Protein AF-0000000069715027 (afdb_homodimer)

InterPro domains:
  IPR011664 Abortive infection system protein AbiD/AbiF-like [PF07751] (33-213)
  IPR017034 Abortive infection system protein AbiD/AbiF [PIRSF034934] (1-291)

Nearest PDB structures (foldseek):
  4ad7-assembly3_C  TM=1.659E-01  e=5.996E+00  Homo sapiens

Organism: Streptococcus mutans serotype c (strain ATCC 700610 / UA159) (NCBI:txid210007)

Secondary structure (DSSP, 8-state):
-PPPPP--HHHHHHHHHHHT----S-HHHHHHHHHHHTHHHHHHTTGGGB-TTT--B-TTT--HHHHHHHHHHHHHHHHHHHHHHHHHHHHHHHHHHHHHHHHH-TTGGG-GGGS-TT--HHHHHHHHHHHHHHTTTSHHHHHHHHHHTT---HHHHGGG--HHHHHHHHHHS-HHHHHHHHHHHTS-HHHHHHHHHHHHHHHHHHHTT---TTPPPS---S---HHHHT-HHHHTSHHHHHHHHHHH---HHHIIIIIHHHHHHHHHHTTTT--GGGGT--SSHHHHHH--/-PPPPP--HHHHHHHHHHHT----S-HHHHHHHHHHH-HHHHHHTTGGGB-TTT--B-TTT--HHHHHHHHHHHHHHHHHHHHHHHHHHHHHHHHHHHHHHHHH-TTGGG-GGGS-TT--HHHHHHHHHHHHHHTTTSHHHHHHHHHHTT---HHHHGGG--HHHHHHHHHHS-HHHHHHHHHHHTS-HHHHHHHHHHHHHHHHHHHTT---TTPPPS---S---HHHHT-HHHHTSHHHHHHHHHHH---HHHIIIIIHHHHHHHHHHTTTT--GGGGT--SSHHHHHH--

Radius of gyration: 24.59 Å; Cα contacts (8 Å, |Δi|>4): 743; chains: 2; bounding box: 64×69×57 Å

Structure (mmCIF, N/CA/C/O backbone):
data_AF-0000000069715027-model_v1
#
loop_
_entity.id
_entity.type
_entity.pdbx_description
1 polymer 'Abortive infection bacteriophage resistance protein'
#
loop_
_atom_site.group_PDB
_atom_site.id
_atom_site.type_symbol
_atom_site.label_atom_id
_atom_site.label_alt_id
_atom_site.label_comp_id
_atom_site.label_asym_id
_atom_site.label_entity_id
_atom_site.label_seq_id
_atom_site.pdbx_PDB_ins_code
_atom_site.Cartn_x
_atom_site.Cartn_y
_atom_site.Cartn_z
_atom_site.occupancy
_atom_site.B_iso_or_equiv
_atom_site.auth_seq_id
_atom_site.auth_comp_id
_atom_site.auth_asym_id
_atom_site.auth_atom_id
_atom_site.pdbx_PDB_model_num
ATOM 1 N N . MET A 1 1 ? -9.203 -34.781 2.834 1 65.25 1 MET A N 1
ATOM 2 C CA . MET A 1 1 ? -8.57 -34.781 1.518 1 65.25 1 MET A CA 1
ATOM 3 C C . MET A 1 1 ? -7.059 -34.656 1.638 1 65.25 1 MET A C 1
ATOM 5 O O . MET A 1 1 ? -6.555 -34.031 2.568 1 65.25 1 MET A O 1
ATOM 9 N N . GLU A 1 2 ? -6.395 -35.375 0.819 1 78.38 2 GLU A N 1
ATOM 10 C CA . GLU A 1 2 ? -4.934 -35.375 0.822 1 78.38 2 GLU A CA 1
ATOM 11 C C . GLU A 1 2 ? -4.383 -34.062 0.29 1 78.38 2 GLU A C 1
ATOM 13 O O . GLU A 1 2 ? -4.977 -33.438 -0.597 1 78.38 2 GLU A O 1
ATOM 18 N N . ILE A 1 3 ? -3.32 -33.531 0.863 1 80.75 3 ILE A N 1
ATOM 19 C CA . ILE A 1 3 ? -2.682 -32.281 0.456 1 80.75 3 ILE A CA 1
ATOM 20 C C . ILE A 1 3 ? -2.105 -32.438 -0.951 1 80.75 3 ILE A C 1
ATOM 22 O O . ILE A 1 3 ? -1.554 -33.469 -1.293 1 80.75 3 ILE A O 1
ATOM 26 N N . LYS A 1 4 ? -2.35 -31.453 -1.709 1 85.62 4 LYS A N 1
ATOM 27 C CA . LYS A 1 4 ? -1.894 -31.484 -3.096 1 85.62 4 LYS A CA 1
ATOM 28 C C . LYS A 1 4 ? -0.373 -31.594 -3.172 1 85.62 4 LYS A C 1
ATOM 30 O O . LYS A 1 4 ? 0.334 -31.062 -2.312 1 85.62 4 LYS A O 1
ATOM 35 N N . GLU A 1 5 ? 0.051 -32.25 -4.176 1 92 5 GLU A N 1
ATOM 36 C CA . GLU A 1 5 ? 1.482 -32.438 -4.398 1 92 5 GLU A CA 1
ATOM 37 C C . GLU A 1 5 ? 2.059 -31.312 -5.254 1 92 5 GLU A C 1
ATOM 39 O O . GLU A 1 5 ? 1.325 -30.656 -5.992 1 92 5 GLU A O 1
ATOM 44 N N . PHE A 1 6 ? 3.342 -31.172 -5.125 1 96.38 6 PHE A N 1
ATOM 45 C CA . PHE A 1 6 ? 4.07 -30.188 -5.91 1 96.38 6 PHE A CA 1
ATOM 46 C C . PHE A 1 6 ? 3.916 -30.453 -7.402 1 96.38 6 PHE A C 1
ATOM 48 O O . PHE A 1 6 ? 3.9 -31.609 -7.828 1 96.38 6 PHE A O 1
ATOM 55 N N . LYS A 1 7 ? 3.775 -29.422 -8.164 1 97.69 7 LYS A N 1
ATOM 56 C CA . LYS A 1 7 ? 3.742 -29.484 -9.625 1 97.69 7 LYS A CA 1
ATOM 57 C C . LYS A 1 7 ? 4.707 -28.469 -10.234 1 97.69 7 LYS A C 1
ATOM 59 O O . LYS A 1 7 ? 4.777 -27.328 -9.781 1 97.69 7 LYS A O 1
ATOM 64 N N . THR A 1 8 ? 5.438 -28.906 -11.219 1 98.06 8 THR A N 1
ATOM 65 C CA . THR A 1 8 ? 6.301 -27.984 -11.961 1 98.06 8 THR A CA 1
ATOM 66 C C . THR A 1 8 ? 5.473 -26.969 -12.742 1 98.06 8 THR A C 1
ATOM 68 O O . THR A 1 8 ? 4.258 -27.125 -12.875 1 98.06 8 THR A O 1
ATOM 71 N N . PHE A 1 9 ? 6.137 -25.984 -13.242 1 98.12 9 PHE A N 1
ATOM 72 C CA . PHE A 1 9 ? 5.422 -24.984 -14.031 1 98.12 9 PHE A CA 1
ATOM 73 C C . PHE A 1 9 ? 4.773 -25.625 -15.25 1 98.12 9 PHE A C 1
ATOM 75 O O . PHE A 1 9 ? 3.66 -25.25 -15.633 1 98.12 9 PHE A O 1
ATOM 82 N N . GLU A 1 10 ? 5.457 -26.609 -15.844 1 97.88 10 GLU A N 1
ATOM 83 C CA . GLU A 1 10 ? 4.895 -27.328 -16.969 1 97.88 10 GLU A CA 1
ATOM 84 C C . GLU A 1 10 ? 3.648 -28.109 -16.562 1 97.88 10 GLU A C 1
ATOM 86 O O . GLU A 1 10 ? 2.643 -28.109 -17.281 1 97.88 10 GLU A O 1
ATOM 91 N N . GLU A 1 11 ? 3.783 -28.703 -15.453 1 98.19 11 GLU A N 1
ATOM 92 C CA . GLU A 1 11 ? 2.648 -29.469 -14.945 1 98.19 11 GLU A CA 1
ATOM 93 C C . GLU A 1 11 ? 1.495 -28.547 -14.555 1 98.19 11 GLU A C 1
ATOM 95 O O . GLU A 1 11 ? 0.327 -28.922 -14.672 1 98.19 11 GLU A O 1
ATOM 100 N N . GLN A 1 12 ? 1.779 -27.375 -14.062 1 98.12 12 GLN A N 1
ATOM 101 C CA . GLN A 1 12 ? 0.754 -26.391 -13.734 1 98.12 12 GLN A CA 1
ATOM 102 C C . GLN A 1 12 ? 0.003 -25.938 -14.992 1 98.12 12 GLN A C 1
ATOM 104 O O . GLN A 1 12 ? -1.218 -25.766 -14.961 1 98.12 12 GLN A O 1
ATOM 109 N N . VAL A 1 13 ? 0.749 -25.766 -16.062 1 98 13 VAL A N 1
ATOM 110 C CA . VAL A 1 13 ? 0.111 -25.422 -17.328 1 98 13 VAL A CA 1
ATOM 111 C C . VAL A 1 13 ? -0.826 -26.547 -17.766 1 98 13 VAL A C 1
ATOM 113 O O . VAL A 1 13 ? -1.957 -26.297 -18.188 1 98 13 VAL A O 1
ATOM 116 N N . ALA A 1 14 ? -0.354 -27.797 -17.656 1 97.56 14 ALA A N 1
ATOM 117 C CA . ALA A 1 14 ? -1.18 -28.938 -18 1 97.56 14 ALA A CA 1
ATOM 118 C C . ALA A 1 14 ? -2.439 -29 -17.141 1 97.56 14 ALA A C 1
ATOM 120 O O . ALA A 1 14 ? -3.518 -29.344 -17.641 1 97.56 14 ALA A O 1
ATOM 121 N N . LYS A 1 15 ? -2.291 -28.594 -15.914 1 96.81 15 LYS A N 1
ATOM 122 C CA . LYS A 1 15 ? -3.426 -28.578 -15 1 96.81 15 LYS A CA 1
ATOM 123 C C . LYS A 1 15 ? -4.445 -27.516 -15.406 1 96.81 15 LYS A C 1
ATOM 125 O O . LYS A 1 15 ? -5.652 -27.734 -15.32 1 96.81 15 LYS A O 1
ATOM 130 N N . LEU A 1 16 ? -3.969 -26.359 -15.805 1 97 16 LEU A N 1
ATOM 131 C CA . LEU A 1 16 ? -4.859 -25.312 -16.297 1 97 16 LEU A CA 1
ATOM 132 C C . LEU A 1 16 ? -5.695 -25.812 -17.469 1 97 16 LEU A C 1
ATOM 134 O O . LEU A 1 16 ? -6.906 -25.594 -17.516 1 97 16 LEU A O 1
ATOM 138 N N . ILE A 1 17 ? -5.031 -26.516 -18.312 1 97 17 ILE A N 1
ATOM 139 C CA . ILE A 1 17 ? -5.695 -27.047 -19.5 1 97 17 ILE A CA 1
ATOM 140 C C . ILE A 1 17 ? -6.723 -28.109 -19.078 1 97 17 ILE A C 1
ATOM 142 O O . ILE A 1 17 ? -7.863 -28.078 -19.547 1 97 17 ILE A O 1
ATOM 146 N N . GLU A 1 18 ? -6.316 -28.922 -18.172 1 96.06 18 GLU A N 1
ATOM 147 C CA . GLU A 1 18 ? -7.199 -29.969 -17.672 1 96.06 18 GLU A CA 1
ATOM 148 C C . GLU A 1 18 ? -8.445 -29.375 -17.016 1 96.06 18 GLU A C 1
ATOM 150 O O . GLU A 1 18 ? -9.531 -29.953 -17.109 1 96.06 18 GLU A O 1
ATOM 155 N N . HIS A 1 19 ? -8.305 -28.234 -16.453 1 96.38 19 HIS A N 1
ATOM 156 C CA . HIS A 1 19 ? -9.414 -27.609 -15.734 1 96.38 19 HIS A CA 1
ATOM 157 C C . HIS A 1 19 ? -10.289 -26.781 -16.672 1 96.38 19 HIS A C 1
ATOM 159 O O . HIS A 1 19 ? -11.352 -26.312 -16.281 1 96.38 19 HIS A O 1
ATOM 165 N N . GLY A 1 20 ? -9.742 -26.562 -17.922 1 96.38 20 GLY A N 1
ATOM 166 C CA . GLY A 1 20 ? -10.656 -25.969 -18.875 1 96.38 20 GLY A CA 1
ATOM 167 C C . GLY A 1 20 ? -10.086 -24.75 -19.578 1 96.38 20 GLY A C 1
ATOM 168 O O . GLY A 1 20 ? -10.742 -24.141 -20.422 1 96.38 20 GLY A O 1
ATOM 169 N N . CYS A 1 21 ? -8.898 -24.359 -19.172 1 97 21 CYS A N 1
ATOM 170 C CA . CYS A 1 21 ? -8.25 -23.281 -19.891 1 97 21 CYS A CA 1
ATOM 171 C C . CYS A 1 21 ? -7.465 -23.812 -21.078 1 97 21 CYS A C 1
ATOM 173 O O . CYS A 1 21 ? -6.23 -23.844 -21.062 1 97 21 CYS A O 1
ATOM 175 N N . GLU A 1 22 ? -8.141 -24.047 -22.062 1 95.44 22 GLU A N 1
ATOM 176 C CA . GLU A 1 22 ? -7.559 -24.703 -23.219 1 95.44 22 GLU A CA 1
ATOM 177 C C . GLU A 1 22 ? -6.914 -23.703 -24.172 1 95.44 22 GLU A C 1
ATOM 179 O O . GLU A 1 22 ? -5.977 -24.031 -24.891 1 95.44 22 GLU A O 1
ATOM 184 N N . ASP A 1 23 ? -7.457 -22.562 -24.188 1 95.94 23 ASP A N 1
ATOM 185 C CA . ASP A 1 23 ? -6.941 -21.531 -25.078 1 95.94 23 ASP A CA 1
ATOM 186 C C . ASP A 1 23 ? -5.703 -20.859 -24.484 1 95.94 23 ASP A C 1
ATOM 188 O O . ASP A 1 23 ? -5.805 -19.812 -23.844 1 95.94 23 ASP A O 1
ATOM 192 N N . ILE A 1 24 ? -4.547 -21.469 -24.719 1 95.81 24 ILE A N 1
ATOM 193 C CA . ILE A 1 24 ? -3.225 -21 -24.328 1 95.81 24 ILE A CA 1
ATOM 194 C C . ILE A 1 24 ? -2.342 -20.812 -25.547 1 95.81 24 ILE A C 1
ATOM 196 O O . ILE A 1 24 ? -1.965 -21.797 -26.203 1 95.81 24 ILE A O 1
ATOM 200 N N . THR A 1 25 ? -2.08 -19.578 -25.875 1 90.75 25 THR A N 1
ATOM 201 C CA . THR A 1 25 ? -1.388 -19.25 -27.109 1 90.75 25 THR A CA 1
ATOM 202 C C . THR A 1 25 ? 0.015 -19.844 -27.125 1 90.75 25 THR A C 1
ATOM 204 O O . THR A 1 25 ? 0.475 -20.344 -28.156 1 90.75 25 THR A O 1
ATOM 207 N N . SER A 1 26 ? 0.708 -19.75 -25.969 1 93.44 26 SER A N 1
ATOM 208 C CA . SER A 1 26 ? 2.08 -20.234 -25.844 1 93.44 26 SER A CA 1
ATOM 209 C C . SER A 1 26 ? 2.336 -20.812 -24.453 1 93.44 26 SER A C 1
ATOM 211 O O . SER A 1 26 ? 2.096 -20.141 -23.438 1 93.44 26 SER A O 1
ATOM 213 N N . LYS A 1 27 ? 2.848 -22.062 -24.516 1 94.75 27 LYS A N 1
ATOM 214 C CA . LYS A 1 27 ? 3.221 -22.688 -23.234 1 94.75 27 LYS A CA 1
ATOM 215 C C . LYS A 1 27 ? 4.277 -21.844 -22.516 1 94.75 27 LYS A C 1
ATOM 217 O O . LYS A 1 27 ? 4.238 -21.719 -21.297 1 94.75 27 LYS A O 1
ATOM 222 N N . GLU A 1 28 ? 5.145 -21.328 -23.281 1 95.56 28 GLU A N 1
ATOM 223 C CA . GLU A 1 28 ? 6.207 -20.5 -22.719 1 95.56 28 GLU A CA 1
ATOM 224 C C . GLU A 1 28 ? 5.633 -19.25 -22.047 1 95.56 28 GLU A C 1
ATOM 226 O O . GLU A 1 28 ? 6.094 -18.844 -20.984 1 95.56 28 GLU A O 1
ATOM 231 N N . TYR A 1 29 ? 4.703 -18.734 -22.719 1 95.38 29 TYR A N 1
ATOM 232 C CA . TYR A 1 29 ? 4.055 -17.547 -22.172 1 95.38 29 TYR A CA 1
ATOM 233 C C . TYR A 1 29 ? 3.324 -17.891 -20.875 1 95.38 29 TYR A C 1
ATOM 235 O O . TYR A 1 29 ? 3.4 -17.125 -19.906 1 95.38 29 TYR A O 1
ATOM 243 N N . ALA A 1 30 ? 2.654 -18.984 -20.875 1 97.44 30 ALA A N 1
ATOM 244 C CA . ALA A 1 30 ? 1.946 -19.422 -19.672 1 97.44 30 ALA A CA 1
ATOM 245 C C . ALA A 1 30 ? 2.91 -19.625 -18.5 1 97.44 30 ALA A C 1
ATOM 247 O O . ALA A 1 30 ? 2.631 -19.203 -17.391 1 97.44 30 ALA A O 1
ATOM 248 N N . ILE A 1 31 ? 4.047 -20.234 -18.812 1 97.88 31 ILE A N 1
ATOM 249 C CA . ILE A 1 31 ? 5.047 -20.5 -17.781 1 97.88 31 ILE A CA 1
ATOM 250 C C . ILE A 1 31 ? 5.594 -19.188 -17.234 1 97.88 31 ILE A C 1
ATOM 252 O O . ILE A 1 31 ? 5.785 -19.031 -16.031 1 97.88 31 ILE A O 1
ATOM 256 N N . THR A 1 32 ? 5.766 -18.219 -18.125 1 95.81 32 THR A N 1
ATOM 257 C CA . THR A 1 32 ? 6.25 -16.906 -17.719 1 95.81 32 THR A CA 1
ATOM 258 C C . THR A 1 32 ? 5.273 -16.25 -16.75 1 95.81 32 THR A C 1
ATOM 260 O O . THR A 1 32 ? 5.688 -15.672 -15.734 1 95.81 32 THR A O 1
ATOM 263 N N . ILE A 1 33 ? 4.02 -16.375 -17.016 1 96.75 33 ILE A N 1
ATOM 264 C CA . ILE A 1 33 ? 2.986 -15.805 -16.156 1 96.75 33 ILE A CA 1
ATOM 265 C C . ILE A 1 33 ? 2.994 -16.531 -14.812 1 96.75 33 ILE A C 1
ATOM 267 O O . ILE A 1 33 ? 2.98 -15.883 -13.758 1 96.75 33 ILE A O 1
ATOM 271 N N . LEU A 1 34 ? 3.113 -17.844 -14.859 1 98 34 LEU A N 1
ATOM 272 C CA . LEU A 1 34 ? 3.043 -18.656 -13.648 1 98 34 LEU A CA 1
ATOM 273 C C . LEU A 1 34 ? 4.266 -18.422 -12.773 1 98 34 LEU A C 1
ATOM 275 O O . LEU A 1 34 ? 4.172 -18.484 -11.539 1 98 34 LEU A O 1
ATOM 279 N N . LYS A 1 35 ? 5.402 -18.094 -13.344 1 97 35 LYS A N 1
ATOM 280 C CA . LYS A 1 35 ? 6.625 -17.812 -12.602 1 97 35 LYS A CA 1
ATOM 281 C C . LYS A 1 35 ? 6.5 -16.5 -11.82 1 97 35 LYS A C 1
ATOM 283 O O . LYS A 1 35 ? 7.168 -16.312 -10.805 1 97 35 LYS A O 1
ATOM 288 N N . ARG A 1 36 ? 5.555 -15.672 -12.273 1 95.06 36 ARG A N 1
ATOM 289 C CA . ARG A 1 36 ? 5.43 -14.344 -11.68 1 95.06 36 ARG A CA 1
ATOM 290 C C . ARG A 1 36 ? 4.25 -14.281 -10.719 1 95.06 36 ARG A C 1
ATOM 292 O O . ARG A 1 36 ? 4.344 -13.672 -9.648 1 95.06 36 ARG A O 1
ATOM 299 N N . ILE A 1 37 ? 3.023 -14.867 -11.008 1 93.56 37 ILE A N 1
ATOM 300 C CA . ILE A 1 37 ? 1.76 -14.617 -10.328 1 93.56 37 ILE A CA 1
ATOM 301 C C . ILE A 1 37 ? 1.316 -15.883 -9.594 1 93.56 37 ILE A C 1
ATOM 303 O O . ILE A 1 37 ? 0.193 -15.953 -9.086 1 93.56 37 ILE A O 1
ATOM 307 N N . ASN A 1 38 ? 2.18 -16.844 -9.5 1 95.12 38 ASN A N 1
ATOM 308 C CA . ASN A 1 38 ? 1.872 -18.062 -8.766 1 95.12 38 ASN A CA 1
ATOM 309 C C . ASN A 1 38 ? 0.582 -18.703 -9.266 1 95.12 38 ASN A C 1
ATOM 311 O O . ASN A 1 38 ? -0.412 -18.016 -9.492 1 95.12 38 ASN A O 1
ATOM 315 N N . TYR A 1 39 ? 0.492 -19.969 -9.422 1 97.31 39 TYR A N 1
ATOM 316 C CA . TYR A 1 39 ? -0.639 -20.734 -9.945 1 97.31 39 TYR A CA 1
ATOM 317 C C . TYR A 1 39 ? -1.891 -20.484 -9.109 1 97.31 39 TYR A C 1
ATOM 319 O O . TYR A 1 39 ? -2.953 -20.172 -9.648 1 97.31 39 TYR A O 1
ATOM 327 N N . TYR A 1 40 ? -1.74 -20.625 -7.836 1 95.56 40 TYR A N 1
ATOM 328 C CA . TYR A 1 40 ? -2.887 -20.5 -6.941 1 95.56 40 TYR A CA 1
ATOM 329 C C . TYR A 1 40 ? -3.531 -19.125 -7.07 1 95.56 40 TYR A C 1
ATOM 331 O O . TYR A 1 40 ? -4.758 -19.016 -7.156 1 95.56 40 TYR A O 1
ATOM 339 N N . ARG A 1 41 ? -2.766 -18.094 -7.07 1 96 41 ARG A N 1
ATOM 340 C CA . ARG A 1 41 ? -3.27 -16.734 -7.215 1 96 41 ARG A CA 1
ATOM 341 C C . ARG A 1 41 ? -3.967 -16.547 -8.555 1 96 41 ARG A C 1
ATOM 343 O O . ARG A 1 41 ? -5.051 -15.969 -8.617 1 96 41 ARG A O 1
ATOM 350 N N . LEU A 1 42 ? -3.332 -17.031 -9.578 1 97.19 42 LEU A N 1
ATOM 351 C CA . LEU A 1 42 ? -3.893 -16.891 -10.922 1 97.19 42 LEU A CA 1
ATOM 352 C C . LEU A 1 42 ? -5.262 -17.547 -11.008 1 97.19 42 LEU A C 1
ATOM 354 O O . LEU A 1 42 ? -6.176 -17.016 -11.633 1 97.19 42 LEU A O 1
ATOM 358 N N . THR A 1 43 ? -5.414 -18.688 -10.398 1 95.06 43 THR A N 1
ATOM 359 C CA . THR A 1 43 ? -6.645 -19.453 -10.531 1 95.06 43 THR A CA 1
ATOM 360 C C . THR A 1 43 ? -7.809 -18.734 -9.852 1 95.06 43 THR A C 1
ATOM 362 O O . THR A 1 43 ? -8.969 -18.969 -10.195 1 95.06 43 THR A O 1
ATOM 365 N N . ALA A 1 44 ? -7.488 -17.859 -8.891 1 95.06 44 ALA A N 1
ATOM 366 C CA . ALA A 1 44 ? -8.547 -17.078 -8.266 1 95.06 44 ALA A CA 1
ATOM 367 C C . ALA A 1 44 ? -9.273 -16.203 -9.289 1 95.06 44 ALA A C 1
ATOM 369 O O . ALA A 1 44 ? -10.469 -15.93 -9.141 1 95.06 44 ALA A O 1
ATOM 370 N N . TYR A 1 45 ? -8.641 -15.859 -10.367 1 97.19 45 TYR A N 1
ATOM 371 C CA . TYR A 1 45 ? -9.234 -15.008 -11.391 1 97.19 45 TYR A CA 1
ATOM 372 C C . TYR A 1 45 ? -10.078 -15.828 -12.359 1 97.19 45 TYR A C 1
ATOM 374 O O . TYR A 1 45 ? -10.766 -15.273 -13.211 1 97.19 45 TYR A O 1
ATOM 382 N N . PHE A 1 46 ? -10.07 -17.172 -12.203 1 96.75 46 PHE A N 1
ATOM 383 C CA . PHE A 1 46 ? -10.914 -18.062 -12.984 1 96.75 46 PHE A CA 1
ATOM 384 C C . PHE A 1 46 ? -12.266 -18.25 -12.312 1 96.75 46 PHE A C 1
ATOM 386 O O . PHE A 1 46 ? -13.203 -18.781 -12.914 1 96.75 46 PHE A O 1
ATOM 393 N N . LEU A 1 47 ? -12.445 -17.766 -11.156 1 94.56 47 LEU A N 1
ATOM 394 C CA . LEU A 1 47 ? -13.586 -18.078 -10.305 1 94.56 47 LEU A CA 1
ATOM 395 C C . LEU A 1 47 ? -14.898 -17.734 -11 1 94.56 47 LEU A C 1
ATOM 397 O O . LEU A 1 47 ? -15.844 -18.531 -10.984 1 94.56 47 LEU A O 1
ATOM 401 N N . PRO A 1 48 ? -14.953 -16.594 -11.656 1 94.88 48 PRO A N 1
ATOM 402 C CA . PRO A 1 48 ? -16.219 -16.266 -12.312 1 94.88 48 PRO A CA 1
ATOM 403 C C . PRO A 1 48 ? -16.594 -17.266 -13.414 1 94.88 48 PRO A C 1
ATOM 405 O O . PRO A 1 48 ? -17.75 -17.297 -13.852 1 94.88 48 PRO A O 1
ATOM 408 N N . PHE A 1 49 ? -15.688 -18.047 -13.82 1 96.88 49 PHE A N 1
ATOM 409 C CA . PHE A 1 49 ? -15.898 -18.922 -14.969 1 96.88 49 PHE A CA 1
ATOM 410 C C . PHE A 1 49 ? -15.938 -20.391 -14.531 1 96.88 49 PHE A C 1
ATOM 412 O O . PHE A 1 49 ? -16 -21.297 -15.375 1 96.88 49 PHE A O 1
ATOM 419 N N . ARG A 1 50 ? -15.797 -20.578 -13.281 1 95.31 50 ARG A N 1
ATOM 420 C CA . ARG A 1 50 ? -15.703 -21.938 -12.742 1 95.31 50 ARG A CA 1
ATOM 421 C C . ARG A 1 50 ? -17.078 -22.484 -12.391 1 95.31 50 ARG A C 1
ATOM 423 O O . ARG A 1 50 ? -17.891 -21.797 -11.758 1 95.31 50 ARG A O 1
ATOM 430 N N . ASP A 1 51 ? -17.281 -23.672 -12.797 1 93.5 51 ASP A N 1
ATOM 431 C CA . ASP A 1 51 ? -18.5 -24.359 -12.406 1 93.5 51 ASP A CA 1
ATOM 432 C C . ASP A 1 51 ? -18.391 -24.875 -10.969 1 93.5 51 ASP A C 1
ATOM 434 O O . ASP A 1 51 ? -17.406 -25.516 -10.602 1 93.5 51 ASP A O 1
ATOM 438 N N . GLU A 1 52 ? -19.359 -24.703 -10.172 1 86.56 52 GLU A N 1
ATOM 439 C CA . GLU A 1 52 ? -19.312 -25.047 -8.758 1 86.56 52 GLU A CA 1
ATOM 440 C C . GLU A 1 52 ? -19.281 -26.547 -8.555 1 86.56 52 GLU A C 1
ATOM 442 O O . GLU A 1 52 ? -18.641 -27.047 -7.613 1 86.56 52 GLU A O 1
ATOM 447 N N . GLU A 1 53 ? -19.875 -27.281 -9.367 1 89.19 53 GLU A N 1
ATOM 448 C CA . GLU A 1 53 ? -19.984 -28.719 -9.211 1 89.19 53 GLU A CA 1
ATOM 449 C C . GLU A 1 53 ? -18.75 -29.422 -9.781 1 89.19 53 GLU A C 1
ATOM 451 O O . GLU A 1 53 ? -18.062 -30.156 -9.07 1 89.19 53 GLU A O 1
ATOM 456 N N . SER A 1 54 ? -18.406 -29.094 -10.992 1 92 54 SER A N 1
ATOM 457 C CA . SER A 1 54 ? -17.328 -29.797 -11.672 1 92 54 SER A CA 1
ATOM 458 C C . SER A 1 54 ? -15.977 -29.172 -11.352 1 92 54 SER A C 1
ATOM 460 O O . SER A 1 54 ? -14.938 -29.781 -11.586 1 92 54 SER A O 1
ATOM 462 N N . GLN A 1 55 ? -16.031 -27.906 -10.867 1 89.94 55 GLN A N 1
ATOM 463 C CA . GLN A 1 55 ? -14.828 -27.125 -10.57 1 89.94 55 GLN A CA 1
ATOM 464 C C . GLN A 1 55 ? -14.023 -26.844 -11.836 1 89.94 55 GLN A C 1
ATOM 466 O O . GLN A 1 55 ? -12.891 -26.375 -11.766 1 89.94 55 GLN A O 1
ATOM 471 N N . LYS A 1 56 ? -14.633 -27.062 -12.984 1 94.88 56 LYS A N 1
ATOM 472 C CA . LYS A 1 56 ? -13.992 -26.797 -14.266 1 94.88 56 LYS A CA 1
ATOM 473 C C . LYS A 1 56 ? -14.391 -25.438 -14.805 1 94.88 56 LYS A C 1
ATOM 475 O O . LYS A 1 56 ? -15.453 -24.906 -14.469 1 94.88 56 LYS A O 1
ATOM 480 N N . TYR A 1 57 ? -13.477 -24.938 -15.625 1 95.94 57 TYR A N 1
ATOM 481 C CA . TYR A 1 57 ? -13.75 -23.656 -16.266 1 95.94 57 TYR A CA 1
ATOM 482 C C . TYR A 1 57 ? -14.57 -23.844 -17.531 1 95.94 57 TYR A C 1
ATOM 484 O O . TYR A 1 57 ? -14.453 -24.859 -18.203 1 95.94 57 TYR A O 1
ATOM 492 N N . ASP A 1 58 ? -15.383 -22.906 -17.844 1 95.38 58 ASP A N 1
ATOM 493 C CA . ASP A 1 58 ? -16.062 -22.875 -19.141 1 95.38 58 ASP A CA 1
ATOM 494 C C . ASP A 1 58 ? -15.078 -22.531 -20.25 1 95.38 58 ASP A C 1
ATOM 496 O O . ASP A 1 58 ? -14.789 -21.359 -20.5 1 95.38 58 ASP A O 1
ATOM 500 N N . SER A 1 59 ? -14.68 -23.469 -20.906 1 93.75 59 SER A N 1
ATOM 501 C CA . SER A 1 59 ? -13.609 -23.328 -21.891 1 93.75 59 SER A CA 1
ATOM 502 C C . SER A 1 59 ? -13.984 -22.328 -22.984 1 93.75 59 SER A C 1
ATOM 504 O O . SER A 1 59 ? -13.109 -21.766 -23.625 1 93.75 59 SER A O 1
ATOM 506 N N . ASN A 1 60 ? -15.273 -22.078 -23.141 1 93.94 60 ASN A N 1
ATOM 507 C CA . ASN A 1 60 ? -15.734 -21.141 -24.156 1 93.94 60 ASN A CA 1
ATOM 508 C C . ASN A 1 60 ? -15.625 -19.688 -23.688 1 93.94 60 ASN A C 1
ATOM 510 O O . ASN A 1 60 ? -15.719 -18.766 -24.484 1 93.94 60 ASN A O 1
ATOM 514 N N . LYS A 1 61 ? -15.281 -19.625 -22.422 1 95.25 61 LYS A N 1
ATOM 515 C CA . LYS A 1 61 ? -15.328 -18.266 -21.859 1 95.25 61 LYS A CA 1
ATOM 516 C C . LYS A 1 61 ? -13.969 -17.859 -21.312 1 95.25 61 LYS A C 1
ATOM 518 O O . LYS A 1 61 ? -13.797 -16.734 -20.828 1 95.25 61 LYS A O 1
ATOM 523 N N . VAL A 1 62 ? -13.039 -18.75 -21.453 1 96.19 62 VAL A N 1
ATOM 524 C CA . VAL A 1 62 ? -11.781 -18.406 -20.812 1 96.19 62 VAL A CA 1
ATOM 525 C C . VAL A 1 62 ? -10.625 -18.641 -21.781 1 96.19 62 VAL A C 1
ATOM 527 O O . VAL A 1 62 ? -10.656 -19.578 -22.578 1 96.19 62 VAL A O 1
ATOM 530 N N . SER A 1 63 ? -9.695 -17.828 -21.844 1 97.31 63 SER A N 1
ATOM 531 C CA . SER A 1 63 ? -8.336 -17.969 -22.344 1 97.31 63 SER A CA 1
ATOM 532 C C . SER A 1 63 ? -7.312 -17.453 -21.328 1 97.31 63 SER A C 1
ATOM 534 O O . SER A 1 63 ? -7.656 -16.688 -20.438 1 97.31 63 SER A O 1
ATOM 536 N N . LEU A 1 64 ? -6.117 -18 -21.406 1 97.44 64 LEU A N 1
ATOM 537 C CA . LEU A 1 64 ? -5.094 -17.531 -20.484 1 97.44 64 LEU A CA 1
ATOM 538 C C . LEU A 1 64 ? -4.898 -16.031 -20.609 1 97.44 64 LEU A C 1
ATOM 540 O O . LEU A 1 64 ? -4.73 -15.32 -19.609 1 97.44 64 LEU A O 1
ATOM 544 N N . GLU A 1 65 ? -4.992 -15.555 -21.828 1 96.88 65 GLU A N 1
ATOM 545 C CA . GLU A 1 65 ? -4.828 -14.125 -22.094 1 96.88 65 GLU A CA 1
ATOM 546 C C . GLU A 1 65 ? -5.922 -13.312 -21.422 1 96.88 65 GLU A C 1
ATOM 548 O O . GLU A 1 65 ? -5.656 -12.25 -20.844 1 96.88 65 GLU A O 1
ATOM 553 N N . LYS A 1 66 ? -7.098 -13.781 -21.516 1 97.75 66 LYS A N 1
ATOM 554 C CA . LYS A 1 66 ? -8.211 -13.086 -20.875 1 97.75 66 LYS A CA 1
ATOM 555 C C . LYS A 1 66 ? -8.031 -13.031 -19.359 1 97.75 66 LYS A C 1
ATOM 557 O O . LYS A 1 66 ? -8.211 -11.977 -18.734 1 97.75 66 LYS A O 1
ATOM 562 N N . ILE A 1 67 ? -7.645 -14.148 -18.781 1 98.12 67 ILE A N 1
ATOM 563 C CA . ILE A 1 67 ? -7.48 -14.242 -17.344 1 98.12 67 ILE A CA 1
ATOM 564 C C . ILE A 1 67 ? -6.344 -13.32 -16.891 1 98.12 67 ILE A C 1
ATOM 566 O O . ILE A 1 67 ? -6.473 -12.602 -15.891 1 98.12 67 ILE A O 1
ATOM 570 N N . TYR A 1 68 ? -5.289 -13.359 -17.625 1 97.62 68 TYR A N 1
ATOM 571 C CA . TYR A 1 68 ? -4.164 -12.492 -17.297 1 97.62 68 TYR A CA 1
ATOM 572 C C . TYR A 1 68 ? -4.551 -11.023 -17.438 1 97.62 68 TYR A C 1
ATOM 574 O O . TYR A 1 68 ? -4.105 -10.18 -16.656 1 97.62 68 TYR A O 1
ATOM 582 N N . SER A 1 69 ? -5.379 -10.734 -18.422 1 98.25 69 SER A N 1
ATOM 583 C CA . SER A 1 69 ? -5.895 -9.383 -18.594 1 98.25 69 SER A CA 1
ATOM 584 C C . SER A 1 69 ? -6.719 -8.938 -17.391 1 98.25 69 SER A C 1
ATOM 586 O O . SER A 1 69 ? -6.621 -7.793 -16.953 1 98.25 69 SER A O 1
ATOM 588 N N . ILE A 1 70 ? -7.516 -9.812 -16.875 1 98.69 70 ILE A N 1
ATOM 589 C CA . ILE A 1 70 ? -8.297 -9.516 -15.68 1 98.69 70 ILE A CA 1
ATOM 590 C C . ILE A 1 70 ? -7.363 -9.227 -14.508 1 98.69 70 ILE A C 1
ATOM 592 O O . ILE A 1 70 ? -7.59 -8.289 -13.734 1 98.69 70 ILE A O 1
ATOM 596 N N . TYR A 1 71 ? -6.336 -10.016 -14.422 1 98.25 71 TYR A N 1
ATOM 597 C CA . TYR A 1 71 ? -5.328 -9.789 -13.391 1 98.25 71 TYR A CA 1
ATOM 598 C C . TYR A 1 71 ? -4.707 -8.398 -13.531 1 98.25 71 TYR A C 1
ATOM 600 O O . TYR A 1 71 ? -4.551 -7.68 -12.547 1 98.25 71 TYR A O 1
ATOM 608 N N . GLN A 1 72 ? -4.324 -8.023 -14.711 1 98.19 72 GLN A N 1
ATOM 609 C CA . GLN A 1 72 ? -3.727 -6.715 -14.969 1 98.19 72 GLN A CA 1
ATOM 610 C C . GLN A 1 72 ? -4.699 -5.586 -14.625 1 98.19 72 GLN A C 1
ATOM 612 O O . GLN A 1 72 ? -4.305 -4.578 -14.039 1 98.19 72 GLN A O 1
ATOM 617 N N . PHE A 1 73 ? -5.98 -5.809 -15.031 1 98.75 73 PHE A N 1
ATOM 618 C CA . PHE A 1 73 ? -7.027 -4.863 -14.664 1 98.75 73 PHE A CA 1
ATOM 619 C C . PHE A 1 73 ? -7.055 -4.645 -13.156 1 98.75 73 PHE A C 1
ATOM 621 O O . PHE A 1 73 ? -7.066 -3.502 -12.688 1 98.75 73 PHE A O 1
ATOM 628 N N . ASP A 1 74 ? -7.039 -5.738 -12.492 1 98.62 74 ASP A N 1
ATOM 629 C CA . ASP A 1 74 ? -7.125 -5.711 -11.031 1 98.62 74 ASP A CA 1
ATOM 630 C C . ASP A 1 74 ? -5.93 -4.973 -10.43 1 98.62 74 ASP A C 1
ATOM 632 O O . ASP A 1 74 ? -6.082 -4.23 -9.46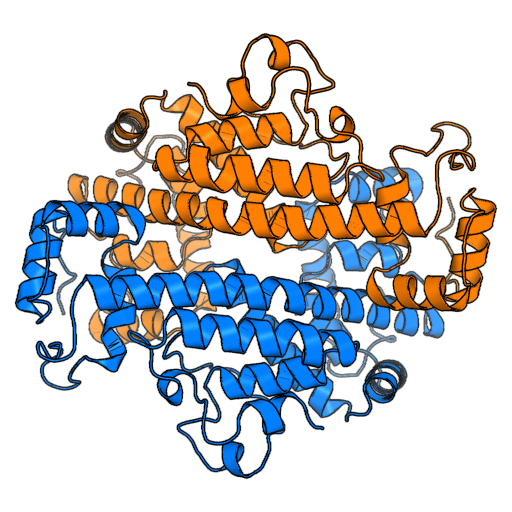1 1 98.62 74 ASP A O 1
ATOM 636 N N . SER A 1 75 ? -4.77 -5.188 -10.945 1 98.31 75 SER A N 1
ATOM 637 C CA . SER A 1 75 ? -3.557 -4.516 -10.492 1 98.31 75 SER A CA 1
ATOM 638 C C . SER A 1 75 ? -3.658 -3.006 -10.68 1 98.31 75 SER A C 1
ATOM 640 O O . SER A 1 75 ? -3.367 -2.24 -9.758 1 98.31 75 SER A O 1
ATOM 642 N N . GLU A 1 76 ? -4.094 -2.588 -11.836 1 98.62 76 GLU A N 1
ATOM 643 C CA . GLU A 1 76 ? -4.23 -1.162 -12.117 1 98.62 76 GLU A CA 1
ATOM 644 C C . GLU A 1 76 ? -5.328 -0.537 -11.266 1 98.62 76 GLU A C 1
ATOM 646 O O . GLU A 1 76 ? -5.219 0.616 -10.844 1 98.62 76 GLU A O 1
ATOM 651 N N . LEU A 1 77 ? -6.367 -1.31 -11.055 1 98.88 77 LEU A N 1
ATOM 652 C CA . LEU A 1 77 ? -7.465 -0.836 -10.211 1 98.88 77 LEU A CA 1
ATOM 653 C C . LEU A 1 77 ? -6.984 -0.568 -8.789 1 98.88 77 LEU A C 1
ATOM 655 O O . LEU A 1 77 ? -7.32 0.462 -8.203 1 98.88 77 LEU A O 1
ATOM 659 N N . ARG A 1 78 ? -6.188 -1.473 -8.227 1 98.75 78 ARG A N 1
ATOM 660 C CA . ARG A 1 78 ? -5.664 -1.289 -6.879 1 98.75 78 ARG A CA 1
ATOM 661 C C . ARG A 1 78 ? -4.828 -0.018 -6.785 1 98.75 78 ARG A C 1
ATOM 663 O O . ARG A 1 78 ? -4.91 0.712 -5.797 1 98.75 78 ARG A O 1
ATOM 670 N N . LEU A 1 79 ? -4.062 0.257 -7.82 1 98.5 79 LEU A N 1
ATOM 671 C CA . LEU A 1 79 ? -3.223 1.45 -7.824 1 98.5 79 LEU A CA 1
ATOM 672 C C . LEU A 1 79 ? -4.078 2.715 -7.844 1 98.5 79 LEU A C 1
ATOM 674 O O . LEU A 1 79 ? -3.795 3.67 -7.117 1 98.5 79 LEU A O 1
ATOM 678 N N . LEU A 1 80 ? -5.086 2.66 -8.664 1 98.75 80 LEU A N 1
ATOM 679 C CA . LEU A 1 80 ? -6 3.795 -8.727 1 98.75 80 LEU A CA 1
ATOM 680 C C . LEU A 1 80 ? -6.645 4.055 -7.367 1 98.75 80 LEU A C 1
ATOM 682 O O . LEU A 1 80 ? -6.695 5.195 -6.91 1 98.75 80 LEU A O 1
ATOM 686 N N . LEU A 1 81 ? -7.086 3.025 -6.746 1 98.81 81 LEU A N 1
ATOM 687 C CA . LEU A 1 81 ? -7.762 3.145 -5.461 1 98.81 81 LEU A CA 1
ATOM 688 C C . LEU A 1 81 ? -6.797 3.627 -4.383 1 98.81 81 LEU A C 1
ATOM 690 O O . LEU A 1 81 ? -7.164 4.438 -3.529 1 98.81 81 LEU A O 1
ATOM 694 N N . MET A 1 82 ? -5.559 3.158 -4.422 1 98.44 82 MET A N 1
ATOM 695 C CA . MET A 1 82 ? -4.555 3.539 -3.434 1 98.44 82 MET A CA 1
ATOM 696 C C . MET A 1 82 ? -4.359 5.051 -3.412 1 98.44 82 MET A C 1
ATOM 698 O O . MET A 1 82 ? -4.184 5.641 -2.344 1 98.44 82 MET A O 1
ATOM 702 N N . GLU A 1 83 ? -4.383 5.613 -4.562 1 98.25 83 GLU A N 1
ATOM 703 C CA . GLU A 1 83 ? -4.195 7.055 -4.684 1 98.25 83 GLU A CA 1
ATOM 704 C C . GLU A 1 83 ? -5.262 7.812 -3.895 1 98.25 83 GLU A C 1
ATOM 706 O O . GLU A 1 83 ? -4.949 8.773 -3.188 1 98.25 83 GLU A O 1
ATOM 711 N N . TYR A 1 84 ? -6.449 7.395 -3.947 1 98.31 84 TYR A N 1
ATOM 712 C CA . TYR A 1 84 ? -7.543 8.133 -3.33 1 98.31 84 TYR A CA 1
ATOM 713 C C . TYR A 1 84 ? -7.723 7.727 -1.871 1 98.31 84 TYR A C 1
ATOM 715 O O . TYR A 1 84 ? -8.141 8.539 -1.042 1 98.31 84 TYR A O 1
ATOM 723 N N . LEU A 1 85 ? -7.371 6.5 -1.569 1 98.62 85 LEU A N 1
ATOM 724 C CA . LEU A 1 85 ? -7.406 6.059 -0.18 1 98.62 85 LEU A CA 1
ATOM 725 C C . LEU A 1 85 ? -6.359 6.789 0.652 1 98.62 85 LEU A C 1
ATOM 727 O O . LEU A 1 85 ? -6.566 7.027 1.845 1 98.62 85 LEU A O 1
ATOM 731 N N . GLU A 1 86 ? -5.262 7.207 0.019 1 98.12 86 GLU A N 1
ATOM 732 C CA . GLU A 1 86 ? -4.27 8.047 0.688 1 98.12 86 GLU A CA 1
ATOM 733 C C . GLU A 1 86 ? -4.895 9.336 1.201 1 98.12 86 GLU A C 1
ATOM 735 O O . GLU A 1 86 ? -4.699 9.711 2.359 1 98.12 86 GLU A O 1
ATOM 740 N N . ASP A 1 87 ? -5.684 9.977 0.321 1 98 87 ASP A N 1
ATOM 741 C CA . ASP A 1 87 ? -6.32 11.234 0.687 1 98 87 ASP A CA 1
ATOM 742 C C . ASP A 1 87 ? -7.246 11.055 1.888 1 98 87 ASP A C 1
ATOM 744 O O . ASP A 1 87 ? -7.262 11.891 2.795 1 98 87 ASP A O 1
ATOM 748 N N . ILE A 1 88 ? -7.957 9.969 1.86 1 98.5 88 ILE A N 1
ATOM 749 C CA . ILE A 1 88 ? -8.914 9.711 2.928 1 98.5 88 ILE A CA 1
ATOM 750 C C . ILE A 1 88 ? -8.172 9.453 4.238 1 98.5 88 ILE A C 1
ATOM 752 O O . ILE A 1 88 ? -8.508 10.039 5.27 1 98.5 88 ILE A O 1
ATOM 756 N N . GLU A 1 89 ? -7.199 8.602 4.176 1 98.38 89 GLU A N 1
ATOM 757 C CA . GLU A 1 89 ? -6.453 8.25 5.379 1 98.38 89 GLU A CA 1
ATOM 758 C C . GLU A 1 89 ? -5.793 9.484 5.992 1 98.38 89 GLU A C 1
ATOM 760 O O . GLU A 1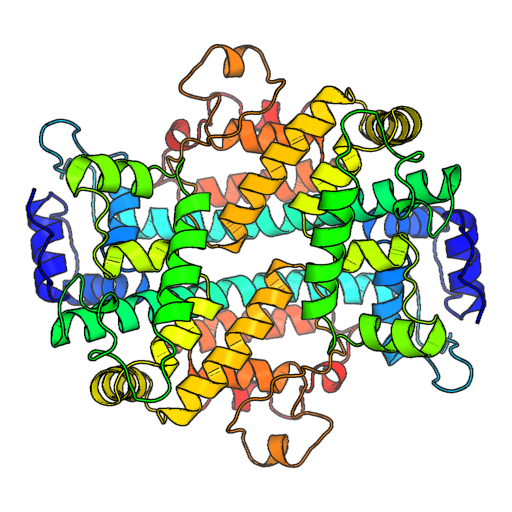 89 ? -5.91 9.727 7.195 1 98.38 89 GLU A O 1
ATOM 765 N N . LEU A 1 90 ? -5.145 10.273 5.168 1 98 90 LEU A N 1
ATOM 766 C CA . LEU A 1 90 ? -4.43 11.445 5.656 1 98 90 LEU A CA 1
ATOM 767 C C . LEU A 1 90 ? -5.402 12.492 6.191 1 98 90 LEU A C 1
ATOM 769 O O . LEU A 1 90 ? -5.137 13.133 7.207 1 98 90 LEU A O 1
ATOM 773 N N . TYR A 1 91 ? -6.512 12.664 5.52 1 98.31 91 TYR A N 1
ATOM 774 C CA . TYR A 1 91 ? -7.543 13.578 5.992 1 98.31 91 TYR A CA 1
ATOM 775 C C . TYR A 1 91 ? -8.016 13.195 7.391 1 98.31 91 TYR A C 1
ATOM 777 O O . TYR A 1 91 ? -8.07 14.047 8.289 1 98.31 91 TYR A O 1
ATOM 785 N N . PHE A 1 92 ? -8.25 11.938 7.598 1 98.69 92 PHE A N 1
ATOM 786 C CA . PHE A 1 92 ? -8.82 11.523 8.875 1 98.69 92 PHE A CA 1
ATOM 787 C C . PHE A 1 92 ? -7.758 11.539 9.969 1 98.69 92 PHE A C 1
ATOM 789 O O . PHE A 1 92 ? -8.055 11.836 11.133 1 98.69 92 PHE A O 1
ATOM 796 N N . LYS A 1 93 ? -6.508 11.18 9.617 1 98.38 93 LYS A N 1
ATOM 797 C CA . LYS A 1 93 ? -5.426 11.367 10.578 1 98.38 93 LYS A CA 1
ATOM 798 C C . LYS A 1 93 ? -5.375 12.812 11.078 1 98.38 93 LYS A C 1
ATOM 800 O O . LYS A 1 93 ? -5.289 13.055 12.281 1 98.38 93 LYS A O 1
ATOM 805 N N . THR A 1 94 ? -5.473 13.688 10.156 1 98.56 94 THR A N 1
ATOM 806 C CA . THR A 1 94 ? -5.391 15.109 10.469 1 98.56 94 THR A CA 1
ATOM 807 C C . THR A 1 94 ? -6.586 15.555 11.312 1 98.56 94 THR A C 1
ATOM 809 O O . THR A 1 94 ? -6.418 16.219 12.336 1 98.56 94 THR A O 1
ATOM 812 N N . GLN A 1 95 ? -7.777 15.141 10.906 1 98.56 95 GLN A N 1
ATOM 813 C CA . GLN A 1 95 ? -9 15.617 11.539 1 98.56 95 GLN A CA 1
ATOM 814 C C . GLN A 1 95 ? -9.117 15.094 12.969 1 98.56 95 GLN A C 1
ATOM 816 O O . GLN A 1 95 ? -9.445 15.844 13.891 1 98.56 95 GLN A O 1
ATOM 821 N N . VAL A 1 96 ? -8.82 13.82 13.18 1 98.44 96 VAL A N 1
ATOM 822 C CA . VAL A 1 96 ? -8.938 13.273 14.531 1 98.44 96 VAL A CA 1
ATOM 823 C C . VAL A 1 96 ? -7.891 13.914 15.438 1 98.44 96 VAL A C 1
ATOM 825 O O . VAL A 1 96 ? -8.164 14.227 16.594 1 98.44 96 VAL A O 1
ATOM 828 N N . ALA A 1 97 ? -6.672 14.086 14.914 1 98.38 97 ALA A N 1
ATOM 829 C CA . ALA A 1 97 ? -5.617 14.719 15.703 1 98.38 97 ALA A CA 1
ATOM 830 C C . ALA A 1 97 ? -5.98 16.172 16.031 1 98.38 97 ALA A C 1
ATOM 832 O O . ALA A 1 97 ? -5.824 16.594 17.188 1 98.38 97 ALA A O 1
ATOM 833 N N . TYR A 1 98 ? -6.484 16.891 15.07 1 98.44 98 TYR A N 1
ATOM 834 C CA . TYR A 1 98 ? -6.797 18.297 15.219 1 98.44 98 TYR A CA 1
ATOM 835 C C . TYR A 1 98 ? -7.922 18.516 16.219 1 98.44 98 TYR A C 1
ATOM 837 O O . TYR A 1 98 ? -7.742 19.188 17.234 1 98.44 98 TYR A O 1
ATOM 845 N N . HIS A 1 99 ? -9.016 17.859 16.031 1 98.62 99 HIS A N 1
ATOM 846 C CA . HIS A 1 99 ? -10.203 18.141 16.844 1 98.62 99 HIS A CA 1
ATOM 847 C C . HIS A 1 99 ? -10.062 17.562 18.25 1 98.62 99 HIS A C 1
ATOM 849 O O . HIS A 1 99 ? -10.523 18.172 19.219 1 98.62 99 HIS A O 1
ATOM 855 N N . HIS A 1 100 ? -9.453 16.375 18.359 1 98.62 100 HIS A N 1
ATOM 856 C CA . HIS A 1 100 ? -9.219 15.82 19.688 1 98.62 100 HIS A CA 1
ATOM 857 C C . HIS A 1 100 ? -8.266 16.688 20.484 1 98.62 100 HIS A C 1
ATOM 859 O O . HIS A 1 100 ? -8.531 17 21.656 1 98.62 100 HIS A O 1
ATOM 865 N N . SER A 1 101 ? -7.188 17.141 19.859 1 98.25 101 SER A N 1
ATOM 866 C CA . SER A 1 101 ? -6.215 17.984 20.547 1 98.25 101 SER A CA 1
ATOM 867 C C . SER A 1 101 ? -6.805 19.344 20.891 1 98.25 101 SER A C 1
ATOM 869 O O . SER A 1 101 ? -6.465 19.938 21.906 1 98.25 101 SER A O 1
ATOM 871 N N . GLU A 1 102 ? -7.574 19.844 20 1 98.19 102 GLU A N 1
ATOM 872 C CA . GLU A 1 102 ? -8.227 21.125 20.25 1 98.19 102 GLU A CA 1
ATOM 873 C C . GLU A 1 102 ? -9.07 21.078 21.516 1 98.19 102 GLU A C 1
ATOM 875 O O . GLU A 1 102 ? -9.023 22 22.344 1 98.19 102 GLU A O 1
ATOM 880 N N . GLN A 1 103 ? -9.727 20 21.719 1 97.69 103 GLN A N 1
ATOM 881 C CA . GLN A 1 103 ? -10.672 19.891 22.828 1 97.69 103 GLN A CA 1
ATOM 882 C C . GLN A 1 103 ? -9.977 19.453 24.109 1 97.69 103 GLN A C 1
ATOM 884 O O . GLN A 1 103 ? -10.344 19.875 25.203 1 97.69 103 GLN A O 1
ATOM 889 N N . TYR A 1 104 ? -8.914 18.578 23.969 1 97.38 104 TYR A N 1
ATOM 890 C CA . TYR A 1 104 ? -8.453 17.891 25.172 1 97.38 104 TYR A CA 1
ATOM 891 C C . TYR A 1 104 ? -6.961 18.125 25.391 1 97.38 104 TYR A C 1
ATOM 893 O O . TYR A 1 104 ? -6.453 17.922 26.5 1 97.38 104 TYR A O 1
ATOM 901 N N . GLY A 1 105 ? -6.246 18.484 24.328 1 96.81 105 GLY A N 1
ATOM 902 C CA . GLY A 1 105 ? -4.832 18.781 24.484 1 96.81 105 GLY A CA 1
ATOM 903 C C . GLY A 1 105 ? -3.932 17.828 23.734 1 96.81 105 GLY A C 1
ATOM 904 O O . GLY A 1 105 ? -4.387 16.797 23.234 1 96.81 105 GLY A O 1
ATOM 905 N N . ALA A 1 106 ? -2.689 18.125 23.734 1 96.56 106 ALA A N 1
ATOM 906 C CA . ALA A 1 106 ? -1.684 17.484 22.891 1 96.56 106 ALA A CA 1
ATOM 907 C C . ALA A 1 106 ? -1.459 16.031 23.312 1 96.56 106 ALA A C 1
ATOM 909 O O . ALA A 1 106 ? -1.184 15.172 22.469 1 96.56 106 ALA A O 1
ATOM 910 N N . LEU A 1 107 ? -1.592 15.727 24.625 1 96.56 107 LEU A N 1
ATOM 911 C CA . LEU A 1 107 ? -1.263 14.406 25.156 1 96.56 107 LEU A CA 1
ATOM 912 C C . LEU A 1 107 ? -2.502 13.727 25.719 1 96.56 107 LEU A C 1
ATOM 914 O O . LEU A 1 107 ? -2.391 12.758 26.484 1 96.56 107 LEU A O 1
ATOM 918 N N . ALA A 1 108 ? -3.615 14.219 25.297 1 96.12 108 ALA A N 1
ATOM 919 C CA . ALA A 1 108 ? -4.867 13.789 25.906 1 96.12 108 ALA A CA 1
ATOM 920 C C . ALA A 1 108 ? -5.145 12.32 25.609 1 96.12 108 ALA A C 1
ATOM 922 O O . ALA A 1 108 ? -5.906 11.664 26.328 1 96.12 108 ALA A O 1
ATOM 923 N N . TYR A 1 109 ? -4.527 11.789 24.547 1 97.12 109 TYR A N 1
ATOM 924 C CA . TYR A 1 109 ? -4.734 10.398 24.172 1 97.12 109 TYR A CA 1
ATOM 925 C C . TYR A 1 109 ? -4.234 9.461 25.266 1 97.12 109 TYR A C 1
ATOM 927 O O . TYR A 1 109 ? -4.566 8.273 25.266 1 97.12 109 TYR A O 1
ATOM 935 N N . LYS A 1 110 ? -3.504 9.938 26.203 1 96.75 110 LYS A N 1
ATOM 936 C CA . LYS A 1 110 ? -2.928 9.117 27.266 1 96.75 110 LYS A CA 1
ATOM 937 C C . LYS A 1 110 ? -3.951 8.852 28.359 1 96.75 110 LYS A C 1
ATOM 939 O O . LYS A 1 110 ? -3.725 8.016 29.234 1 96.75 110 LYS A O 1
ATOM 944 N N . TYR A 1 111 ? -5.066 9.531 28.297 1 97.44 111 TYR A N 1
ATOM 945 C CA . TYR A 1 111 ? -6.055 9.422 29.359 1 97.44 111 TYR A CA 1
ATOM 946 C C . TYR A 1 111 ? -7.371 8.875 28.828 1 97.44 111 TYR A C 1
ATOM 948 O O . TYR A 1 111 ? -7.988 9.461 27.938 1 97.44 111 TYR A O 1
ATOM 956 N N . SER A 1 112 ? -7.848 7.852 29.453 1 97.5 112 SER A N 1
ATOM 957 C CA . SER A 1 112 ? -9.039 7.137 29 1 97.5 112 SER A CA 1
ATOM 958 C C . SER A 1 112 ? -10.273 8.039 29.031 1 97.5 112 SER A C 1
ATOM 960 O O . SER A 1 112 ? -11.195 7.863 28.234 1 97.5 112 SER A O 1
ATOM 962 N N . LYS A 1 113 ? -10.266 9.008 29.906 1 97.44 113 LYS A N 1
ATOM 963 C CA . LYS A 1 113 ? -11.422 9.875 30.109 1 97.44 113 LYS A CA 1
ATOM 964 C C . LYS A 1 113 ? -11.703 10.719 28.859 1 97.44 113 LYS A C 1
ATOM 966 O O . LYS A 1 113 ? -12.789 11.289 28.719 1 97.44 113 LYS A O 1
ATOM 971 N N . ASN A 1 114 ? -10.742 10.859 27.969 1 98.06 114 ASN A N 1
ATOM 972 C CA . ASN A 1 114 ? -10.875 11.688 26.781 1 98.06 114 ASN A CA 1
ATOM 973 C C . ASN A 1 114 ? -11.391 10.883 25.594 1 98.06 114 ASN A C 1
ATOM 975 O O . ASN A 1 114 ? -11.273 11.312 24.453 1 98.06 114 ASN A O 1
ATOM 979 N N . PHE A 1 115 ? -11.977 9.695 25.875 1 98.56 115 PHE A N 1
ATOM 980 C CA . PHE A 1 115 ? -12.578 8.82 24.875 1 98.56 115 PHE A CA 1
ATOM 981 C C . PHE A 1 115 ? -13.984 8.414 25.297 1 98.56 115 PHE A C 1
ATOM 983 O O . PHE A 1 115 ? -14.445 8.758 26.391 1 98.56 115 PHE A O 1
ATOM 990 N N . ASN A 1 116 ? -14.68 7.836 24.359 1 97.56 116 ASN A N 1
ATOM 991 C CA . ASN A 1 116 ? -16.031 7.391 24.719 1 97.56 116 ASN A CA 1
ATOM 992 C C . ASN A 1 116 ? -15.992 6.102 25.531 1 97.56 116 ASN A C 1
ATOM 994 O O . ASN A 1 116 ? -14.922 5.551 25.781 1 97.56 116 ASN A O 1
ATOM 998 N N . LYS A 1 117 ? -17.109 5.551 25.906 1 96.19 117 LYS A N 1
ATOM 999 C CA . LYS A 1 117 ? -17.234 4.461 26.875 1 96.19 117 LYS A CA 1
ATOM 1000 C C . LYS A 1 117 ? -16.797 3.133 26.25 1 96.19 117 LYS A C 1
ATOM 1002 O O . LYS A 1 117 ? -16.547 2.164 26.984 1 96.19 117 LYS A O 1
ATOM 1007 N N . TYR A 1 118 ? -16.672 3.061 24.969 1 95.38 118 TYR A N 1
ATOM 1008 C CA . TYR A 1 118 ? -16.344 1.806 24.297 1 95.38 118 TYR A CA 1
ATOM 1009 C C . TYR A 1 118 ? -14.844 1.667 24.109 1 95.38 118 TYR A C 1
ATOM 1011 O O . TYR A 1 118 ? -14.352 0.592 23.75 1 95.38 118 TYR A O 1
ATOM 1019 N N . HIS A 1 119 ? -14.094 2.764 24.344 1 97.5 119 HIS A N 1
ATOM 1020 C CA . HIS A 1 119 ? -12.656 2.787 24.125 1 97.5 119 HIS A CA 1
ATOM 1021 C C . HIS A 1 119 ? -11.93 1.848 25.078 1 97.5 119 HIS A C 1
ATOM 1023 O O . HIS A 1 119 ? -12.094 1.953 26.297 1 97.5 119 HIS A O 1
ATOM 1029 N N . LYS A 1 120 ? -11.188 0.976 24.547 1 97.19 120 LYS A N 1
ATOM 1030 C CA . LYS A 1 120 ? -10.297 0.126 25.344 1 97.19 120 LYS A CA 1
ATOM 1031 C C . LYS A 1 120 ? -8.906 0.743 25.453 1 97.19 120 LYS A C 1
ATOM 1033 O O . LYS A 1 120 ? -7.98 0.344 24.734 1 97.19 120 LYS A O 1
ATOM 1038 N N . HIS A 1 121 ? -8.758 1.512 26.422 1 97.38 121 HIS A N 1
ATOM 1039 C CA . HIS A 1 121 ? -7.602 2.395 26.531 1 97.38 121 HIS A CA 1
ATOM 1040 C C . HIS A 1 121 ? -6.32 1.6 26.75 1 97.38 121 HIS A C 1
ATOM 1042 O O . HIS A 1 121 ? -5.277 1.914 26.172 1 97.38 121 HIS A O 1
ATOM 1048 N N . ASP A 1 122 ? -6.355 0.579 27.578 1 97 122 ASP A N 1
ATOM 1049 C CA . ASP A 1 122 ? -5.164 -0.223 27.844 1 97 122 ASP A CA 1
ATOM 1050 C C . ASP A 1 122 ? -4.664 -0.903 26.562 1 97 122 ASP A C 1
ATOM 1052 O O . ASP A 1 122 ? -3.461 -0.934 26.312 1 97 122 ASP A O 1
ATOM 1056 N N . GLU A 1 123 ? -5.625 -1.381 25.859 1 96.38 123 GLU A N 1
ATOM 1057 C CA . GLU A 1 123 ? -5.277 -2.016 24.594 1 96.38 123 GLU A CA 1
ATOM 1058 C C . GLU A 1 123 ? -4.695 -1.004 23.609 1 96.38 123 GLU A C 1
ATOM 1060 O O . GLU A 1 123 ? -3.717 -1.294 22.906 1 96.38 123 GLU A O 1
ATOM 1065 N N . PHE A 1 124 ? -5.316 0.133 23.594 1 96.38 124 PHE A N 1
ATOM 1066 C CA . PHE A 1 124 ? -4.848 1.203 22.719 1 96.38 124 PHE A CA 1
ATOM 1067 C C . PHE A 1 124 ? -3.412 1.588 23.047 1 96.38 124 PHE A C 1
ATOM 1069 O O . PHE A 1 124 ? -2.557 1.651 22.172 1 96.38 124 PHE A O 1
ATOM 1076 N N . MET A 1 125 ? -3.152 1.791 24.328 1 96.38 125 MET A N 1
ATOM 1077 C CA . MET A 1 125 ? -1.826 2.209 24.766 1 96.38 125 MET A CA 1
ATOM 1078 C C . MET A 1 125 ? -0.796 1.114 24.5 1 96.38 125 MET A C 1
ATOM 1080 O O . MET A 1 125 ? 0.343 1.403 24.141 1 96.38 125 MET A O 1
ATOM 1084 N N . LYS A 1 126 ? -1.207 -0.083 24.688 1 95.25 126 LYS A N 1
ATOM 1085 C CA . LYS A 1 126 ? -0.314 -1.207 24.422 1 95.25 126 LYS A CA 1
ATOM 1086 C C . LYS A 1 126 ? 0.049 -1.282 22.953 1 95.25 126 LYS A C 1
ATOM 1088 O O . LYS A 1 126 ? 1.216 -1.475 22.594 1 95.25 126 LYS A O 1
ATOM 1093 N N . ASN A 1 127 ? -0.963 -1.138 22.125 1 92.88 127 ASN A N 1
ATOM 1094 C CA . ASN A 1 127 ? -0.737 -1.156 20.688 1 92.88 127 ASN A CA 1
ATOM 1095 C C . ASN A 1 127 ? 0.148 0.005 20.234 1 92.88 127 ASN A C 1
ATOM 1097 O O . ASN A 1 127 ? 0.996 -0.156 19.359 1 92.88 127 ASN A O 1
ATOM 1101 N N . LEU A 1 128 ? -0.094 1.112 20.828 1 93.19 128 LEU A N 1
ATOM 1102 C CA . LEU A 1 128 ? 0.71 2.291 20.516 1 93.19 128 LEU A CA 1
ATOM 1103 C C . LEU A 1 128 ? 2.17 2.064 20.891 1 93.19 128 LEU A C 1
ATOM 1105 O O . LEU A 1 128 ? 3.072 2.373 20.109 1 93.19 128 LEU A O 1
ATOM 1109 N N . GLU A 1 129 ? 2.381 1.536 22.016 1 91.81 129 GLU A N 1
ATOM 1110 C CA . GLU A 1 129 ? 3.74 1.258 22.484 1 91.81 129 GLU A CA 1
ATOM 1111 C C . GLU A 1 129 ? 4.434 0.248 21.562 1 91.81 129 GLU A C 1
ATOM 1113 O O . GLU A 1 129 ? 5.625 0.376 21.281 1 91.81 129 GLU A O 1
ATOM 1118 N N . LYS A 1 130 ? 3.691 -0.694 21.219 1 90.75 130 LYS A N 1
ATOM 1119 C CA . LYS A 1 130 ? 4.219 -1.691 20.281 1 90.75 130 LYS A CA 1
ATOM 1120 C C . LYS A 1 130 ? 4.633 -1.051 18.969 1 90.75 130 LYS A C 1
ATOM 1122 O O . LYS A 1 130 ? 5.73 -1.298 18.469 1 90.75 130 LYS A O 1
ATOM 1127 N N . GLU A 1 131 ? 3.771 -0.22 18.406 1 89.38 131 GLU A N 1
ATOM 1128 C CA . GLU A 1 131 ? 4.059 0.467 17.156 1 89.38 131 GLU A CA 1
ATOM 1129 C C . GLU A 1 131 ? 5.289 1.362 17.281 1 89.38 131 GLU A C 1
ATOM 1131 O O . GLU A 1 131 ? 6.141 1.388 16.391 1 89.38 131 GLU A O 1
ATOM 1136 N N . LEU A 1 132 ? 5.387 2.072 18.406 1 89.19 132 LEU A N 1
ATOM 1137 C CA . LEU A 1 132 ? 6.492 2.994 18.625 1 89.19 132 LEU A CA 1
ATOM 1138 C C . LEU A 1 132 ? 7.805 2.236 18.797 1 89.19 132 LEU A C 1
ATOM 1140 O O . LEU A 1 132 ? 8.867 2.711 18.391 1 89.19 132 LEU A O 1
ATOM 1144 N N . SER A 1 133 ? 7.688 1.069 19.359 1 87.94 133 SER A N 1
ATOM 1145 C CA . SER A 1 133 ? 8.891 0.267 19.562 1 87.94 133 SER A CA 1
ATOM 1146 C C . SER A 1 133 ? 9.477 -0.188 18.234 1 87.94 133 SER A C 1
ATOM 1148 O O . SER A 1 133 ? 10.695 -0.345 18.109 1 87.94 133 SER A O 1
ATOM 1150 N N . TYR A 1 134 ? 8.625 -0.33 17.25 1 83.69 134 TYR A N 1
ATOM 1151 C CA . TYR A 1 134 ? 9.07 -0.75 15.93 1 83.69 134 TYR A CA 1
ATOM 1152 C C . TYR A 1 134 ? 9.664 0.422 15.156 1 83.69 134 TYR A C 1
ATOM 1154 O O . TYR A 1 134 ? 10.328 0.229 14.133 1 83.69 134 TYR A O 1
ATOM 1162 N N . ARG A 1 135 ? 9.445 1.622 15.656 1 84.94 135 ARG A N 1
ATOM 1163 C CA . ARG A 1 135 ? 9.82 2.816 14.906 1 84.94 135 ARG A CA 1
ATOM 1164 C C . ARG A 1 135 ? 10.984 3.537 15.578 1 84.94 135 ARG A C 1
ATOM 1166 O O . ARG A 1 135 ? 11.18 4.738 15.383 1 84.94 135 ARG A O 1
ATOM 1173 N N . ARG A 1 136 ? 11.758 2.854 16.344 1 83.81 136 ARG A N 1
ATOM 1174 C CA . ARG A 1 136 ? 12.82 3.469 17.125 1 83.81 136 ARG A CA 1
ATOM 1175 C C . ARG A 1 136 ? 13.883 4.078 16.234 1 83.81 136 ARG A C 1
ATOM 1177 O O . ARG A 1 136 ? 14.57 5.023 16.625 1 83.81 136 ARG A O 1
ATOM 1184 N N . LYS A 1 137 ? 14.039 3.598 15.062 1 80 137 LYS A N 1
ATOM 1185 C CA . LYS A 1 137 ? 15.062 4.105 14.156 1 80 137 LYS A CA 1
ATOM 1186 C C . LYS A 1 137 ? 14.523 5.25 13.305 1 80 137 LYS A C 1
ATOM 1188 O O . LYS A 1 137 ? 15.281 5.91 12.594 1 80 137 LYS A O 1
ATOM 1193 N N . ASP A 1 138 ? 13.234 5.469 13.453 1 84.56 138 ASP A N 1
ATOM 1194 C CA . ASP A 1 138 ? 12.602 6.555 12.703 1 84.56 138 ASP A CA 1
ATOM 1195 C C . ASP A 1 138 ? 13.07 7.914 13.211 1 84.56 138 ASP A C 1
ATOM 1197 O O . ASP A 1 138 ? 13.156 8.133 14.422 1 84.56 138 ASP A O 1
ATOM 1201 N N . PRO A 1 139 ? 13.43 8.758 12.312 1 80.88 139 PRO A N 1
ATOM 1202 C CA . PRO A 1 139 ? 13.906 10.086 12.711 1 80.88 139 PRO A CA 1
ATOM 1203 C C . PRO A 1 139 ? 12.906 10.82 13.602 1 80.88 139 PRO A C 1
ATOM 1205 O O . PRO A 1 139 ? 13.305 11.562 14.508 1 80.88 139 PRO A O 1
ATOM 1208 N N . ILE A 1 140 ? 11.641 10.656 13.328 1 84.12 140 ILE A N 1
ATOM 1209 C CA . ILE A 1 140 ? 10.617 11.312 14.133 1 84.12 140 ILE A CA 1
ATOM 1210 C C . ILE A 1 140 ? 10.672 10.797 15.562 1 84.12 140 ILE A C 1
ATOM 1212 O O . ILE A 1 140 ? 10.609 11.578 16.516 1 84.12 140 ILE A O 1
ATOM 1216 N N . TYR A 1 141 ? 10.766 9.516 15.664 1 87 141 TYR A N 1
ATOM 1217 C CA . TYR A 1 141 ? 10.844 8.898 16.984 1 87 141 TYR A CA 1
ATOM 1218 C C . TYR A 1 141 ? 12.078 9.391 17.734 1 87 141 TYR A C 1
ATOM 1220 O O . TYR A 1 141 ? 11.977 9.844 18.875 1 87 141 TYR A O 1
ATOM 1228 N N . LYS A 1 142 ? 13.211 9.391 17.078 1 86.31 142 LYS A N 1
ATOM 1229 C CA . LYS A 1 142 ? 14.469 9.805 17.703 1 86.31 142 LYS A CA 1
ATOM 1230 C C . LYS A 1 142 ? 14.406 11.258 18.141 1 86.31 142 LYS A C 1
ATOM 1232 O O . LYS A 1 142 ? 14.852 11.602 19.234 1 86.31 142 LYS A O 1
ATOM 1237 N N . HIS A 1 143 ? 13.852 12.047 17.297 1 85.25 143 HIS A N 1
ATOM 1238 C CA . HIS A 1 143 ? 13.734 13.469 17.578 1 85.25 143 HIS A CA 1
ATOM 1239 C C . HIS A 1 143 ? 12.914 13.703 18.844 1 85.25 143 HIS A C 1
ATOM 1241 O O . HIS A 1 143 ? 13.312 14.477 19.719 1 85.25 143 HIS A O 1
ATOM 1247 N N . HIS A 1 144 ? 11.836 13.016 18.953 1 87.75 144 HIS A N 1
ATOM 1248 C CA . HIS A 1 144 ? 10.938 13.266 20.078 1 87.75 144 HIS A CA 1
ATOM 1249 C C . HIS A 1 144 ? 11.445 12.602 21.344 1 87.75 144 HIS A C 1
ATOM 1251 O O . HIS A 1 144 ? 11.18 13.078 22.453 1 87.75 144 HIS A O 1
ATOM 1257 N N . GLN A 1 145 ? 12.172 11.531 21.188 1 85.62 145 GLN A N 1
ATOM 1258 C CA . GLN A 1 145 ? 12.844 10.938 22.344 1 85.62 145 GLN A CA 1
ATOM 1259 C C . GLN A 1 145 ? 13.883 11.891 22.922 1 85.62 145 GLN A C 1
ATOM 1261 O O . GLN A 1 145 ? 13.953 12.062 24.141 1 85.62 145 GLN A O 1
ATOM 1266 N N . PHE A 1 146 ? 14.539 12.5 22.078 1 85.19 146 PHE A N 1
ATOM 1267 C CA . PHE A 1 146 ? 15.641 13.367 22.484 1 85.19 146 PHE A CA 1
ATOM 1268 C C . PHE A 1 146 ? 15.117 14.711 22.984 1 85.19 146 PHE A C 1
ATOM 1270 O O . PHE A 1 146 ? 15.516 15.188 24.047 1 85.19 146 PHE A O 1
ATOM 1277 N N . LYS A 1 147 ? 14.172 15.289 22.281 1 85.06 147 LYS A N 1
ATOM 1278 C CA . LYS A 1 147 ? 13.773 16.672 22.531 1 85.06 147 LYS A CA 1
ATOM 1279 C C . LYS A 1 147 ? 12.594 16.734 23.5 1 85.06 147 LYS A C 1
ATOM 1281 O O . LYS A 1 147 ? 12.445 17.719 24.234 1 85.06 147 LYS A O 1
ATOM 1286 N N . TYR A 1 148 ? 11.766 15.664 23.547 1 88.88 148 TYR A N 1
ATOM 1287 C CA . TYR A 1 148 ? 10.523 15.781 24.297 1 88.88 148 TYR A CA 1
ATOM 1288 C C . TYR A 1 148 ? 10.336 14.602 25.234 1 88.88 148 TYR A C 1
ATOM 1290 O O . TYR A 1 148 ? 9.203 14.203 25.531 1 88.88 148 TYR A O 1
ATOM 1298 N N . ASP A 1 149 ? 11.391 13.938 25.562 1 87.44 149 ASP A N 1
ATOM 1299 C CA . ASP A 1 149 ? 11.391 12.852 26.531 1 87.44 149 ASP A CA 1
ATOM 1300 C C . ASP A 1 149 ? 10.43 11.742 26.125 1 87.44 149 ASP A C 1
ATOM 1302 O O . ASP A 1 149 ? 9.672 11.227 26.953 1 87.44 149 ASP A O 1
ATOM 1306 N N . GLY A 1 150 ? 10.281 11.625 24.875 1 87.5 150 GLY A N 1
ATOM 1307 C CA . GLY A 1 150 ? 9.508 10.508 24.359 1 87.5 150 GLY A CA 1
ATOM 1308 C C . GLY A 1 150 ? 8.023 10.812 24.266 1 87.5 150 GLY A C 1
ATOM 1309 O O . GLY A 1 150 ? 7.215 9.906 24.031 1 87.5 150 GLY A O 1
ATOM 1310 N N . GLU A 1 151 ? 7.672 12.023 24.547 1 91.12 151 GLU A N 1
ATOM 1311 C CA . GLU A 1 151 ? 6.277 12.43 24.406 1 91.12 151 GLU A CA 1
ATOM 1312 C C . GLU A 1 151 ? 5.965 12.867 22.984 1 91.12 151 GLU A C 1
ATOM 1314 O O . GLU A 1 151 ? 6.738 13.609 22.375 1 91.12 151 GLU A O 1
ATOM 1319 N N . PHE A 1 152 ? 4.844 12.375 22.469 1 94.19 152 PHE A N 1
ATOM 1320 C CA . PHE A 1 152 ? 4.41 12.719 21.125 1 94.19 152 PHE A CA 1
ATOM 1321 C C . PHE A 1 152 ? 3.064 13.438 21.156 1 94.19 152 PHE A C 1
ATOM 1323 O O . PHE A 1 152 ? 2.045 12.836 21.516 1 94.19 152 PHE A O 1
ATOM 1330 N N . PRO A 1 153 ? 3.082 14.734 20.781 1 96.38 153 PRO A N 1
ATOM 1331 C CA . PRO A 1 153 ? 1.749 15.297 20.562 1 96.38 153 PRO A CA 1
ATOM 1332 C C . PRO A 1 153 ? 0.936 14.5 19.547 1 96.38 153 PRO A C 1
ATOM 1334 O O . PRO A 1 153 ? 1.507 13.875 18.641 1 96.38 153 PRO A O 1
ATOM 1337 N N . LEU A 1 154 ? -0.373 14.547 19.688 1 97.25 154 LEU A N 1
ATOM 1338 C CA . LEU A 1 154 ? -1.232 13.672 18.906 1 97.25 154 LEU A CA 1
ATOM 1339 C C . LEU A 1 154 ? -1.028 13.914 17.406 1 97.25 154 LEU A C 1
ATOM 1341 O O . LEU A 1 154 ? -1.081 12.977 16.609 1 97.25 154 LEU A O 1
ATOM 1345 N N . TRP A 1 155 ? -0.746 15.188 17 1 97.31 155 TRP A N 1
ATOM 1346 C CA . TRP A 1 155 ? -0.579 15.5 15.586 1 97.31 155 TRP A CA 1
ATOM 1347 C C . TRP A 1 155 ? 0.738 14.945 15.055 1 97.31 155 TRP A C 1
ATOM 1349 O O . TRP A 1 155 ? 0.936 14.852 13.844 1 97.31 155 TRP A O 1
ATOM 1359 N N . VAL A 1 156 ? 1.657 14.562 15.93 1 95.94 156 VAL A N 1
ATOM 1360 C CA . VAL A 1 156 ? 2.871 13.844 15.562 1 95.94 156 VAL A CA 1
ATOM 1361 C C . VAL A 1 156 ? 2.625 12.336 15.648 1 95.94 156 VAL A C 1
ATOM 1363 O O . VAL A 1 156 ? 3.025 11.586 14.75 1 95.94 156 VAL A O 1
ATOM 1366 N N . LEU A 1 157 ? 1.912 11.938 16.656 1 95.75 157 LEU A N 1
ATOM 1367 C CA . LEU A 1 157 ? 1.661 10.531 16.953 1 95.75 157 LEU A CA 1
ATOM 1368 C C . LEU A 1 157 ? 0.91 9.867 15.805 1 95.75 157 LEU A C 1
ATOM 1370 O O . LEU A 1 157 ? 1.146 8.695 15.5 1 95.75 157 LEU A O 1
ATOM 1374 N N . VAL A 1 158 ? -0.006 10.57 15.133 1 96.31 158 VAL A N 1
ATOM 1375 C CA . VAL A 1 158 ? -0.869 9.992 14.109 1 96.31 158 VAL A CA 1
ATOM 1376 C C . VAL A 1 158 ? -0.033 9.602 12.891 1 96.31 158 VAL A C 1
ATOM 1378 O O . VAL A 1 158 ? -0.484 8.828 12.047 1 96.31 158 VAL A O 1
ATOM 1381 N N . GLU A 1 159 ? 1.17 10.133 12.766 1 93.12 159 GLU A N 1
ATOM 1382 C CA . GLU A 1 159 ? 2.062 9.727 11.68 1 93.12 159 GLU A CA 1
ATOM 1383 C C . GLU A 1 159 ? 2.467 8.258 11.828 1 93.12 159 GLU A C 1
ATOM 1385 O O . GLU A 1 159 ? 2.859 7.621 10.844 1 93.12 159 GLU A O 1
ATOM 1390 N N . PHE A 1 160 ? 2.285 7.781 13.031 1 92.44 160 PHE A N 1
ATOM 1391 C CA . PHE A 1 160 ? 2.629 6.387 13.289 1 92.44 160 PHE A CA 1
ATOM 1392 C C . PHE A 1 160 ? 1.383 5.508 13.25 1 92.44 160 PHE A C 1
ATOM 1394 O O . PHE A 1 160 ? 1.478 4.285 13.359 1 92.44 160 PHE A O 1
ATOM 1401 N N . PHE A 1 161 ? 0.206 6.129 13.078 1 95.25 161 PHE A N 1
ATOM 1402 C CA . PHE A 1 161 ? -1.03 5.359 13.039 1 95.25 161 PHE A CA 1
ATOM 1403 C C . PHE A 1 161 ? -1.156 4.617 11.711 1 95.25 161 PHE A C 1
ATOM 1405 O O . PHE A 1 161 ? -0.829 5.16 10.656 1 95.25 161 PHE A O 1
ATOM 1412 N N . SER A 1 162 ? -1.565 3.348 11.75 1 93.38 162 SER A N 1
ATOM 1413 C CA . SER A 1 162 ? -2.127 2.713 10.562 1 93.38 162 SER A CA 1
ATOM 1414 C C . SER A 1 162 ? -3.508 3.271 10.234 1 93.38 162 SER A C 1
ATOM 1416 O O . SER A 1 162 ? -4.086 4.016 11.031 1 93.38 162 SER A O 1
ATOM 1418 N N . PHE A 1 163 ? -4 2.957 9.141 1 97.19 163 PHE A N 1
ATOM 1419 C CA . PHE A 1 163 ? -5.352 3.375 8.789 1 97.19 163 PHE A CA 1
ATOM 1420 C C . PHE A 1 163 ? -6.367 2.777 9.75 1 97.19 163 PHE A C 1
ATOM 1422 O O . PHE A 1 163 ? -7.344 3.436 10.117 1 97.19 163 PHE A O 1
ATOM 1429 N N . GLY A 1 164 ? -6.137 1.498 10.164 1 96.44 164 GLY A N 1
ATOM 1430 C CA . GLY A 1 164 ? -6.996 0.853 11.141 1 96.44 164 GLY A CA 1
ATOM 1431 C C . GLY A 1 164 ? -7.008 1.559 12.484 1 96.44 164 GLY A C 1
ATOM 1432 O O . GLY A 1 164 ? -8.07 1.754 13.078 1 96.44 164 GLY A O 1
ATOM 1433 N N . MET A 1 165 ? -5.859 1.951 12.945 1 96 165 MET A N 1
ATOM 1434 C CA . MET A 1 165 ? -5.762 2.695 14.195 1 96 165 MET A CA 1
ATOM 1435 C C . MET A 1 165 ? -6.488 4.031 14.094 1 96 165 MET A C 1
ATOM 1437 O O . MET A 1 165 ? -7.156 4.453 15.039 1 96 165 MET A O 1
ATOM 1441 N N . THR A 1 166 ? -6.367 4.664 12.914 1 97.94 166 THR A N 1
ATOM 1442 C CA . THR A 1 166 ? -7.047 5.93 12.68 1 97.94 166 THR A CA 1
ATOM 1443 C C . THR A 1 166 ? -8.562 5.742 12.719 1 97.94 166 THR A C 1
ATOM 1445 O O . THR A 1 166 ? -9.273 6.523 13.359 1 97.94 166 THR A O 1
ATOM 1448 N N . SER A 1 167 ? -9 4.723 12.023 1 98.25 167 SER A N 1
ATOM 1449 C CA . SER A 1 167 ? -10.422 4.402 12 1 98.25 167 SER A CA 1
ATOM 1450 C C . SER A 1 167 ? -10.953 4.148 13.414 1 98.25 167 SER A C 1
ATOM 1452 O O . SER A 1 167 ? -11.992 4.688 13.797 1 98.25 167 SER A O 1
ATOM 1454 N N . LYS A 1 168 ? -10.234 3.395 14.211 1 97.62 168 LYS A N 1
ATOM 1455 C CA . LYS A 1 168 ? -10.641 3.084 15.578 1 97.62 168 LYS A CA 1
ATOM 1456 C C . LYS A 1 168 ? -10.594 4.328 16.453 1 97.62 168 LYS A C 1
ATOM 1458 O O . LYS A 1 168 ? -11.453 4.516 17.328 1 97.62 168 LYS A O 1
ATOM 1463 N N . PHE A 1 169 ? -9.539 5.129 16.266 1 98.44 169 PHE A N 1
ATOM 1464 C CA . PHE A 1 169 ? -9.438 6.363 17.031 1 98.44 169 PHE A CA 1
ATOM 1465 C C . PHE A 1 169 ? -10.656 7.242 16.812 1 98.44 169 PHE A C 1
ATOM 1467 O O . PHE A 1 169 ? -11.211 7.793 17.766 1 98.44 169 PHE A O 1
ATOM 1474 N N . TYR A 1 170 ? -11.086 7.391 15.586 1 98.69 170 TYR A N 1
ATOM 1475 C CA . TYR A 1 170 ? -12.312 8.125 15.305 1 98.69 170 TYR A CA 1
ATOM 1476 C C . TYR A 1 170 ? -13.5 7.504 16.031 1 98.69 170 TYR A C 1
ATOM 1478 O O . TYR A 1 170 ? -14.25 8.203 16.703 1 98.69 170 TYR A O 1
ATOM 1486 N N . ALA A 1 171 ? -13.625 6.18 15.844 1 98.44 171 ALA A N 1
ATOM 1487 C CA . ALA A 1 171 ? -14.766 5.469 16.406 1 98.44 171 ALA A CA 1
ATOM 1488 C C . ALA A 1 171 ? -14.82 5.613 17.922 1 98.44 171 ALA A C 1
ATOM 1490 O O . ALA A 1 171 ? -15.898 5.648 18.516 1 98.44 171 ALA A O 1
ATOM 1491 N N . ASP A 1 172 ? -13.656 5.711 18.516 1 98.12 172 ASP A N 1
ATOM 1492 C CA . ASP A 1 172 ? -13.562 5.719 19.969 1 98.12 172 ASP A CA 1
ATOM 1493 C C . ASP A 1 172 ? -13.531 7.145 20.516 1 98.12 172 ASP A C 1
ATOM 1495 O O . ASP A 1 172 ? -13.57 7.355 21.734 1 98.12 172 ASP A O 1
ATOM 1499 N N . SER A 1 173 ? -13.406 8.125 19.656 1 98.44 173 SER A N 1
ATOM 1500 C CA . SER A 1 173 ? -13.422 9.523 20.078 1 98.44 173 SER A CA 1
ATOM 1501 C C . SER A 1 173 ? -14.781 9.914 20.656 1 98.44 173 SER A C 1
ATOM 1503 O O . SER A 1 173 ? -15.789 9.266 20.359 1 98.44 173 SER A O 1
ATOM 1505 N N . PRO A 1 174 ? -14.773 10.906 21.547 1 97.81 174 PRO A N 1
ATOM 1506 C CA . PRO A 1 174 ? -16.062 11.391 22.047 1 97.81 174 PRO A CA 1
ATOM 1507 C C . PRO A 1 174 ? -16.953 11.93 20.922 1 97.81 174 PRO A C 1
ATOM 1509 O O . PRO A 1 174 ? -16.453 12.375 19.891 1 97.81 174 PRO A O 1
ATOM 1512 N N . ASN A 1 175 ? -18.219 11.953 21.188 1 97.5 175 ASN A N 1
ATOM 1513 C CA . ASN A 1 175 ? -19.203 12.414 20.219 1 97.5 175 ASN A CA 1
ATOM 1514 C C . ASN A 1 175 ? -18.891 13.828 19.734 1 97.5 175 ASN A C 1
ATOM 1516 O O . ASN A 1 175 ? -19.156 14.164 18.578 1 97.5 175 ASN A O 1
ATOM 1520 N N . SER A 1 176 ? -18.406 14.633 20.594 1 97.5 176 SER A N 1
ATOM 1521 C CA . SER A 1 176 ? -18.094 16.016 20.234 1 97.5 176 SER A CA 1
ATOM 1522 C C . SER A 1 176 ? -17.062 16.094 19.125 1 97.5 176 SER A C 1
ATOM 1524 O O . SER A 1 176 ? -17.172 16.922 18.234 1 97.5 176 SER A O 1
ATOM 1526 N N . VAL A 1 177 ? -16.109 15.18 19.156 1 98.31 177 VAL A N 1
ATOM 1527 C CA . VAL A 1 177 ? -15.078 15.125 18.125 1 98.31 177 VAL A CA 1
ATOM 1528 C C . VAL A 1 177 ? -15.641 14.492 16.859 1 98.31 177 VAL A C 1
ATOM 1530 O O . VAL A 1 177 ? -15.477 15.023 15.758 1 98.31 177 VAL A O 1
ATOM 1533 N N . GLN A 1 178 ? -16.359 13.367 17.016 1 98.62 178 GLN A N 1
ATOM 1534 C CA . GLN A 1 178 ? -16.938 12.656 15.867 1 98.62 178 GLN A CA 1
ATOM 1535 C C . GLN A 1 178 ? -17.891 13.547 15.086 1 98.62 178 GLN A C 1
ATOM 1537 O O . GLN A 1 178 ? -17.875 13.539 13.852 1 98.62 178 GLN A O 1
ATOM 1542 N N . SER A 1 179 ? -18.672 14.297 15.805 1 98.44 179 SER A N 1
ATOM 1543 C CA . SER A 1 179 ? -19.688 15.125 15.18 1 98.44 179 SER A CA 1
ATOM 1544 C C . SER A 1 179 ? -19.078 16.234 14.344 1 98.44 179 SER A C 1
ATOM 1546 O O . SER A 1 179 ? -19.625 16.609 13.305 1 98.44 179 SER A O 1
ATOM 1548 N N . LEU A 1 180 ? -18 16.797 14.805 1 98.12 180 LEU A N 1
ATOM 1549 C CA . LEU A 1 180 ? -17.328 17.844 14.055 1 98.12 180 LEU A CA 1
ATOM 1550 C C . LEU A 1 180 ? -16.812 17.328 12.711 1 98.12 180 LEU A C 1
ATOM 1552 O O . LEU A 1 180 ? -16.984 17.984 11.688 1 98.12 180 LEU A O 1
ATOM 1556 N N . ILE A 1 181 ? -16.281 16.156 12.695 1 98.12 181 ILE A N 1
ATOM 1557 C CA . ILE A 1 181 ? -15.742 15.562 11.477 1 98.12 181 ILE A CA 1
ATOM 1558 C C . ILE A 1 181 ? -16.891 15.148 10.555 1 98.12 181 ILE A C 1
ATOM 1560 O O . ILE A 1 181 ? -16.844 15.414 9.352 1 98.12 181 ILE A O 1
ATOM 1564 N N . ALA A 1 182 ? -17.891 14.547 11.164 1 98.38 182 ALA A N 1
ATOM 1565 C CA . ALA A 1 182 ? -19.047 14.102 10.383 1 98.38 182 ALA A CA 1
ATOM 1566 C C . ALA A 1 182 ? -19.75 15.289 9.727 1 98.38 182 ALA A C 1
ATOM 1568 O O . ALA A 1 182 ? -20.219 15.195 8.586 1 98.38 182 ALA A O 1
ATOM 1569 N N . LYS A 1 183 ? -19.812 16.391 10.414 1 97.5 183 LYS A N 1
ATOM 1570 C CA . LYS A 1 183 ? -20.453 17.594 9.906 1 97.5 183 LYS A CA 1
ATOM 1571 C C . LYS A 1 183 ? -19.734 18.125 8.664 1 97.5 183 LYS A C 1
ATOM 1573 O O . LYS A 1 183 ? -20.375 18.531 7.695 1 97.5 183 LYS A O 1
ATOM 1578 N N . ASP A 1 184 ? -18.438 18.062 8.727 1 94.31 184 ASP A N 1
ATOM 1579 C CA . ASP A 1 184 ? -17.641 18.531 7.59 1 94.31 184 ASP A CA 1
ATOM 1580 C C . ASP A 1 184 ? -17.891 17.656 6.355 1 94.31 184 ASP A C 1
ATOM 1582 O O . ASP A 1 184 ? -17.812 18.141 5.227 1 94.31 184 ASP A O 1
ATOM 1586 N N . LEU A 1 185 ? -18.25 16.422 6.531 1 96.12 185 LEU A N 1
ATOM 1587 C CA . LEU A 1 185 ? -18.484 15.484 5.449 1 96.12 185 LEU A CA 1
ATOM 1588 C C . LEU A 1 185 ? -19.969 15.453 5.074 1 96.12 185 LEU A C 1
ATOM 1590 O O . LEU A 1 185 ? -20.344 14.867 4.059 1 96.12 185 LEU A O 1
ATOM 1594 N N . ASN A 1 186 ? -20.812 16.031 5.922 1 96.19 186 ASN A N 1
ATOM 1595 C CA . ASN A 1 186 ? -22.266 16.094 5.734 1 96.19 186 ASN A CA 1
ATOM 1596 C C . ASN A 1 186 ? -22.875 14.695 5.723 1 96.19 186 ASN A C 1
ATOM 1598 O O . ASN A 1 186 ? -23.703 14.383 4.855 1 96.19 186 ASN A O 1
ATOM 1602 N N . ILE A 1 187 ? -22.391 13.805 6.539 1 96.56 187 ILE A N 1
ATOM 1603 C CA . ILE A 1 187 ? -22.984 12.484 6.766 1 96.56 187 ILE A CA 1
ATOM 1604 C C . ILE A 1 187 ? -23.031 12.195 8.266 1 96.56 187 ILE A C 1
ATOM 1606 O O . ILE A 1 187 ? -22.484 12.961 9.07 1 96.56 187 ILE A O 1
ATOM 1610 N N . LYS A 1 188 ? -23.703 11.156 8.68 1 97.19 188 LYS A N 1
ATOM 1611 C CA . LYS A 1 188 ? -23.891 10.828 10.094 1 97.19 188 LYS A CA 1
ATOM 1612 C C . LYS A 1 188 ? -22.641 10.203 10.688 1 97.19 188 LYS A C 1
ATOM 1614 O O . LYS A 1 188 ? -21.844 9.594 9.961 1 97.19 188 LYS A O 1
ATOM 1619 N N . ILE A 1 189 ? -22.484 10.336 11.969 1 97.56 189 ILE A N 1
ATOM 1620 C CA . ILE A 1 189 ? -21.375 9.781 12.719 1 97.56 189 ILE A CA 1
ATOM 1621 C C . ILE A 1 189 ? -21.266 8.281 12.453 1 97.56 189 ILE A C 1
ATOM 1623 O O . ILE A 1 189 ? -20.172 7.766 12.203 1 97.56 189 ILE A O 1
ATOM 1627 N N . THR A 1 190 ? -22.391 7.617 12.445 1 96.44 190 THR A N 1
ATOM 1628 C CA . THR A 1 190 ? -22.422 6.168 12.273 1 96.44 190 THR A CA 1
ATOM 1629 C C . THR A 1 190 ? -21.984 5.781 10.867 1 96.44 190 THR A C 1
ATOM 1631 O O . THR A 1 190 ? -21.312 4.758 10.672 1 96.44 190 THR A O 1
ATOM 1634 N N . GLN A 1 191 ? -22.312 6.594 9.891 1 97.5 191 GLN A N 1
ATOM 1635 C CA . GLN A 1 191 ? -21.891 6.355 8.516 1 97.5 191 GLN A CA 1
ATOM 1636 C C . GLN A 1 191 ? -20.375 6.492 8.383 1 97.5 191 GLN A C 1
ATOM 1638 O O . GLN A 1 191 ? -19.719 5.656 7.754 1 97.5 191 GLN A O 1
ATOM 1643 N N . VAL A 1 192 ? -19.828 7.547 9.016 1 98.56 192 VAL A N 1
ATOM 1644 C CA . VAL A 1 192 ? -18.391 7.742 8.961 1 98.56 192 VAL A CA 1
ATOM 1645 C C . VAL A 1 192 ? -17.688 6.508 9.516 1 98.56 192 VAL A C 1
ATOM 1647 O O . VAL A 1 192 ? -16.734 6.004 8.914 1 98.56 192 VAL A O 1
ATOM 1650 N N . ARG A 1 193 ? -18.219 6.062 10.633 1 97.88 193 ARG A N 1
ATOM 1651 C CA . ARG A 1 193 ? -17.609 4.922 11.305 1 97.88 193 ARG A CA 1
ATOM 1652 C C . ARG A 1 193 ? -17.562 3.703 10.391 1 97.88 193 ARG A C 1
ATOM 1654 O O . ARG A 1 193 ? -16.5 3.119 10.164 1 97.88 193 ARG A O 1
ATOM 1661 N N . THR A 1 194 ? -18.672 3.373 9.812 1 97.62 194 THR A N 1
ATOM 1662 C CA . THR A 1 194 ? -18.781 2.172 8.992 1 97.62 194 THR A CA 1
ATOM 1663 C C . THR A 1 194 ? -18.016 2.352 7.68 1 97.62 194 THR A C 1
ATOM 1665 O O . THR A 1 194 ? -17.391 1.411 7.18 1 97.62 194 THR A O 1
ATOM 1668 N N . TYR A 1 195 ? -18.094 3.549 7.07 1 98.5 195 TYR A N 1
ATOM 1669 C CA . TYR A 1 195 ? -17.375 3.811 5.816 1 98.5 195 TYR A CA 1
ATOM 1670 C C . TYR A 1 195 ? -15.875 3.756 6.02 1 98.5 195 TYR A C 1
ATOM 1672 O O . TYR A 1 195 ? -15.141 3.311 5.137 1 98.5 195 TYR A O 1
ATOM 1680 N N . LEU A 1 196 ? -15.398 4.176 7.211 1 98.69 196 LEU A N 1
ATOM 1681 C CA . LEU A 1 196 ? -13.977 4.078 7.508 1 98.69 196 LEU A CA 1
ATOM 1682 C C . LEU A 1 196 ? -13.539 2.623 7.625 1 98.69 196 LEU A C 1
ATOM 1684 O O . LEU A 1 196 ? -12.461 2.252 7.16 1 98.69 196 LEU A O 1
ATOM 1688 N N . GLU A 1 197 ? -14.398 1.837 8.25 1 98 197 GLU A N 1
ATOM 1689 C CA . GLU A 1 197 ? -14.086 0.414 8.344 1 98 197 GLU A CA 1
ATOM 1690 C C . GLU A 1 197 ? -13.938 -0.211 6.957 1 98 197 GLU A C 1
ATOM 1692 O O . GLU A 1 197 ? -13.031 -1.007 6.719 1 98 197 GLU A O 1
ATOM 1697 N N . VAL A 1 198 ? -14.828 0.159 6.078 1 97.88 198 VAL A N 1
ATOM 1698 C CA . VAL A 1 198 ? -14.805 -0.308 4.699 1 97.88 198 VAL A CA 1
ATOM 1699 C C . VAL A 1 198 ? -13.531 0.176 4.012 1 97.88 198 VAL A C 1
ATOM 1701 O O . VAL A 1 198 ? -12.852 -0.596 3.326 1 97.88 198 VAL A O 1
ATOM 1704 N N . ALA A 1 199 ? -13.18 1.397 4.223 1 98.56 199 ALA A N 1
ATOM 1705 C CA . ALA A 1 199 ? -11.992 1.99 3.605 1 98.56 199 ALA A CA 1
ATOM 1706 C C . ALA A 1 199 ? -10.719 1.299 4.09 1 98.56 199 ALA A C 1
ATOM 1708 O O . ALA A 1 199 ? -9.797 1.068 3.305 1 98.56 199 ALA A O 1
ATOM 1709 N N . VAL A 1 200 ? -10.688 0.978 5.383 1 98 200 VAL A N 1
ATOM 1710 C CA . VAL A 1 200 ? -9.531 0.295 5.965 1 98 200 VAL A CA 1
ATOM 1711 C C . VAL A 1 200 ? -9.336 -1.057 5.281 1 98 200 VAL A C 1
ATOM 1713 O O . VAL A 1 200 ? -8.227 -1.386 4.852 1 98 200 VAL A O 1
ATOM 1716 N N . VAL A 1 201 ? -10.398 -1.791 5.137 1 96.81 201 VAL A N 1
ATOM 1717 C CA . VAL A 1 201 ? -10.336 -3.123 4.547 1 96.81 201 VAL A CA 1
ATOM 1718 C C . VAL A 1 201 ? -9.906 -3.021 3.084 1 96.81 201 VAL A C 1
ATOM 1720 O O . VAL A 1 201 ? -9.016 -3.74 2.641 1 96.81 201 VAL A O 1
ATOM 1723 N N . LEU A 1 202 ? -10.508 -2.111 2.381 1 98.06 202 LEU A N 1
ATOM 1724 C CA . LEU A 1 202 ? -10.188 -1.931 0.969 1 98.06 202 LEU A CA 1
ATOM 1725 C C . LEU A 1 202 ? -8.734 -1.504 0.791 1 98.06 202 LEU A C 1
ATOM 1727 O O . LEU A 1 202 ? -8.031 -2.021 -0.08 1 98.06 202 LEU A O 1
ATOM 1731 N N . ARG A 1 203 ? -8.312 -0.571 1.613 1 98.06 203 ARG A N 1
ATOM 1732 C CA . ARG A 1 203 ? -6.93 -0.113 1.554 1 98.06 203 ARG A CA 1
ATOM 1733 C C . ARG A 1 203 ? -5.961 -1.267 1.789 1 98.06 203 ARG A C 1
ATOM 1735 O O . ARG A 1 203 ? -4.93 -1.364 1.122 1 98.06 203 ARG A O 1
ATOM 1742 N N . ASN A 1 204 ? -6.246 -2.086 2.729 1 95.06 204 ASN A N 1
ATOM 1743 C CA . ASN A 1 204 ? -5.391 -3.229 3.027 1 95.06 204 ASN A CA 1
ATOM 1744 C C . ASN A 1 204 ? -5.328 -4.207 1.857 1 95.06 204 ASN A C 1
ATOM 1746 O O . ASN A 1 204 ? -4.262 -4.727 1.532 1 95.06 204 ASN A O 1
ATOM 1750 N N . TYR A 1 205 ? -6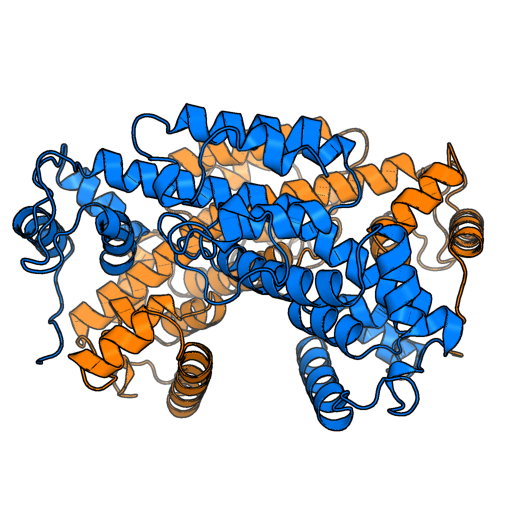.488 -4.43 1.262 1 96.19 205 TYR A N 1
ATOM 1751 C CA . TYR A 1 205 ? -6.504 -5.285 0.081 1 96.19 205 TYR A CA 1
ATOM 1752 C C . TYR A 1 205 ? -5.609 -4.719 -1.016 1 96.19 205 TYR A C 1
ATOM 1754 O O . TYR A 1 205 ? -4.855 -5.453 -1.654 1 96.19 205 TYR A O 1
ATOM 1762 N N . CYS A 1 206 ? -5.664 -3.438 -1.19 1 98.06 206 CYS A N 1
ATOM 1763 C CA . CYS A 1 206 ? -4.871 -2.795 -2.23 1 98.06 206 CYS A CA 1
ATOM 1764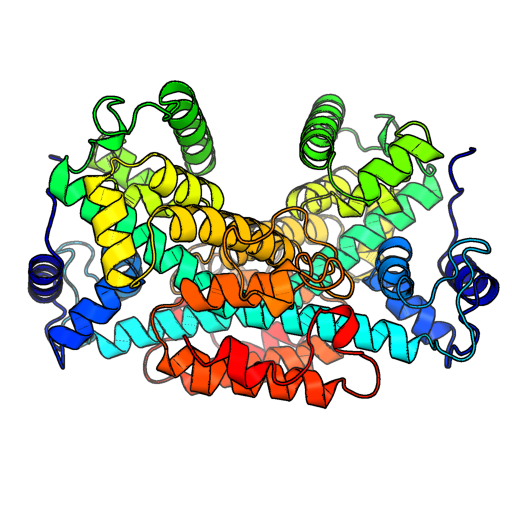 C C . CYS A 1 206 ? -3.385 -2.844 -1.89 1 98.06 206 CYS A C 1
ATOM 1766 O O . CYS A 1 206 ? -2.561 -3.201 -2.734 1 98.06 206 CYS A O 1
ATOM 1768 N N . ALA A 1 207 ? -3.043 -2.574 -0.663 1 97.19 207 ALA A N 1
ATOM 1769 C CA . ALA A 1 207 ? -1.649 -2.484 -0.236 1 97.19 207 ALA A CA 1
ATOM 1770 C C . ALA A 1 207 ? -0.979 -3.855 -0.253 1 97.19 207 ALA A C 1
ATOM 1772 O O . ALA A 1 207 ? 0.235 -3.957 -0.439 1 97.19 207 ALA A O 1
ATOM 1773 N N . HIS A 1 208 ? -1.739 -4.855 -0.123 1 95.06 208 HIS A N 1
ATOM 1774 C CA . HIS A 1 208 ? -1.188 -6.207 -0.088 1 95.06 208 HIS A CA 1
ATOM 1775 C C . HIS A 1 208 ? -1.422 -6.93 -1.409 1 95.06 208 HIS A C 1
ATOM 1777 O O . HIS A 1 208 ? -1.226 -8.141 -1.499 1 95.06 208 HIS A O 1
ATOM 1783 N N . TYR A 1 209 ? -1.922 -6.242 -2.324 1 96.94 209 TYR A N 1
ATOM 1784 C CA . TYR A 1 209 ? -2.062 -6.695 -3.703 1 96.94 209 TYR A CA 1
ATOM 1785 C C . TYR A 1 209 ? -3.078 -7.828 -3.805 1 96.94 209 TYR A C 1
ATOM 1787 O O . TYR A 1 209 ? -2.906 -8.75 -4.602 1 96.94 209 TYR A O 1
ATOM 1795 N N . SER A 1 210 ? -4.105 -7.801 -3.021 1 95.5 210 SER A N 1
ATOM 1796 C CA . SER A 1 210 ? -5.148 -8.82 -3.023 1 95.5 210 SER A CA 1
ATOM 1797 C C . SER A 1 210 ? -6.09 -8.648 -4.211 1 95.5 210 SER A C 1
ATOM 1799 O O . SER A 1 210 ? -6.227 -7.543 -4.746 1 95.5 210 SER A O 1
ATOM 1801 N N . ARG A 1 211 ? -6.691 -9.711 -4.625 1 96.62 211 ARG A N 1
ATOM 1802 C CA . ARG A 1 211 ? -7.684 -9.688 -5.699 1 96.62 211 ARG A CA 1
ATOM 1803 C C . ARG A 1 211 ? -8.93 -8.914 -5.277 1 96.62 211 ARG A C 1
ATOM 1805 O O . ARG A 1 211 ? -9.508 -9.18 -4.223 1 96.62 211 ARG A O 1
ATOM 1812 N N . LEU A 1 212 ? -9.305 -7.973 -6.133 1 97.94 212 LEU A N 1
ATOM 1813 C CA . LEU A 1 212 ? -10.547 -7.23 -5.93 1 97.94 212 LEU A CA 1
ATOM 1814 C C . LEU A 1 212 ? -11.641 -7.73 -6.863 1 97.94 212 LEU A C 1
ATOM 1816 O O . LEU A 1 212 ? -12.82 -7.73 -6.504 1 97.94 212 LEU A O 1
ATOM 1820 N N . TYR A 1 213 ? -11.258 -8.109 -8.055 1 98.12 213 TYR A N 1
ATOM 1821 C CA . TYR A 1 213 ? -12.211 -8.562 -9.055 1 98.12 213 TYR A CA 1
ATOM 1822 C C . TYR A 1 213 ? -12.969 -9.797 -8.57 1 98.12 213 TYR A C 1
ATOM 1824 O O . TYR A 1 213 ? -12.359 -10.789 -8.164 1 98.12 213 TYR A O 1
ATOM 1832 N N . TYR A 1 214 ? -14.258 -9.766 -8.562 1 96.31 214 TYR A N 1
ATOM 1833 C CA . TYR A 1 214 ? -15.148 -10.867 -8.219 1 96.31 214 TYR A CA 1
ATOM 1834 C C . TYR A 1 214 ? -15.047 -11.203 -6.734 1 96.31 214 TYR A C 1
ATOM 1836 O O . TYR A 1 214 ? -15.383 -12.312 -6.316 1 96.31 214 TYR A O 1
ATOM 1844 N N . ARG A 1 215 ? -14.609 -10.25 -5.934 1 95.25 215 ARG A N 1
ATOM 1845 C CA . ARG A 1 215 ? -14.492 -10.453 -4.492 1 95.25 215 ARG A CA 1
ATOM 1846 C C . ARG A 1 215 ? -15.797 -10.109 -3.781 1 95.25 215 ARG A C 1
ATOM 1848 O O . ARG A 1 215 ? -16.469 -9.148 -4.148 1 95.25 215 ARG A O 1
ATOM 1855 N N . SER A 1 216 ? -16.062 -10.875 -2.795 1 93 216 SER A N 1
ATOM 1856 C CA . SER A 1 216 ? -17.078 -10.523 -1.798 1 93 216 SER A CA 1
ATOM 1857 C C . SER A 1 216 ? -16.422 -9.961 -0.538 1 93 216 SER A C 1
ATOM 1859 O O . SER A 1 216 ? -15.703 -10.672 0.168 1 93 216 SER A O 1
ATOM 1861 N N . PHE A 1 217 ? -16.734 -8.773 -0.269 1 93.06 217 PHE A N 1
ATOM 1862 C CA . PHE A 1 217 ? -16.109 -8.117 0.879 1 93.06 217 PHE A CA 1
ATOM 1863 C C . PHE A 1 217 ? -16.844 -8.477 2.166 1 93.06 217 PHE A C 1
ATOM 1865 O O . PHE A 1 217 ? -18.078 -8.547 2.18 1 93.06 217 PHE A O 1
ATOM 1872 N N . THR A 1 218 ? -16.125 -8.734 3.16 1 85.44 218 THR A N 1
ATOM 1873 C CA . THR A 1 218 ? -16.703 -9.117 4.445 1 85.44 218 THR A CA 1
ATOM 1874 C C . THR A 1 218 ? -17.328 -7.914 5.133 1 85.44 218 THR A C 1
ATOM 1876 O O . THR A 1 218 ? -18.312 -8.062 5.875 1 85.44 218 THR A O 1
ATOM 1879 N N . LYS A 1 219 ? -16.703 -6.75 4.938 1 91.25 219 LYS A N 1
ATOM 1880 C CA . LYS A 1 219 ? -17.266 -5.52 5.488 1 91.25 219 LYS A CA 1
ATOM 1881 C C . LYS A 1 219 ? -18.109 -4.789 4.453 1 91.25 219 LYS A C 1
ATOM 1883 O O . LYS A 1 219 ? -17.672 -4.574 3.322 1 91.25 219 LYS A O 1
ATOM 1888 N N . VAL A 1 220 ? -19.312 -4.492 4.836 1 92.94 220 VAL A N 1
ATOM 1889 C CA . VAL A 1 220 ? -20.234 -3.771 3.963 1 92.94 220 VAL A CA 1
ATOM 1890 C C . VAL A 1 220 ? -20.578 -2.42 4.582 1 92.94 220 VAL A C 1
ATOM 1892 O O . VAL A 1 220 ? -20.656 -2.289 5.809 1 92.94 220 VAL A O 1
ATOM 1895 N N . PRO A 1 221 ? -20.734 -1.381 3.717 1 94.62 221 PRO A N 1
ATOM 1896 C CA . PRO A 1 221 ? -21.125 -0.074 4.25 1 94.62 221 PRO A CA 1
ATOM 1897 C C . PRO A 1 221 ? -22.438 -0.127 5.035 1 94.62 221 PRO A C 1
ATOM 1899 O O . PRO A 1 221 ? -23.375 -0.832 4.641 1 94.62 221 PRO A O 1
ATOM 1902 N N . GLY A 1 222 ? -22.469 0.581 6.141 1 91.38 222 GLY A N 1
ATOM 1903 C CA . GLY A 1 222 ? -23.656 0.595 6.98 1 91.38 222 GLY A CA 1
ATOM 1904 C C . GLY A 1 222 ? -24.875 1.191 6.293 1 91.38 222 GLY A C 1
ATOM 1905 O O . GLY A 1 222 ? -26.016 0.868 6.637 1 91.38 222 GLY A O 1
ATOM 1906 N N . GLN A 1 223 ? -24.656 2.078 5.398 1 93.19 223 GLN A N 1
ATOM 1907 C CA . GLN A 1 223 ? -25.734 2.701 4.633 1 93.19 223 GLN A CA 1
ATOM 1908 C C . GLN A 1 223 ? -25.391 2.734 3.143 1 93.19 223 GLN A C 1
ATOM 1910 O O . GLN A 1 223 ? -24.344 3.232 2.75 1 93.19 223 GLN A O 1
ATOM 1915 N N . LEU A 1 224 ? -26.297 2.158 2.387 1 93.44 224 LEU A N 1
ATOM 1916 C CA . LEU A 1 224 ? -26.219 2.143 0.929 1 93.44 224 LEU A CA 1
ATOM 1917 C C . LEU A 1 224 ? -27.547 2.566 0.311 1 93.44 224 LEU A C 1
ATOM 1919 O O . LEU A 1 224 ? -28.594 2.521 0.973 1 93.44 224 LEU A O 1
ATOM 1923 N N . PRO A 1 225 ? -27.469 3.057 -0.927 1 90.75 225 PRO A N 1
ATOM 1924 C CA . PRO A 1 225 ? -28.75 3.266 -1.612 1 90.75 225 PRO A CA 1
ATOM 1925 C C . PRO A 1 225 ? -29.625 2.014 -1.623 1 90.75 225 PRO A C 1
ATOM 1927 O O . PRO A 1 225 ? -29.109 0.895 -1.68 1 90.75 225 PRO A O 1
ATOM 1930 N N . PRO A 1 226 ? -30.844 2.15 -1.63 1 89.56 226 PRO A N 1
ATOM 1931 C CA . PRO A 1 226 ? -31.766 1.021 -1.523 1 89.56 226 PRO A CA 1
ATOM 1932 C C . PRO A 1 226 ? -31.547 -0.036 -2.6 1 89.56 226 PRO A C 1
ATOM 1934 O O . PRO A 1 226 ? -31.578 -1.234 -2.312 1 89.56 226 PRO A O 1
ATOM 1937 N N . PHE A 1 227 ? -31.297 0.344 -3.779 1 86 227 PHE A N 1
ATOM 1938 C CA . PHE A 1 227 ? -31.141 -0.619 -4.863 1 86 227 PHE A CA 1
ATOM 1939 C C . PHE A 1 227 ? -29.922 -1.497 -4.645 1 86 227 PHE A C 1
ATOM 1941 O O . PHE A 1 227 ? -29.844 -2.619 -5.148 1 86 227 PHE A O 1
ATOM 1948 N N . MET A 1 228 ? -28.984 -1.047 -3.832 1 86.75 228 MET A N 1
ATOM 1949 C CA . MET A 1 228 ? -27.797 -1.836 -3.529 1 86.75 228 MET A CA 1
ATOM 1950 C C . MET A 1 228 ? -28.016 -2.719 -2.307 1 86.75 228 MET A C 1
ATOM 1952 O O . MET A 1 228 ? -27.562 -3.865 -2.27 1 86.75 228 MET A O 1
ATOM 1956 N N . THR A 1 229 ? -28.734 -2.111 -1.344 1 85.19 229 THR A N 1
ATOM 1957 C CA . THR A 1 229 ? -28.969 -2.832 -0.098 1 85.19 229 THR A CA 1
ATOM 1958 C C . THR A 1 229 ? -29.844 -4.055 -0.338 1 85.19 229 THR A C 1
ATOM 1960 O O . THR A 1 229 ? -29.672 -5.09 0.308 1 85.19 229 THR A O 1
ATOM 1963 N N . GLU A 1 230 ? -30.688 -3.947 -1.254 1 83.56 230 GLU A N 1
ATOM 1964 C CA . GLU A 1 230 ? -31.672 -4.988 -1.482 1 83.56 230 GLU A CA 1
ATOM 1965 C C . GLU A 1 230 ? -31.141 -6.082 -2.396 1 83.56 230 GLU A C 1
ATOM 1967 O O . GLU A 1 230 ? -31.734 -7.148 -2.529 1 83.56 230 GLU A O 1
ATOM 1972 N N . ASN A 1 231 ? -30.016 -5.836 -2.932 1 82.12 231 ASN A N 1
ATOM 1973 C CA . ASN A 1 231 ? -29.406 -6.793 -3.848 1 82.12 231 ASN A CA 1
ATOM 1974 C C . ASN A 1 231 ? -28.156 -7.43 -3.246 1 82.12 231 ASN A C 1
ATOM 1976 O O . ASN A 1 231 ? -27.078 -6.824 -3.254 1 82.12 231 ASN A O 1
ATOM 1980 N N . VAL A 1 232 ? -28.266 -8.641 -2.824 1 77.56 232 VAL A N 1
ATOM 1981 C CA . VAL A 1 232 ? -27.219 -9.375 -2.125 1 77.56 232 VAL A CA 1
ATOM 1982 C C . VAL A 1 232 ? -26 -9.539 -3.039 1 77.56 232 VAL A C 1
ATOM 1984 O O . VAL A 1 232 ? -24.859 -9.633 -2.566 1 77.56 232 VAL A O 1
ATOM 1987 N N . LYS A 1 233 ? -26.281 -9.445 -4.332 1 81.94 233 LYS A N 1
ATOM 1988 C CA . LYS A 1 233 ? -25.219 -9.672 -5.305 1 81.94 233 LYS A CA 1
ATOM 1989 C C . LYS A 1 233 ? -24.359 -8.422 -5.484 1 81.94 233 LYS A C 1
ATOM 1991 O O . LYS A 1 233 ? -23.312 -8.477 -6.109 1 81.94 233 LYS A O 1
ATOM 1996 N N . ILE A 1 234 ? -24.812 -7.328 -4.852 1 88.06 234 ILE A N 1
ATOM 1997 C CA . ILE A 1 234 ? -24.141 -6.066 -5.137 1 88.06 234 ILE A CA 1
ATOM 1998 C C . ILE A 1 234 ? -23.609 -5.461 -3.84 1 88.06 234 ILE A C 1
ATOM 2000 O O . ILE A 1 234 ? -22.578 -4.797 -3.836 1 88.06 234 ILE A O 1
ATOM 2004 N N . LYS A 1 235 ? -24.234 -5.719 -2.717 1 91.12 235 LYS A N 1
ATOM 2005 C CA . LYS A 1 235 ? -23.984 -4.988 -1.478 1 91.12 235 LYS A CA 1
ATOM 2006 C C . LYS A 1 235 ? -22.594 -5.277 -0.935 1 91.12 235 LYS A C 1
ATOM 2008 O O . LYS A 1 235 ? -22.031 -4.473 -0.191 1 91.12 235 LYS A O 1
ATOM 2013 N N . ASN A 1 236 ? -22.047 -6.441 -1.307 1 93.62 236 ASN A N 1
ATOM 2014 C CA . ASN A 1 236 ? -20.734 -6.801 -0.774 1 93.62 236 ASN A CA 1
ATOM 2015 C C . ASN A 1 236 ? -19.656 -6.809 -1.867 1 93.62 236 ASN A C 1
ATOM 2017 O O . ASN A 1 236 ? -18.656 -7.5 -1.745 1 93.62 236 ASN A O 1
ATOM 2021 N N . ARG A 1 237 ? -19.922 -6.109 -2.936 1 96.31 237 ARG A N 1
ATOM 2022 C CA . ARG A 1 237 ? -18.969 -6.035 -4.043 1 96.31 237 ARG A CA 1
ATOM 2023 C C . ARG A 1 237 ? -18.281 -4.676 -4.078 1 96.31 237 ARG A C 1
ATOM 2025 O O . ARG A 1 237 ? -18.469 -3.848 -3.188 1 96.31 237 ARG A O 1
ATOM 2032 N N . LEU A 1 238 ? -17.422 -4.496 -5.02 1 97.81 238 LEU A N 1
ATOM 2033 C CA . LEU A 1 238 ? -16.547 -3.336 -5.055 1 97.81 238 LEU A CA 1
ATOM 2034 C C . LEU A 1 238 ? -17.344 -2.045 -5.168 1 97.81 238 LEU A C 1
ATOM 2036 O O . LEU A 1 238 ? -16.984 -1.031 -4.566 1 97.81 238 LEU A O 1
ATOM 2040 N N . MET A 1 239 ? -18.422 -2.025 -5.922 1 97 239 MET A N 1
ATOM 2041 C CA . MET A 1 239 ? -19.203 -0.8 -6.109 1 97 239 MET A CA 1
ATOM 2042 C C . MET A 1 239 ? -19.672 -0.252 -4.77 1 97 239 MET A C 1
ATOM 2044 O O . MET A 1 239 ? -19.625 0.958 -4.535 1 97 239 MET A O 1
ATOM 2048 N N . ALA A 1 240 ? -20.109 -1.164 -3.941 1 96.56 240 ALA A N 1
ATOM 2049 C CA . ALA A 1 240 ? -20.562 -0.75 -2.615 1 96.56 240 ALA A CA 1
ATOM 2050 C C . ALA A 1 240 ? -19.422 -0.136 -1.813 1 96.56 240 ALA A C 1
ATOM 2052 O O . ALA A 1 240 ? -19.625 0.844 -1.092 1 96.56 240 ALA A O 1
ATOM 2053 N N . GLN A 1 241 ? -18.25 -0.738 -1.903 1 97.75 241 GLN A N 1
ATOM 2054 C CA . GLN A 1 241 ? -17.078 -0.175 -1.249 1 97.75 241 GLN A CA 1
ATOM 2055 C C . GLN A 1 241 ? -16.781 1.232 -1.761 1 97.75 241 GLN A C 1
ATOM 2057 O O . GLN A 1 241 ? -16.484 2.135 -0.976 1 97.75 241 GLN A O 1
ATOM 2062 N N . LEU A 1 242 ? -16.922 1.421 -3.066 1 98 242 LEU A N 1
ATOM 2063 C CA . LEU A 1 242 ? -16.625 2.707 -3.688 1 98 242 LEU A CA 1
ATOM 2064 C C . LEU A 1 242 ? -17.641 3.76 -3.268 1 98 242 LEU A C 1
ATOM 2066 O O . LEU A 1 242 ? -17.312 4.938 -3.129 1 98 242 LEU A O 1
ATOM 2070 N N . TYR A 1 243 ? -18.844 3.328 -3.09 1 96.81 243 TYR A N 1
ATOM 2071 C CA . TYR A 1 243 ? -19.859 4.254 -2.588 1 96.81 243 TYR A CA 1
ATOM 2072 C C . TYR A 1 243 ? -19.453 4.828 -1.235 1 96.81 243 TYR A C 1
ATOM 2074 O O . TYR A 1 243 ? -19.547 6.035 -1.012 1 96.81 243 TYR A O 1
ATOM 2082 N N . ALA A 1 244 ? -18.969 3.943 -0.363 1 97.19 244 ALA A N 1
ATOM 2083 C CA . ALA A 1 244 ? -18.516 4.371 0.959 1 97.19 244 ALA A CA 1
ATOM 2084 C C . ALA A 1 244 ? -17.328 5.328 0.85 1 97.19 244 ALA A C 1
ATOM 2086 O O . ALA A 1 244 ? -17.312 6.371 1.505 1 97.19 244 ALA A O 1
ATOM 2087 N N . ILE A 1 245 ? -16.406 5.008 0.008 1 97.56 245 ILE A N 1
ATOM 2088 C CA . ILE A 1 245 ? -15.188 5.797 -0.189 1 97.56 245 ILE A CA 1
ATOM 2089 C C . ILE A 1 245 ? -15.555 7.176 -0.729 1 97.56 245 ILE A C 1
ATOM 2091 O O . ILE A 1 245 ? -14.977 8.188 -0.317 1 97.56 245 ILE A O 1
ATOM 2095 N N . LYS A 1 246 ? -16.453 7.172 -1.608 1 97.69 246 LYS A N 1
ATOM 2096 C CA . LYS A 1 246 ? -16.922 8.43 -2.186 1 97.69 246 LYS A CA 1
ATOM 2097 C C . LYS A 1 246 ? -17.484 9.352 -1.109 1 97.69 246 LYS A C 1
ATOM 2099 O O . LYS A 1 246 ? -17.234 10.555 -1.121 1 97.69 246 LYS A O 1
ATOM 2104 N N . GLN A 1 247 ? -18.188 8.805 -0.198 1 97.5 247 GLN A N 1
ATOM 2105 C CA . GLN A 1 247 ? -18.812 9.594 0.863 1 97.5 247 GLN A CA 1
ATOM 2106 C C . GLN A 1 247 ? -17.75 10.188 1.786 1 97.5 247 GLN A C 1
ATOM 2108 O O . GLN A 1 247 ? -17.953 11.258 2.367 1 97.5 247 GLN A O 1
ATOM 2113 N N . LEU A 1 248 ? -16.609 9.5 1.895 1 98.19 248 LEU A N 1
ATOM 2114 C CA . LEU A 1 248 ? -15.547 9.938 2.787 1 98.19 248 LEU A CA 1
ATOM 2115 C C . LEU A 1 248 ? -14.625 10.93 2.088 1 98.19 248 LEU A C 1
ATOM 2117 O O . LEU A 1 248 ? -13.82 11.594 2.738 1 98.19 248 LEU A O 1
ATOM 2121 N N . TYR A 1 249 ? -14.727 11 0.762 1 97.62 249 TYR A N 1
ATOM 2122 C CA . TYR A 1 249 ? -13.789 11.805 -0.015 1 97.62 249 TYR A CA 1
ATOM 2123 C C . TYR A 1 249 ? -14.234 13.258 -0.075 1 97.62 249 TYR A C 1
ATOM 2125 O O . TYR A 1 249 ? -15.289 13.57 -0.638 1 97.62 249 TYR A O 1
ATOM 2133 N N . THR A 1 250 ? -13.477 14.18 0.388 1 94.81 250 THR A N 1
ATOM 2134 C CA . THR A 1 250 ? -13.898 15.562 0.613 1 94.81 250 THR A CA 1
ATOM 2135 C C . THR A 1 250 ? -13.781 16.375 -0.669 1 94.81 250 THR A C 1
ATOM 2137 O O . THR A 1 250 ? -14.539 17.328 -0.879 1 94.81 250 THR A O 1
ATOM 2140 N N . ASP A 1 251 ? -12.828 16.141 -1.498 1 94.69 251 ASP A N 1
ATOM 2141 C CA . ASP A 1 251 ? -12.633 16.875 -2.744 1 94.69 251 ASP A CA 1
ATOM 2142 C C . ASP A 1 251 ? -13.523 16.312 -3.855 1 94.69 251 ASP A C 1
ATOM 2144 O O . ASP A 1 251 ? -13.062 15.547 -4.699 1 94.69 251 ASP A O 1
ATOM 2148 N N . ARG A 1 252 ? -14.68 16.797 -3.943 1 94.88 252 ARG A N 1
ATOM 2149 C CA . ARG A 1 252 ? -15.672 16.281 -4.875 1 94.88 252 ARG A CA 1
ATOM 2150 C C . ARG A 1 252 ? -15.25 16.531 -6.32 1 94.88 252 ARG A C 1
ATOM 2152 O O . ARG A 1 252 ? -15.547 15.711 -7.199 1 94.88 252 ARG A O 1
ATOM 2159 N N . ASP A 1 253 ? -14.672 17.594 -6.516 1 96.31 253 ASP A N 1
ATOM 2160 C CA . ASP A 1 253 ? -14.211 17.906 -7.867 1 96.31 253 ASP A CA 1
ATOM 2161 C C . ASP A 1 253 ? -13.18 16.875 -8.344 1 96.31 253 ASP A C 1
ATOM 2163 O O . ASP A 1 253 ? -13.273 16.359 -9.461 1 96.31 253 ASP A O 1
ATOM 2167 N N . LYS A 1 254 ? -12.211 16.594 -7.535 1 96.75 254 LYS A N 1
ATOM 2168 C CA . LYS A 1 254 ? -11.203 15.594 -7.879 1 96.75 254 LYS A CA 1
ATOM 2169 C C . LYS A 1 254 ? -11.836 14.211 -8.07 1 96.75 254 LYS A C 1
ATOM 2171 O O . LYS A 1 254 ? -11.461 13.477 -8.984 1 96.75 254 LYS A O 1
ATOM 2176 N N . TRP A 1 255 ? -12.781 13.883 -7.242 1 98 255 TRP A N 1
ATOM 2177 C CA . TRP A 1 255 ? -13.461 12.594 -7.363 1 98 255 TRP A CA 1
ATOM 2178 C C . TRP A 1 255 ? -14.211 12.5 -8.688 1 98 255 TRP A C 1
ATOM 2180 O O . TRP A 1 255 ? -14 11.562 -9.461 1 98 255 TRP A O 1
ATOM 2190 N N . ASN A 1 256 ? -14.977 13.523 -8.992 1 97.94 256 ASN A N 1
ATOM 2191 C CA . ASN A 1 256 ? -15.883 13.484 -10.141 1 97.94 256 ASN A CA 1
ATOM 2192 C C . ASN A 1 256 ? -15.125 13.688 -11.453 1 97.94 256 ASN A C 1
ATOM 2194 O O . ASN A 1 256 ? -15.5 13.109 -12.477 1 97.94 256 ASN A O 1
ATOM 2198 N N . ASN A 1 257 ? -14.078 14.438 -11.367 1 98 257 ASN A N 1
ATOM 2199 C CA . ASN A 1 257 ? -13.461 14.844 -12.625 1 98 257 ASN A CA 1
ATOM 2200 C C . ASN A 1 257 ? -12.102 14.172 -12.828 1 98 257 ASN A C 1
ATOM 2202 O O . ASN A 1 257 ? -11.477 14.336 -13.867 1 98 257 ASN A O 1
ATOM 2206 N N . ASN A 1 258 ? -11.711 13.453 -11.906 1 98.06 258 ASN A N 1
ATOM 2207 C CA . ASN A 1 258 ? -10.469 12.711 -12.07 1 98.06 258 ASN A CA 1
ATOM 2208 C C . ASN A 1 258 ? -10.656 11.227 -11.805 1 98.06 258 ASN A C 1
ATOM 2210 O O . ASN A 1 258 ? -10.406 10.398 -12.68 1 98.06 258 ASN A O 1
ATOM 2214 N N . PHE A 1 259 ? -11.18 10.883 -10.633 1 98.38 259 PHE A N 1
ATOM 2215 C CA . PHE A 1 259 ? -11.344 9.477 -10.297 1 98.38 259 PHE A CA 1
ATOM 2216 C C . PHE A 1 259 ? -12.297 8.797 -11.266 1 98.38 259 PHE A C 1
ATOM 2218 O O . PHE A 1 259 ? -11.977 7.754 -11.836 1 98.38 259 PHE A O 1
ATOM 2225 N N . ILE A 1 260 ? -13.469 9.383 -11.406 1 98.44 260 ILE A N 1
ATOM 2226 C CA . ILE A 1 260 ? -14.539 8.742 -12.164 1 98.44 260 ILE A CA 1
ATOM 2227 C C . ILE A 1 260 ? -14.102 8.562 -13.617 1 98.44 260 ILE A C 1
ATOM 2229 O O . ILE A 1 260 ? -14.195 7.465 -14.172 1 98.44 260 ILE A O 1
ATOM 2233 N N . PRO A 1 261 ? -13.578 9.562 -14.305 1 98.62 261 PRO A N 1
ATOM 2234 C CA . PRO A 1 261 ? -13.117 9.359 -15.68 1 98.62 261 PRO A CA 1
ATOM 2235 C C . PRO A 1 261 ? -12 8.328 -15.773 1 98.62 261 PRO A C 1
ATOM 2237 O O . PRO A 1 261 ? -11.938 7.562 -16.75 1 98.62 261 PRO A O 1
ATOM 2240 N N . ARG A 1 262 ? -11.125 8.281 -14.844 1 98.69 262 ARG A N 1
ATOM 2241 C CA . ARG A 1 262 ? -10.039 7.316 -14.867 1 98.69 262 ARG A CA 1
ATOM 2242 C C . ARG A 1 262 ? -10.555 5.898 -14.633 1 98.69 262 ARG A C 1
ATOM 2244 O O . ARG A 1 262 ? -10.062 4.945 -15.242 1 98.69 262 ARG A O 1
ATOM 2251 N N . LEU A 1 263 ? -11.523 5.809 -13.727 1 98.62 263 LEU A N 1
ATOM 2252 C CA . LEU A 1 263 ? -12.164 4.512 -13.523 1 98.62 263 LEU A CA 1
ATOM 2253 C C . LEU A 1 263 ? -12.859 4.043 -14.797 1 98.62 263 LEU A C 1
ATOM 2255 O O . LEU A 1 263 ? -12.703 2.889 -15.203 1 98.62 263 LEU A O 1
ATOM 2259 N N . ARG A 1 264 ? -13.586 4.938 -15.398 1 98.06 264 ARG A N 1
ATOM 2260 C CA . ARG A 1 264 ? -14.234 4.637 -16.672 1 98.06 264 ARG A CA 1
ATOM 2261 C C . ARG A 1 264 ? -13.219 4.234 -17.719 1 98.06 264 ARG A C 1
ATOM 2263 O O . ARG A 1 264 ? -13.453 3.303 -18.5 1 98.06 264 ARG A O 1
ATOM 2270 N N . GLY A 1 265 ? -12.141 4.992 -17.781 1 98.69 265 GLY A N 1
ATOM 2271 C CA . GLY A 1 265 ? -11.078 4.652 -18.703 1 98.69 265 GLY A CA 1
ATOM 2272 C C . GLY A 1 265 ? -10.5 3.268 -18.484 1 98.69 265 GLY A C 1
ATOM 2273 O O . GLY A 1 265 ? -10.203 2.547 -19.438 1 98.69 265 GLY A O 1
ATOM 2274 N N . LEU A 1 266 ? -10.344 2.912 -17.266 1 98.62 266 LEU A N 1
ATOM 2275 C CA . LEU A 1 266 ? -9.844 1.587 -16.906 1 98.62 266 LEU A CA 1
ATOM 2276 C C . LEU A 1 266 ? -10.82 0.502 -17.359 1 98.62 266 LEU A C 1
ATOM 2278 O O . LEU A 1 266 ? -10.406 -0.529 -17.891 1 98.62 266 LEU A O 1
ATOM 2282 N N . PHE A 1 267 ? -12.117 0.713 -17.109 1 98.56 267 PHE A N 1
ATOM 2283 C CA . PHE A 1 267 ? -13.141 -0.215 -17.562 1 98.56 267 PHE A CA 1
ATOM 2284 C C . PHE A 1 267 ? -13.094 -0.374 -19.078 1 98.56 267 PHE A C 1
ATOM 2286 O O . PHE A 1 267 ? -13.172 -1.491 -19.594 1 98.56 267 PHE A O 1
ATOM 2293 N N . ALA A 1 268 ? -12.922 0.742 -19.734 1 98.62 268 ALA A N 1
ATOM 2294 C CA . ALA A 1 268 ? -12.883 0.723 -21.203 1 98.62 268 ALA A CA 1
ATOM 2295 C C . ALA A 1 268 ? -11.648 -0.018 -21.703 1 98.62 268 ALA A C 1
ATOM 2297 O O . ALA A 1 268 ? -11.734 -0.81 -22.641 1 98.62 268 ALA A O 1
ATOM 2298 N N . LYS A 1 269 ? -10.555 0.201 -21.094 1 98.69 269 LYS A N 1
ATOM 2299 C CA . LYS A 1 269 ? -9.281 -0.413 -21.469 1 98.69 269 LYS A CA 1
ATOM 2300 C C . LYS A 1 269 ? -9.375 -1.936 -21.422 1 98.69 269 LYS A C 1
ATOM 2302 O O . LYS A 1 269 ? -8.797 -2.623 -22.266 1 98.69 269 LYS A O 1
ATOM 2307 N N . TYR A 1 270 ? -10.141 -2.443 -20.5 1 98.69 270 TYR A N 1
ATOM 2308 C CA . TYR A 1 270 ? -10.172 -3.885 -20.297 1 98.69 270 TYR A CA 1
ATOM 2309 C C . TYR A 1 270 ? -11.555 -4.449 -20.578 1 98.69 270 TYR A C 1
ATOM 2311 O O . TYR A 1 270 ? -11.891 -5.547 -20.125 1 98.69 270 TYR A O 1
ATOM 2319 N N . GLN A 1 271 ? -12.359 -3.789 -21.328 1 97.94 271 GLN A N 1
ATOM 2320 C CA . GLN A 1 271 ? -13.766 -4.105 -21.547 1 97.94 271 GLN A CA 1
ATOM 2321 C C . GLN A 1 271 ? -13.93 -5.48 -22.188 1 97.94 271 GLN A C 1
ATOM 2323 O O . GLN A 1 271 ? -14.938 -6.156 -21.969 1 97.94 271 GLN A O 1
ATOM 2328 N N . SER A 1 272 ? -12.953 -5.965 -22.906 1 97.81 272 SER A N 1
ATOM 2329 C CA . SER A 1 272 ? -13.055 -7.25 -23.594 1 97.81 272 SER A CA 1
ATOM 2330 C C . SER A 1 272 ? -12.867 -8.406 -22.625 1 97.81 272 SER A C 1
ATOM 2332 O O . SER A 1 272 ? -13.211 -9.555 -22.938 1 97.81 272 SER A O 1
ATOM 2334 N N . SER A 1 273 ? -12.344 -8.086 -21.422 1 98.06 273 SER A N 1
ATOM 2335 C CA . SER A 1 273 ? -11.977 -9.172 -20.516 1 98.06 273 SER A CA 1
ATOM 2336 C C . SER A 1 273 ? -12.844 -9.164 -19.25 1 98.06 273 SER A C 1
ATOM 2338 O O . SER A 1 273 ? -13.172 -10.219 -18.719 1 98.06 273 SER A O 1
ATOM 2340 N N . ILE A 1 274 ? -13.258 -8 -18.828 1 98.06 274 ILE A N 1
ATOM 2341 C CA . ILE A 1 274 ? -13.945 -7.906 -17.547 1 98.06 274 ILE A CA 1
ATOM 2342 C C . ILE A 1 274 ? -15.445 -7.715 -17.781 1 98.06 274 ILE A C 1
ATOM 2344 O O . ILE A 1 274 ? -15.867 -7.34 -18.875 1 98.06 274 ILE A O 1
ATOM 2348 N N . HIS A 1 275 ? -16.219 -8.047 -16.75 1 97.06 275 HIS A N 1
ATOM 2349 C CA . HIS A 1 275 ? -17.625 -7.723 -16.672 1 97.06 275 HIS A CA 1
ATOM 2350 C C . HIS A 1 275 ? -17.938 -6.926 -15.406 1 97.06 275 HIS A C 1
ATOM 2352 O O . HIS A 1 275 ? -17.688 -7.395 -14.289 1 97.06 275 HIS A O 1
ATOM 2358 N N . LEU A 1 276 ? -18.594 -5.879 -15.555 1 96.75 276 LEU A N 1
ATOM 2359 C CA . LEU A 1 276 ? -18.781 -4.922 -14.469 1 96.75 276 LEU A CA 1
ATOM 2360 C C . LEU A 1 276 ? -19.672 -5.504 -13.383 1 96.75 276 LEU A C 1
ATOM 2362 O O . LEU A 1 276 ? -19.547 -5.148 -12.211 1 96.75 276 LEU A O 1
ATOM 2366 N N . HIS A 1 277 ? -20.547 -6.406 -13.781 1 94.62 277 HIS A N 1
ATOM 2367 C CA . HIS A 1 277 ? -21.422 -7.004 -12.789 1 94.62 277 HIS A CA 1
ATOM 2368 C C . HIS A 1 277 ? -20.641 -7.828 -11.773 1 94.62 277 HIS A C 1
ATOM 2370 O O . HIS A 1 277 ? -21.078 -8.008 -10.633 1 94.62 277 HIS A O 1
ATOM 2376 N N . HIS A 1 278 ? -19.438 -8.336 -12.141 1 96.12 278 HIS A N 1
ATOM 2377 C CA . HIS A 1 278 ? -18.594 -9.086 -11.211 1 96.12 278 HIS A CA 1
ATOM 2378 C C . HIS A 1 278 ? -18.016 -8.172 -10.125 1 96.12 278 HIS A C 1
ATOM 2380 O O . HIS A 1 278 ? -17.516 -8.656 -9.109 1 96.12 278 HIS A O 1
ATOM 2386 N N . LEU A 1 279 ? -18.125 -6.875 -10.359 1 97.31 279 LEU A N 1
ATOM 2387 C CA . LEU A 1 279 ? -17.641 -5.887 -9.406 1 97.31 279 LEU A CA 1
ATOM 2388 C C . LEU A 1 279 ? -18.797 -5.191 -8.703 1 97.31 279 LEU A C 1
ATOM 2390 O O . LEU A 1 279 ? -18.594 -4.281 -7.898 1 97.31 279 LEU A O 1
ATOM 2394 N N . GLY A 1 280 ? -20.016 -5.57 -9.125 1 95.44 280 GLY A N 1
ATOM 2395 C CA . GLY A 1 280 ? -21.203 -5.016 -8.516 1 95.44 280 GLY A CA 1
ATOM 2396 C C . GLY A 1 280 ? -21.703 -3.762 -9.211 1 95.44 280 GLY A C 1
ATOM 2397 O O . GLY A 1 280 ? -22.625 -3.104 -8.734 1 95.44 280 GLY A O 1
ATOM 2398 N N . PHE A 1 281 ? -21.078 -3.436 -10.305 1 95.19 281 PHE A N 1
ATOM 2399 C CA . PHE A 1 281 ? -21.516 -2.254 -11.039 1 95.19 281 PHE A CA 1
ATOM 2400 C C . PHE A 1 281 ? -22.75 -2.562 -11.875 1 95.19 281 PHE A C 1
ATOM 2402 O O . PHE A 1 281 ? -22.734 -3.506 -12.672 1 95.19 281 PHE A O 1
ATOM 2409 N N . THR A 1 282 ? -23.734 -1.823 -11.602 1 86 282 THR A N 1
ATOM 2410 C CA . THR A 1 282 ? -25 -2.006 -12.32 1 86 282 THR A CA 1
ATOM 2411 C C . THR A 1 282 ? -25.609 -0.658 -12.695 1 86 282 THR A C 1
ATOM 2413 O O . THR A 1 282 ? -25.25 0.372 -12.117 1 86 282 THR A O 1
ATOM 2416 N N . GLY A 1 283 ? -26.312 -0.715 -13.734 1 83.5 283 GLY A N 1
ATOM 2417 C CA . GLY A 1 283 ? -27.031 0.488 -14.117 1 83.5 283 GLY A CA 1
ATOM 2418 C C . GLY A 1 283 ? -26.125 1.675 -14.375 1 83.5 283 GLY A C 1
ATOM 2419 O O . GLY A 1 283 ? -25.094 1.545 -15.039 1 83.5 283 GLY A O 1
ATOM 2420 N N . ASP A 1 284 ? -26.609 2.844 -13.867 1 90.56 284 ASP A N 1
ATOM 2421 C CA . ASP A 1 284 ? -25.844 4.074 -14.023 1 90.56 284 ASP A CA 1
ATOM 2422 C C . ASP A 1 284 ? -24.922 4.309 -12.828 1 90.56 284 ASP A C 1
ATOM 2424 O O . ASP A 1 284 ? -25.172 5.199 -12.016 1 90.56 284 ASP A O 1
ATOM 2428 N N . TRP A 1 285 ? -23.875 3.506 -12.875 1 93.88 285 TRP A N 1
ATOM 2429 C CA . TRP A 1 285 ? -22.984 3.518 -11.727 1 93.88 285 TRP A CA 1
ATOM 2430 C C . TRP A 1 285 ? -22.297 4.875 -11.578 1 93.88 285 TRP A C 1
ATOM 2432 O O . TRP A 1 285 ? -21.984 5.301 -10.461 1 93.88 285 TRP A O 1
ATOM 2442 N N . GLU A 1 286 ? -22.031 5.594 -12.719 1 94.88 286 GLU A N 1
ATOM 2443 C CA . GLU A 1 286 ? -21.406 6.91 -12.633 1 94.88 286 GLU A CA 1
ATOM 2444 C C . GLU A 1 286 ? -22.297 7.891 -11.875 1 94.88 286 GLU A C 1
ATOM 2446 O O . GLU A 1 286 ? -21.812 8.68 -11.055 1 94.88 286 GLU A O 1
ATOM 2451 N N . TYR A 1 287 ? -23.562 7.816 -12.234 1 94 287 TYR A N 1
ATOM 2452 C CA . TYR A 1 287 ? -24.516 8.68 -11.539 1 94 287 TYR A CA 1
ATOM 2453 C C . TYR A 1 287 ? -24.5 8.414 -10.039 1 94 287 TYR A C 1
ATOM 2455 O O . TYR A 1 287 ? -24.5 9.352 -9.234 1 94 287 TYR A O 1
ATOM 2463 N N . VAL A 1 288 ? -24.406 7.16 -9.688 1 92.44 288 VAL A N 1
ATOM 2464 C CA . VAL A 1 288 ? -24.438 6.75 -8.281 1 92.44 288 VAL A CA 1
ATOM 2465 C C . VAL A 1 288 ? -23.172 7.23 -7.578 1 92.44 288 VAL A C 1
ATOM 2467 O O . VAL A 1 288 ? -23.234 7.715 -6.445 1 92.44 288 VAL A O 1
ATOM 2470 N N . LEU A 1 289 ? -22.016 7.188 -8.219 1 95.44 289 LEU A N 1
ATOM 2471 C CA . LEU A 1 289 ? -20.734 7.492 -7.578 1 95.44 289 LEU A CA 1
ATOM 2472 C C . LEU A 1 289 ? -20.422 8.977 -7.684 1 95.44 289 LEU A C 1
ATOM 2474 O O . LEU A 1 289 ? -19.5 9.469 -7.02 1 95.44 289 LEU A O 1
ATOM 2478 N N . LYS A 1 290 ? -21.141 9.719 -8.5 1 93.81 290 LYS A N 1
ATOM 2479 C CA . LYS A 1 290 ? -20.891 11.148 -8.641 1 93.81 290 LYS A CA 1
ATOM 2480 C C . LYS A 1 290 ? -21.844 11.961 -7.758 1 93.81 290 LYS A C 1
ATOM 2482 O O . LYS A 1 290 ? -21.5 13.062 -7.316 1 93.81 290 LYS A O 1
ATOM 2487 N N . ASN A 1 291 ? -23 11.422 -7.551 1 82.19 291 ASN A N 1
ATOM 2488 C CA . ASN A 1 291 ? -24.031 12.211 -6.875 1 82.19 291 ASN A CA 1
ATOM 2489 C C . ASN A 1 291 ? -24.219 11.75 -5.434 1 82.19 291 ASN A C 1
ATOM 2491 O O . ASN A 1 291 ? -23.891 10.609 -5.09 1 82.19 291 ASN A O 1
ATOM 2495 N N . LYS A 1 292 ? -24.641 12.656 -4.609 1 69.06 292 LYS A N 1
ATOM 2496 C CA . LYS A 1 292 ? -24.828 12.414 -3.182 1 69.06 292 LYS A CA 1
ATOM 2497 C C . LYS A 1 292 ? -26.109 11.617 -2.918 1 69.06 292 LYS A C 1
ATOM 2499 O O . LYS A 1 292 ? -27.094 11.781 -3.625 1 69.06 292 LYS A O 1
ATOM 2504 N N . MET B 1 1 ? 12.258 20.031 27.156 1 64.75 1 MET B N 1
ATOM 2505 C CA . MET B 1 1 ? 11.453 21.016 26.422 1 64.75 1 MET B CA 1
ATOM 2506 C C . MET B 1 1 ? 9.961 20.734 26.609 1 64.75 1 MET B C 1
ATOM 2508 O O . MET B 1 1 ? 9.555 19.578 26.766 1 64.75 1 MET B O 1
ATOM 2512 N N . GLU B 1 2 ? 9.234 21.766 26.719 1 78.19 2 GLU B N 1
ATOM 2513 C CA . GLU B 1 2 ? 7.793 21.672 26.922 1 78.19 2 GLU B CA 1
ATOM 2514 C C . GLU B 1 2 ? 7.082 21.203 25.656 1 78.19 2 GLU B C 1
ATOM 2516 O O . GLU B 1 2 ? 7.504 21.531 24.547 1 78.19 2 GLU B O 1
ATOM 2521 N N . ILE B 1 3 ? 6.086 20.359 25.766 1 80.38 3 ILE B N 1
ATOM 2522 C CA . ILE B 1 3 ? 5.312 19.844 24.641 1 80.38 3 ILE B CA 1
ATOM 2523 C C . ILE B 1 3 ? 4.555 20.984 23.969 1 80.38 3 ILE B C 1
ATOM 2525 O O . ILE B 1 3 ? 4.023 21.875 24.641 1 80.38 3 ILE B O 1
ATOM 2529 N N . LYS B 1 4 ? 4.625 20.969 22.719 1 85.31 4 LYS B N 1
ATOM 2530 C CA . LYS B 1 4 ? 3.977 22.031 21.938 1 85.31 4 LYS B CA 1
ATOM 2531 C C . LYS B 1 4 ? 2.473 22.047 22.188 1 85.31 4 LYS B C 1
ATOM 2533 O O . LYS B 1 4 ? 1.859 21 22.406 1 85.31 4 LYS B O 1
ATOM 2538 N N . GLU B 1 5 ? 1.956 23.219 22.156 1 92 5 GLU B N 1
ATOM 2539 C CA . GLU B 1 5 ? 0.524 23.406 22.375 1 92 5 GLU B CA 1
ATOM 2540 C C . GLU B 1 5 ? -0.244 23.328 21.047 1 92 5 GLU B C 1
ATOM 2542 O O . GLU B 1 5 ? 0.329 23.531 19.984 1 92 5 GLU B O 1
ATOM 2547 N N . PHE B 1 6 ? -1.505 23.047 21.203 1 96.38 6 PHE B N 1
ATOM 2548 C CA . PHE B 1 6 ? -2.404 22.969 20.047 1 96.38 6 PHE B CA 1
ATOM 2549 C C . PHE B 1 6 ? -2.439 24.312 19.312 1 96.38 6 PHE B C 1
ATOM 2551 O O . PHE B 1 6 ? -2.398 25.375 19.938 1 96.38 6 PHE B O 1
ATOM 2558 N N . LYS B 1 7 ? -2.475 24.266 18.031 1 97.69 7 LYS B N 1
ATOM 2559 C CA . LYS B 1 7 ? -2.646 25.438 17.172 1 97.69 7 LYS B CA 1
ATOM 2560 C C . LYS B 1 7 ? -3.754 25.203 16.141 1 97.69 7 LYS B C 1
ATOM 2562 O O . LYS B 1 7 ? -3.842 24.125 15.547 1 97.69 7 LYS B O 1
ATOM 2567 N N . THR B 1 8 ? -4.59 26.172 15.969 1 98.06 8 THR B N 1
ATOM 2568 C CA . THR B 1 8 ? -5.613 26.109 14.922 1 98.06 8 THR B CA 1
ATOM 2569 C C . THR B 1 8 ? -4.973 26.125 13.539 1 98.06 8 THR B C 1
ATOM 2571 O O . THR B 1 8 ? -3.783 26.406 13.406 1 98.06 8 THR B O 1
ATOM 2574 N N . PHE B 1 9 ? -5.777 25.844 12.562 1 98.12 9 PHE B N 1
ATOM 2575 C CA . PHE B 1 9 ? -5.25 25.875 11.203 1 98.12 9 PHE B CA 1
ATOM 2576 C C . PHE B 1 9 ? -4.742 27.266 10.852 1 98.12 9 PHE B C 1
ATOM 2578 O O . PHE B 1 9 ? -3.723 27.406 10.164 1 98.12 9 PHE B O 1
ATOM 2585 N N . GLU B 1 10 ? -5.43 28.297 11.328 1 97.88 10 GLU B N 1
ATOM 2586 C CA . GLU B 1 10 ? -4.984 29.672 11.109 1 97.88 10 GLU B CA 1
ATOM 2587 C C . GLU B 1 10 ? -3.645 29.938 11.789 1 97.88 10 GLU B C 1
ATOM 2589 O O . GLU B 1 10 ? -2.754 30.547 11.203 1 97.88 10 GLU B O 1
ATOM 2594 N N . GLU B 1 11 ? -3.564 29.453 12.953 1 98.19 11 GLU B N 1
ATOM 2595 C CA . GLU B 1 11 ? -2.318 29.609 13.695 1 98.19 11 GLU B CA 1
ATOM 2596 C C . GLU B 1 11 ? -1.188 28.812 13.062 1 98.19 11 GLU B C 1
ATOM 2598 O O . GLU B 1 11 ? -0.026 29.219 13.109 1 98.19 11 GLU B O 1
ATOM 2603 N N . GLN B 1 12 ? -1.487 27.656 12.492 1 98.12 12 GLN B N 1
ATOM 2604 C CA . GLN B 1 12 ? -0.496 26.859 11.781 1 98.12 12 GLN B CA 1
ATOM 2605 C C . GLN B 1 12 ? 0.036 27.594 10.562 1 98.12 12 GLN B C 1
ATOM 2607 O O . GLN B 1 12 ? 1.233 27.547 10.273 1 98.12 12 GLN B O 1
ATOM 2612 N N . VAL B 1 13 ? -0.866 28.266 9.867 1 98 13 VAL B N 1
ATOM 2613 C CA . VAL B 1 13 ? -0.441 29.078 8.727 1 98 13 VAL B CA 1
ATOM 2614 C C . VAL B 1 13 ? 0.501 30.172 9.188 1 98 13 VAL B C 1
ATOM 2616 O O . VAL B 1 13 ? 1.54 30.422 8.57 1 98 13 VAL B O 1
ATOM 2619 N N . ALA B 1 14 ? 0.14 30.859 10.289 1 97.5 14 ALA B N 1
ATOM 2620 C CA . ALA B 1 14 ? 0.986 31.906 10.844 1 97.5 14 ALA B CA 1
ATOM 2621 C C . ALA B 1 14 ? 2.355 31.359 11.234 1 97.5 14 ALA B C 1
ATOM 2623 O O . ALA B 1 14 ? 3.375 32.031 11.055 1 97.5 14 ALA B O 1
ATOM 2624 N N . LYS B 1 15 ? 2.355 30.141 11.719 1 96.75 15 LYS B N 1
ATOM 2625 C CA . LYS B 1 15 ? 3.605 29.5 12.109 1 96.75 15 LYS B CA 1
ATOM 2626 C C . LYS B 1 15 ? 4.477 29.219 10.891 1 96.75 15 LYS B C 1
ATOM 2628 O O . LYS B 1 15 ? 5.699 29.375 10.945 1 96.75 15 LYS B O 1
ATOM 2633 N N . LEU B 1 16 ? 3.871 28.75 9.812 1 96.94 16 LEU B N 1
ATOM 2634 C CA . LEU B 1 16 ? 4.609 28.531 8.578 1 96.94 16 LEU B CA 1
ATOM 2635 C C . LEU B 1 16 ? 5.297 29.812 8.117 1 96.94 16 LEU B C 1
ATOM 2637 O O . LEU B 1 16 ? 6.473 29.781 7.738 1 96.94 16 LEU B O 1
ATOM 2641 N N . ILE B 1 17 ? 4.566 30.875 8.227 1 96.94 17 ILE B N 1
ATOM 2642 C CA . ILE B 1 17 ? 5.09 32.156 7.816 1 96.94 17 ILE B CA 1
ATOM 2643 C C . ILE B 1 17 ? 6.238 32.562 8.734 1 96.94 17 ILE B C 1
ATOM 2645 O O . ILE B 1 17 ? 7.297 33 8.266 1 96.94 17 ILE B O 1
ATOM 2649 N N . GLU B 1 18 ? 6.031 32.344 9.992 1 96 18 GLU B N 1
ATOM 2650 C CA . GLU B 1 18 ? 7.047 32.688 10.984 1 96 18 GLU B CA 1
ATOM 2651 C C . GLU B 1 18 ? 8.328 31.906 10.75 1 96 18 GLU B C 1
ATOM 2653 O O . GLU B 1 18 ? 9.43 32.406 10.977 1 96 18 GLU B O 1
ATOM 2658 N N . HIS B 1 19 ? 8.18 30.734 10.242 1 96.25 19 HIS B N 1
ATOM 2659 C CA . HIS B 1 19 ? 9.328 29.844 10.039 1 96.25 19 HIS B CA 1
ATOM 2660 C C . HIS B 1 19 ? 10.008 30.125 8.703 1 96.25 19 HIS B C 1
ATOM 2662 O O . HIS B 1 19 ? 11.086 29.594 8.43 1 96.25 19 HIS B O 1
ATOM 2668 N N . GLY B 1 20 ? 9.289 30.906 7.844 1 96.25 20 GLY B N 1
ATOM 2669 C CA . GLY B 1 20 ? 10.016 31.344 6.66 1 96.25 20 GLY B CA 1
ATOM 2670 C C . GLY B 1 20 ? 9.266 31.062 5.367 1 96.25 20 GLY B C 1
ATOM 2671 O O . GLY B 1 20 ? 9.75 31.391 4.281 1 96.25 20 GLY B O 1
ATOM 2672 N N . CYS B 1 21 ? 8.125 30.422 5.48 1 96.88 21 CYS B N 1
ATOM 2673 C CA . CYS B 1 21 ? 7.297 30.266 4.289 1 96.88 21 CYS B CA 1
ATOM 2674 C C . CYS B 1 21 ? 6.395 31.469 4.09 1 96.88 21 CYS B C 1
ATOM 2676 O O . CYS B 1 21 ? 5.184 31.391 4.309 1 96.88 21 CYS B O 1
ATOM 2678 N N . GLU B 1 22 ? 6.945 32.406 3.555 1 95.38 22 GLU B N 1
ATOM 2679 C CA . GLU B 1 22 ? 6.25 33.688 3.438 1 95.38 22 GLU B CA 1
ATOM 2680 C C . GLU B 1 22 ? 5.41 33.75 2.166 1 95.38 22 GLU B C 1
ATOM 2682 O O . GLU B 1 22 ? 4.406 34.438 2.109 1 95.38 22 GLU B O 1
ATOM 2687 N N . ASP B 1 23 ? 5.863 33.094 1.2 1 95.88 23 ASP B N 1
ATOM 2688 C CA . ASP B 1 23 ? 5.156 33.094 -0.077 1 95.88 23 ASP B CA 1
ATOM 2689 C C . ASP B 1 23 ? 3.975 32.125 -0.051 1 95.88 23 ASP B C 1
ATOM 2691 O O . ASP B 1 23 ? 4.098 30.969 -0.476 1 95.88 23 ASP B O 1
ATOM 2695 N N . ILE B 1 24 ? 2.832 32.594 0.432 1 95.69 24 ILE B N 1
ATOM 2696 C CA . ILE B 1 24 ? 1.555 31.891 0.503 1 95.69 24 ILE B CA 1
ATOM 2697 C C . ILE B 1 24 ? 0.495 32.688 -0.272 1 95.69 24 ILE B C 1
ATOM 2699 O O . ILE B 1 24 ? 0.098 33.781 0.136 1 95.69 24 ILE B O 1
ATOM 2703 N N . THR B 1 25 ? 0.102 32.125 -1.382 1 90.44 25 THR B N 1
ATOM 2704 C CA . THR B 1 25 ? -0.784 32.844 -2.305 1 90.44 25 THR B CA 1
ATOM 2705 C C . THR B 1 25 ? -2.129 33.125 -1.647 1 90.44 25 THR B C 1
ATOM 2707 O O . THR B 1 25 ? -2.693 34.219 -1.831 1 90.44 25 THR B O 1
ATOM 2710 N N . SER B 1 26 ? -2.652 32.094 -0.906 1 93.31 26 SER B N 1
ATOM 2711 C CA . SER B 1 26 ? -3.953 32.219 -0.257 1 93.31 26 SER B CA 1
ATOM 2712 C C . SER B 1 26 ? -3.969 31.5 1.086 1 93.31 26 SER B C 1
ATOM 2714 O O . SER B 1 26 ? -3.631 30.312 1.164 1 93.31 26 SER B O 1
ATOM 2716 N N . LYS B 1 27 ? -4.402 32.312 2.086 1 94.62 27 LYS B N 1
ATOM 2717 C CA . LYS B 1 27 ? -4.547 31.672 3.398 1 94.62 27 LYS B CA 1
ATOM 2718 C C . LYS B 1 27 ? -5.547 30.531 3.355 1 94.62 27 LYS B C 1
ATOM 2720 O O . LYS B 1 27 ? -5.344 29.5 4.004 1 94.62 27 LYS B O 1
ATOM 2725 N N . GLU B 1 28 ? -6.551 30.734 2.607 1 95.5 28 GLU B N 1
ATOM 2726 C CA . GLU B 1 28 ? -7.578 29.703 2.469 1 95.5 28 GLU B CA 1
ATOM 2727 C C . GLU B 1 28 ? -7.004 28.438 1.836 1 95.5 28 GLU B C 1
ATOM 2729 O O . GLU B 1 28 ? -7.336 27.328 2.252 1 95.5 28 GLU B O 1
ATOM 2734 N N . TYR B 1 29 ? -6.211 28.703 0.89 1 95.25 29 TYR B N 1
ATOM 2735 C CA . TYR B 1 29 ? -5.578 27.562 0.223 1 95.25 29 TYR B CA 1
ATOM 2736 C C . TYR B 1 29 ? -4.648 26.828 1.174 1 95.25 29 TYR B C 1
ATOM 2738 O O . TYR B 1 29 ? -4.637 25.594 1.204 1 95.25 29 TYR B O 1
ATOM 2746 N N . ALA B 1 30 ? -3.908 27.562 1.931 1 97.44 30 ALA B N 1
ATOM 2747 C CA . ALA B 1 30 ? -3.008 26.969 2.914 1 97.44 30 ALA B CA 1
ATOM 2748 C C . ALA B 1 30 ? -3.779 26.125 3.928 1 97.44 30 ALA B C 1
ATOM 2750 O O . ALA B 1 30 ? -3.371 25 4.254 1 97.44 30 ALA B O 1
ATOM 2751 N N . ILE B 1 31 ? -4.902 26.656 4.375 1 97.81 31 ILE B N 1
ATOM 2752 C CA . ILE B 1 31 ? -5.727 25.969 5.355 1 97.81 31 ILE B CA 1
ATOM 2753 C C . ILE B 1 31 ? -6.281 24.672 4.746 1 97.81 31 ILE B C 1
ATOM 2755 O O . ILE B 1 31 ? -6.309 23.641 5.402 1 97.81 31 ILE B O 1
ATOM 2759 N N . THR B 1 32 ? -6.645 24.75 3.482 1 95.81 32 THR B N 1
ATOM 2760 C CA . THR B 1 32 ? -7.156 23.578 2.793 1 95.81 32 THR B CA 1
ATOM 2761 C C . THR B 1 32 ? -6.098 22.469 2.746 1 95.81 32 THR B C 1
ATOM 2763 O O . THR B 1 32 ? -6.402 21.297 2.984 1 95.81 32 THR B O 1
ATOM 2766 N N . ILE B 1 33 ? -4.891 22.844 2.488 1 96.69 33 ILE B N 1
ATOM 2767 C CA . ILE B 1 33 ? -3.787 21.891 2.438 1 96.69 33 ILE B CA 1
ATOM 2768 C C . ILE B 1 33 ? -3.553 21.312 3.826 1 96.69 33 ILE B C 1
ATOM 2770 O O . ILE B 1 33 ? -3.436 20.094 3.977 1 96.69 33 ILE B O 1
ATOM 2774 N N . LEU B 1 34 ? -3.582 22.172 4.84 1 98 34 LEU B N 1
ATOM 2775 C CA . LEU B 1 34 ? -3.283 21.75 6.203 1 98 34 LEU B CA 1
ATOM 2776 C C . LEU B 1 34 ? -4.383 20.828 6.742 1 98 34 LEU B C 1
ATOM 2778 O O . LEU B 1 34 ? -4.109 19.922 7.527 1 98 34 LEU B O 1
ATOM 2782 N N . LYS B 1 35 ? -5.609 21 6.297 1 97.06 35 LYS B N 1
ATOM 2783 C CA . LYS B 1 35 ? -6.734 20.172 6.707 1 97.06 35 LYS B CA 1
ATOM 2784 C C . LYS B 1 35 ? -6.59 18.75 6.16 1 97.06 35 LYS B C 1
ATOM 2786 O O . LYS B 1 35 ? -7.113 17.797 6.742 1 97.06 35 LYS B O 1
ATOM 2791 N N . ARG B 1 36 ? -5.785 18.641 5.117 1 95.06 36 ARG B N 1
ATOM 2792 C CA . ARG B 1 36 ? -5.676 17.344 4.434 1 95.06 36 ARG B CA 1
ATOM 2793 C C . ARG B 1 36 ? -4.383 16.641 4.812 1 95.06 36 ARG B C 1
ATOM 2795 O O . ARG B 1 36 ? -4.371 15.422 5 1 95.06 36 ARG B O 1
ATOM 2802 N N . ILE B 1 37 ? -3.193 17.297 4.926 1 93.88 37 ILE B N 1
ATOM 2803 C CA . ILE B 1 37 ? -1.87 16.688 4.965 1 93.88 37 ILE B CA 1
ATOM 2804 C C . ILE B 1 37 ? -1.235 16.906 6.336 1 93.88 37 ILE B C 1
ATOM 2806 O O . ILE B 1 37 ? -0.088 16.516 6.566 1 93.88 37 ILE B O 1
ATOM 2810 N N . ASN B 1 38 ? -1.977 17.484 7.23 1 95.31 38 ASN B N 1
ATOM 2811 C CA . ASN B 1 38 ? -1.476 17.688 8.586 1 95.31 38 ASN B CA 1
ATOM 2812 C C . ASN B 1 38 ? -0.229 18.578 8.594 1 95.31 38 ASN B C 1
ATOM 2814 O O . ASN B 1 38 ? 0.666 18.391 7.766 1 95.31 38 ASN B O 1
ATOM 2818 N N . TYR B 1 39 ? -0.068 19.484 9.461 1 97.31 39 TYR B N 1
ATOM 2819 C CA . TYR B 1 39 ? 1.024 20.453 9.57 1 97.31 39 TYR B CA 1
ATOM 2820 C C . TYR B 1 39 ? 2.363 19.734 9.719 1 97.31 39 TYR B C 1
ATOM 2822 O O . TYR B 1 39 ? 3.314 20.031 8.992 1 97.31 39 TYR B O 1
ATOM 2830 N N . TYR B 1 40 ? 2.398 18.812 10.641 1 95.56 40 TYR B N 1
ATOM 2831 C CA . TYR B 1 40 ? 3.65 18.125 10.93 1 95.56 40 TYR B CA 1
ATOM 2832 C C . TYR B 1 40 ? 4.176 17.406 9.703 1 95.56 40 TYR B C 1
ATOM 2834 O O . TYR B 1 40 ? 5.367 17.469 9.391 1 95.56 40 TYR B O 1
ATOM 2842 N N . ARG B 1 41 ? 3.348 16.719 9.008 1 95.94 41 ARG B N 1
ATOM 2843 C CA . ARG B 1 41 ? 3.73 16 7.793 1 95.94 41 ARG B CA 1
ATOM 2844 C C . ARG B 1 41 ? 4.219 16.969 6.723 1 95.94 41 ARG B C 1
ATOM 2846 O O . ARG B 1 41 ? 5.242 16.719 6.078 1 95.94 41 ARG B O 1
ATOM 2853 N N . LEU B 1 42 ? 3.482 18.016 6.559 1 97.12 42 LEU B N 1
ATOM 2854 C CA . LEU B 1 42 ? 3.834 19 5.539 1 97.12 42 LEU B CA 1
ATOM 2855 C C . LEU B 1 42 ? 5.219 19.578 5.801 1 97.12 42 LEU B C 1
ATOM 2857 O O . LEU B 1 42 ? 6 19.797 4.867 1 97.12 42 LEU B O 1
ATOM 2861 N N . THR B 1 43 ? 5.539 19.844 7.035 1 95 43 THR B N 1
ATOM 2862 C CA . THR B 1 43 ? 6.789 20.5 7.371 1 95 43 THR B CA 1
ATOM 2863 C C . THR B 1 43 ? 7.984 19.609 7.066 1 95 43 THR B C 1
ATOM 2865 O O . THR B 1 43 ? 9.102 20.094 6.875 1 95 43 THR B O 1
ATOM 2868 N N . ALA B 1 44 ? 7.75 18.281 7.023 1 95 44 ALA B N 1
ATOM 2869 C CA . ALA B 1 44 ? 8.828 17.375 6.656 1 95 44 ALA B CA 1
ATOM 2870 C C . ALA B 1 44 ? 9.344 17.672 5.25 1 95 44 ALA B C 1
ATOM 2872 O O . ALA B 1 44 ? 10.523 17.469 4.953 1 95 44 ALA B O 1
ATOM 2873 N N . TYR B 1 45 ? 8.523 18.234 4.402 1 97.12 45 TYR B N 1
ATOM 2874 C CA . TYR B 1 45 ? 8.914 18.531 3.027 1 97.12 45 TYR B CA 1
ATOM 2875 C C . TYR B 1 45 ? 9.664 19.859 2.941 1 97.12 45 TYR B C 1
ATOM 2877 O O . TYR B 1 45 ? 10.18 20.219 1.883 1 97.12 45 TYR B O 1
ATOM 2885 N N . PHE B 1 46 ? 9.773 20.578 4.07 1 96.62 46 PHE B N 1
ATOM 2886 C CA . PHE B 1 46 ? 10.562 21.812 4.152 1 96.62 46 PHE B CA 1
ATOM 2887 C C . PHE B 1 46 ? 12.008 21.5 4.527 1 96.62 46 PHE B C 1
ATOM 2889 O O . PHE B 1 46 ? 12.883 22.359 4.43 1 96.62 46 PHE B O 1
ATOM 2896 N N . LEU B 1 47 ? 12.312 20.297 4.832 1 94.44 47 LEU B N 1
ATOM 2897 C CA . LEU B 1 47 ? 13.578 19.922 5.441 1 94.44 47 LEU B CA 1
ATOM 2898 C C . LEU B 1 47 ? 14.758 20.328 4.555 1 94.44 47 LEU B C 1
ATOM 2900 O O . LEU B 1 47 ? 15.742 20.875 5.047 1 94.44 47 LEU B O 1
ATOM 2904 N N . PRO B 1 48 ? 14.633 20.125 3.252 1 94.75 48 PRO B N 1
ATOM 2905 C CA . PRO B 1 48 ? 15.766 20.5 2.414 1 94.75 48 PRO B CA 1
ATOM 2906 C C . PRO B 1 48 ? 16.047 22 2.443 1 94.75 48 PRO B C 1
ATOM 2908 O O . PRO B 1 48 ? 17.125 22.438 2.043 1 94.75 48 PRO B O 1
ATOM 2911 N N . PHE B 1 49 ? 15.148 22.75 2.939 1 96.75 49 PHE B N 1
ATOM 2912 C CA . PHE B 1 49 ? 15.258 24.203 2.875 1 96.75 49 PHE B CA 1
ATOM 2913 C C . PHE B 1 49 ? 15.453 24.797 4.266 1 96.75 49 PHE B C 1
ATOM 2915 O O . PHE B 1 49 ? 15.445 26.016 4.434 1 96.75 49 PHE B O 1
ATOM 2922 N N . ARG B 1 50 ? 15.516 23.938 5.207 1 95.19 50 ARG B N 1
ATOM 2923 C CA . ARG B 1 50 ? 15.586 24.375 6.598 1 95.19 50 ARG B CA 1
ATOM 2924 C C . ARG B 1 50 ? 17.031 24.547 7.039 1 95.19 50 ARG B C 1
ATOM 2926 O O . ARG B 1 50 ? 17.875 23.672 6.789 1 95.19 50 ARG B O 1
ATOM 2933 N N . ASP B 1 51 ? 17.25 25.625 7.672 1 93.31 51 ASP B N 1
ATOM 2934 C CA . ASP B 1 51 ? 18.562 25.844 8.281 1 93.31 51 ASP B CA 1
ATOM 2935 C C . ASP B 1 51 ? 18.703 25.047 9.578 1 93.31 51 ASP B C 1
ATOM 2937 O O . ASP B 1 51 ? 17.828 25.109 10.445 1 93.31 51 ASP B O 1
ATOM 2941 N N . GLU B 1 52 ? 19.75 24.375 9.797 1 86.38 52 GLU B N 1
ATOM 2942 C CA . GLU B 1 52 ? 19.938 23.5 10.938 1 86.38 52 GLU B CA 1
ATOM 2943 C C . GLU B 1 52 ? 20.031 24.281 12.242 1 86.38 52 GLU B C 1
ATOM 2945 O O . GLU B 1 52 ? 19.578 23.828 13.289 1 86.38 52 GLU B O 1
ATOM 2950 N N . GLU B 1 53 ? 20.562 25.422 12.211 1 89 53 GLU B N 1
ATOM 2951 C CA . GLU B 1 53 ? 20.781 26.219 13.414 1 89 53 GLU B CA 1
ATOM 2952 C C . GLU B 1 53 ? 19.547 27.031 13.781 1 89 53 GLU B C 1
ATOM 2954 O O . GLU B 1 53 ? 19.016 26.891 14.883 1 89 53 GLU B O 1
ATOM 2959 N N . SER B 1 54 ? 19 27.719 12.82 1 91.69 54 SER B N 1
ATOM 2960 C CA . SER B 1 54 ? 17.891 28.609 13.102 1 91.69 54 SER B CA 1
ATOM 2961 C C . SER B 1 54 ? 16.547 27.891 13.008 1 91.69 54 SER B C 1
ATOM 2963 O O . SER B 1 54 ? 15.531 28.391 13.484 1 91.69 54 SER B O 1
ATOM 2965 N N . GLN B 1 55 ? 16.578 26.719 12.312 1 89.75 55 GLN B N 1
ATOM 2966 C CA . GLN B 1 55 ? 15.391 25.922 12.062 1 89.75 55 GLN B CA 1
ATOM 2967 C C . GLN B 1 55 ? 14.398 26.672 11.172 1 89.75 55 GLN B C 1
ATOM 2969 O O . GLN B 1 55 ? 13.25 26.25 11.023 1 89.75 55 GLN B O 1
ATOM 2974 N N . LYS B 1 56 ? 14.859 27.734 10.562 1 94.56 56 LYS B N 1
ATOM 2975 C CA . LYS B 1 56 ? 14.023 28.516 9.656 1 94.56 56 LYS B CA 1
ATOM 2976 C C . LYS B 1 56 ? 14.242 28.094 8.211 1 94.56 56 LYS B C 1
ATOM 2978 O O . LYS B 1 56 ? 15.305 27.578 7.859 1 94.56 56 LYS B O 1
ATOM 2983 N N . TYR B 1 57 ? 13.18 28.344 7.453 1 95.75 57 TYR B N 1
ATOM 2984 C CA . TYR B 1 57 ? 13.273 28.062 6.027 1 95.75 57 TYR B CA 1
ATOM 2985 C C . TYR B 1 57 ? 13.914 29.219 5.27 1 95.75 57 TYR B C 1
ATOM 2987 O O . TYR B 1 57 ? 13.773 30.375 5.664 1 95.75 57 TYR B O 1
ATOM 2995 N N . ASP B 1 58 ? 14.609 28.922 4.246 1 95.12 58 ASP B N 1
ATOM 2996 C CA . ASP B 1 58 ? 15.078 29.953 3.326 1 95.12 58 ASP B CA 1
ATOM 2997 C C . ASP B 1 58 ? 13.93 30.531 2.512 1 95.12 58 ASP B C 1
ATOM 2999 O O . ASP B 1 58 ? 13.531 29.953 1.495 1 95.12 58 ASP B O 1
ATOM 3003 N N . SER B 1 59 ? 13.508 31.594 2.875 1 93.44 59 SER B N 1
ATOM 3004 C CA . SER B 1 59 ? 12.305 32.188 2.312 1 93.44 59 SER B CA 1
ATOM 3005 C C . SER B 1 59 ? 12.445 32.438 0.813 1 93.44 59 SER B C 1
ATOM 3007 O O . SER B 1 59 ? 11.445 32.5 0.095 1 93.44 59 SER B O 1
ATOM 3009 N N . ASN B 1 60 ? 13.688 32.5 0.33 1 93.69 60 ASN B N 1
ATOM 3010 C CA . ASN B 1 60 ? 13.922 32.719 -1.091 1 93.69 60 ASN B CA 1
ATOM 3011 C C . ASN B 1 60 ? 13.789 31.422 -1.894 1 93.69 60 ASN B C 1
ATOM 3013 O O . ASN B 1 60 ? 13.695 31.453 -3.123 1 93.69 60 ASN B O 1
ATOM 3017 N N . LYS B 1 61 ? 13.625 30.375 -1.12 1 94.94 61 LYS B N 1
ATOM 3018 C CA . LYS B 1 61 ? 13.656 29.094 -1.817 1 94.94 61 LYS B CA 1
ATOM 3019 C C . LYS B 1 61 ? 12.359 28.312 -1.601 1 94.94 61 LYS B C 1
ATOM 3021 O O . LYS B 1 61 ? 12.188 27.219 -2.145 1 94.94 61 LYS B O 1
ATOM 3026 N N . VAL B 1 62 ? 11.492 28.922 -0.856 1 96 62 VAL B N 1
ATOM 3027 C CA . VAL B 1 62 ? 10.312 28.125 -0.549 1 96 62 VAL B CA 1
ATOM 3028 C C . VAL B 1 62 ? 9.047 28.953 -0.801 1 96 62 VAL B C 1
ATOM 3030 O O . VAL B 1 62 ? 9.039 30.172 -0.574 1 96 62 VAL B O 1
ATOM 3033 N N . SER B 1 63 ? 8.062 28.422 -1.334 1 97.19 63 SER B N 1
ATOM 3034 C CA . SER B 1 63 ? 6.656 28.812 -1.339 1 97.19 63 SER B CA 1
ATOM 3035 C C . SER B 1 63 ? 5.762 27.641 -0.954 1 97.19 63 SER B C 1
ATOM 3037 O O . SER B 1 63 ? 6.176 26.484 -1.045 1 97.19 63 SER B O 1
ATOM 3039 N N . LEU B 1 64 ? 4.609 27.953 -0.4 1 97.38 64 LEU B N 1
ATOM 3040 C CA . LEU B 1 64 ? 3.697 26.875 -0.052 1 97.38 64 LEU B CA 1
ATOM 3041 C C . LEU B 1 64 ? 3.385 26.016 -1.271 1 97.38 64 LEU B C 1
ATOM 3043 O O . LEU B 1 64 ? 3.316 24.781 -1.17 1 97.38 64 LEU B O 1
ATOM 3047 N N . GLU B 1 65 ? 3.283 26.656 -2.402 1 96.75 65 GLU B N 1
ATOM 3048 C CA . GLU B 1 65 ? 2.984 25.953 -3.645 1 96.75 65 GLU B CA 1
ATOM 3049 C C . GLU B 1 65 ? 4.109 24.984 -4.016 1 96.75 65 GLU B C 1
ATOM 3051 O O . GLU B 1 65 ? 3.85 23.875 -4.449 1 96.75 65 GLU B O 1
ATOM 3056 N N . LYS B 1 66 ? 5.281 25.438 -3.871 1 97.69 66 LYS B N 1
ATOM 3057 C CA . LYS B 1 66 ? 6.426 24.578 -4.172 1 97.69 66 LYS B CA 1
ATOM 3058 C C . LYS B 1 66 ? 6.453 23.359 -3.254 1 97.69 66 LYS B C 1
ATOM 3060 O O . LYS B 1 66 ? 6.645 22.234 -3.715 1 97.69 66 LYS B O 1
ATOM 3065 N N . ILE B 1 67 ? 6.23 23.594 -1.979 1 98.12 67 ILE B N 1
ATOM 3066 C CA . ILE B 1 67 ? 6.277 22.516 -0.994 1 98.12 67 ILE B CA 1
ATOM 3067 C C . ILE B 1 67 ? 5.156 21.516 -1.267 1 98.12 67 ILE B C 1
ATOM 3069 O O . ILE B 1 67 ? 5.375 20.297 -1.226 1 98.12 67 ILE B O 1
ATOM 3073 N N . TYR B 1 68 ? 4.012 22.047 -1.551 1 97.62 68 TYR B N 1
ATOM 3074 C CA . TYR B 1 68 ? 2.887 21.172 -1.86 1 97.62 68 TYR B CA 1
ATOM 3075 C C . TYR B 1 68 ? 3.146 20.375 -3.137 1 97.62 68 TYR B C 1
ATOM 3077 O O . TYR B 1 68 ? 2.758 19.219 -3.242 1 97.62 68 TYR B O 1
ATOM 3085 N N . SER B 1 69 ? 3.807 21.016 -4.078 1 98.19 69 SER B N 1
ATOM 3086 C CA . SER B 1 69 ? 4.195 20.344 -5.309 1 98.19 69 SER B CA 1
ATOM 3087 C C . SER B 1 69 ? 5.148 19.188 -5.027 1 98.19 69 SER B C 1
ATOM 3089 O O . SER B 1 69 ? 5.031 18.109 -5.629 1 98.19 69 SER B O 1
ATOM 3091 N N . ILE B 1 70 ? 6.074 19.375 -4.141 1 98.69 70 ILE B N 1
ATOM 3092 C CA . ILE B 1 70 ? 6.996 18.312 -3.744 1 98.69 70 ILE B CA 1
ATOM 3093 C C . ILE B 1 70 ? 6.215 17.172 -3.107 1 98.69 70 ILE B C 1
ATOM 3095 O O . ILE B 1 70 ? 6.484 16 -3.389 1 98.69 70 ILE B O 1
ATOM 3099 N N . TYR B 1 71 ? 5.273 17.531 -2.299 1 98.25 71 TYR B N 1
ATOM 3100 C CA . TYR B 1 71 ? 4.406 16.531 -1.693 1 98.25 71 TYR B CA 1
ATOM 3101 C C . TYR B 1 71 ? 3.68 15.719 -2.762 1 98.25 71 TYR B C 1
ATOM 3103 O O . TYR B 1 71 ? 3.617 14.492 -2.686 1 98.25 71 TYR B O 1
ATOM 3111 N N . GLN B 1 72 ? 3.107 16.375 -3.725 1 98.19 72 GLN B N 1
ATOM 3112 C CA . GLN B 1 72 ? 2.393 15.703 -4.809 1 98.19 72 GLN B CA 1
ATOM 3113 C C . GLN B 1 72 ? 3.322 14.789 -5.602 1 98.19 72 GLN B C 1
ATOM 3115 O O . GLN B 1 72 ? 2.947 13.672 -5.961 1 98.19 72 GLN B O 1
ATOM 3120 N N . PHE B 1 73 ? 4.543 15.328 -5.871 1 98.81 73 PHE B N 1
ATOM 3121 C CA . PHE B 1 73 ? 5.562 14.516 -6.523 1 98.81 73 PHE B CA 1
ATOM 3122 C C . PHE B 1 73 ? 5.789 13.219 -5.766 1 98.81 73 PHE B C 1
ATOM 3124 O O . PHE B 1 73 ? 5.789 12.133 -6.359 1 98.81 73 PHE B O 1
ATOM 3131 N N . ASP B 1 74 ? 5.945 13.391 -4.5 1 98.62 74 ASP B N 1
ATOM 3132 C CA . ASP B 1 74 ? 6.23 12.25 -3.635 1 98.62 74 ASP B CA 1
ATOM 3133 C C . ASP B 1 74 ? 5.09 11.242 -3.664 1 98.62 74 ASP B C 1
ATOM 3135 O O . ASP B 1 74 ? 5.328 10.031 -3.656 1 98.62 74 ASP B O 1
ATOM 3139 N N . SER B 1 75 ? 3.889 11.688 -3.646 1 98.31 75 SER B N 1
ATOM 3140 C CA . SER B 1 75 ? 2.711 10.836 -3.713 1 98.31 75 SER B CA 1
ATOM 3141 C C . SER B 1 75 ? 2.682 10.031 -5.008 1 98.31 75 SER B C 1
ATOM 3143 O O . SER B 1 75 ? 2.477 8.812 -4.988 1 98.31 75 SER B O 1
ATOM 3145 N N . GLU B 1 76 ? 2.908 10.703 -6.105 1 98.62 76 GLU B N 1
ATOM 3146 C CA . GLU B 1 76 ? 2.904 10.023 -7.402 1 98.62 76 GLU B CA 1
ATOM 3147 C C . GLU B 1 76 ? 4.07 9.047 -7.516 1 98.62 76 GLU B C 1
ATOM 3149 O O . GLU B 1 76 ? 3.941 7.988 -8.133 1 98.62 76 GLU B O 1
ATOM 3154 N N . LEU B 1 77 ? 5.18 9.438 -6.941 1 98.88 77 LEU B N 1
ATOM 3155 C CA . LEU B 1 77 ? 6.352 8.57 -6.945 1 98.88 77 LEU B CA 1
ATOM 3156 C C . LEU B 1 77 ? 6.062 7.266 -6.203 1 98.88 77 LEU B C 1
ATOM 3158 O O . LEU B 1 77 ? 6.41 6.184 -6.68 1 98.88 77 LEU B O 1
ATOM 3162 N N . ARG B 1 78 ? 5.426 7.348 -5.043 1 98.75 78 ARG B N 1
ATOM 3163 C CA . ARG B 1 78 ? 5.09 6.152 -4.273 1 98.75 78 ARG B CA 1
ATOM 3164 C C . ARG B 1 78 ? 4.188 5.223 -5.078 1 98.75 78 ARG B C 1
ATOM 3166 O O . ARG B 1 78 ? 4.359 4.004 -5.043 1 98.75 78 ARG B O 1
ATOM 3173 N N . LEU B 1 79 ? 3.264 5.797 -5.82 1 98.5 79 LEU B N 1
ATOM 3174 C CA . LEU B 1 79 ? 2.354 4.988 -6.625 1 98.5 79 LEU B CA 1
ATOM 3175 C C . LEU B 1 79 ? 3.107 4.266 -7.734 1 98.5 79 LEU B C 1
ATOM 3177 O O . LEU B 1 79 ? 2.871 3.082 -7.984 1 98.5 79 LEU B O 1
ATOM 3181 N N . LEU B 1 80 ? 3.988 5 -8.344 1 98.81 80 LEU B N 1
ATOM 3182 C CA . LEU B 1 80 ? 4.805 4.398 -9.391 1 98.81 80 LEU B CA 1
ATOM 3183 C C . LEU B 1 80 ? 5.617 3.229 -8.844 1 98.81 80 LEU B C 1
ATOM 3185 O O . LEU B 1 80 ? 5.66 2.156 -9.453 1 98.81 80 LEU B O 1
ATOM 3189 N N . LEU B 1 81 ? 6.211 3.434 -7.727 1 98.81 81 LEU B N 1
ATOM 3190 C CA . LEU B 1 81 ? 7.055 2.408 -7.125 1 98.81 81 LEU B CA 1
ATOM 3191 C C . LEU B 1 81 ? 6.223 1.205 -6.691 1 98.81 81 LEU B C 1
ATOM 3193 O O . LEU B 1 81 ? 6.652 0.06 -6.844 1 98.81 81 LEU B O 1
ATOM 3197 N N . MET B 1 82 ? 5.031 1.443 -6.176 1 98.44 82 MET B N 1
ATOM 3198 C CA . MET B 1 82 ? 4.152 0.37 -5.719 1 98.44 82 MET B CA 1
ATOM 3199 C C . MET B 1 82 ? 3.857 -0.612 -6.844 1 98.44 82 MET B C 1
ATOM 3201 O O . MET B 1 82 ? 3.797 -1.822 -6.621 1 98.44 82 MET B O 1
ATOM 3205 N N . GLU B 1 83 ? 3.68 -0.074 -7.992 1 98.25 83 GLU B N 1
ATOM 3206 C CA . GLU B 1 83 ? 3.381 -0.905 -9.156 1 98.25 83 GLU B CA 1
ATOM 3207 C C . GLU B 1 83 ? 4.492 -1.919 -9.406 1 98.25 83 GLU B C 1
ATOM 3209 O O . GLU B 1 83 ? 4.219 -3.094 -9.672 1 98.25 83 GLU B O 1
ATOM 3214 N N . TYR B 1 84 ? 5.684 -1.524 -9.289 1 98.31 84 TYR B N 1
ATOM 3215 C CA . TYR B 1 84 ? 6.801 -2.393 -9.641 1 98.31 84 TYR B CA 1
ATOM 3216 C C . TYR B 1 84 ? 7.211 -3.254 -8.453 1 98.31 84 TYR B C 1
ATOM 3218 O O . TYR B 1 84 ? 7.691 -4.379 -8.625 1 98.31 84 TYR B O 1
ATOM 3226 N N . LEU B 1 85 ? 6.996 -2.742 -7.266 1 98.62 85 LEU B N 1
ATOM 3227 C CA . LEU B 1 85 ? 7.262 -3.537 -6.07 1 98.62 85 LEU B CA 1
ATOM 3228 C C . LEU B 1 85 ? 6.301 -4.715 -5.977 1 98.62 85 LEU B C 1
ATOM 3230 O O . LEU B 1 85 ? 6.656 -5.773 -5.449 1 98.62 85 LEU B O 1
ATOM 3234 N N . GLU B 1 86 ? 5.098 -4.562 -6.527 1 98.19 86 GLU B N 1
ATOM 3235 C CA . GLU B 1 86 ? 4.16 -5.676 -6.617 1 98.19 86 GLU B CA 1
ATOM 3236 C C . GLU B 1 86 ? 4.766 -6.848 -7.387 1 98.19 86 GLU B C 1
ATOM 3238 O O . GLU B 1 86 ? 4.711 -7.992 -6.93 1 98.19 86 GLU B O 1
ATOM 3243 N N . ASP B 1 87 ? 5.375 -6.512 -8.539 1 98 87 ASP B N 1
ATOM 3244 C CA . ASP B 1 87 ? 5.969 -7.551 -9.375 1 98 87 ASP B CA 1
ATOM 3245 C C . ASP B 1 87 ? 7.066 -8.297 -8.625 1 98 87 ASP B C 1
ATOM 3247 O O . ASP B 1 87 ? 7.156 -9.523 -8.711 1 98 87 ASP B O 1
ATOM 3251 N N . ILE B 1 88 ? 7.84 -7.543 -7.906 1 98.5 88 ILE B N 1
ATOM 3252 C CA . ILE B 1 88 ? 8.953 -8.141 -7.18 1 98.5 88 ILE B CA 1
ATOM 3253 C C . ILE B 1 88 ? 8.43 -9.039 -6.062 1 98.5 88 ILE B C 1
ATOM 3255 O O . ILE B 1 88 ? 8.859 -10.188 -5.926 1 98.5 88 ILE B O 1
ATOM 3259 N N . GLU B 1 89 ? 7.52 -8.516 -5.301 1 98.44 89 GLU B N 1
ATOM 3260 C CA . GLU B 1 89 ? 6.973 -9.281 -4.184 1 98.44 89 GLU B CA 1
ATOM 3261 C C . GLU B 1 89 ? 6.324 -10.578 -4.66 1 98.44 89 GLU B C 1
ATOM 3263 O O . GLU B 1 89 ? 6.594 -11.648 -4.121 1 98.44 89 GLU B O 1
ATOM 3268 N N . LEU B 1 90 ? 5.512 -10.477 -5.684 1 98 90 LEU B N 1
ATOM 3269 C CA . LEU B 1 90 ? 4.797 -11.648 -6.184 1 98 90 LEU B CA 1
ATOM 3270 C C . LEU B 1 90 ? 5.766 -12.648 -6.801 1 98 90 LEU B C 1
ATOM 3272 O O . LEU B 1 90 ? 5.605 -13.859 -6.629 1 98 90 LEU B O 1
ATOM 3276 N N . TYR B 1 91 ? 6.758 -12.164 -7.508 1 98.38 91 TYR B N 1
ATOM 3277 C CA . TYR B 1 91 ? 7.781 -13.039 -8.07 1 98.38 91 TYR B CA 1
ATOM 3278 C C . TYR B 1 91 ? 8.469 -13.844 -6.98 1 98.38 91 TYR B C 1
ATOM 3280 O O . TYR B 1 91 ? 8.602 -15.07 -7.094 1 98.38 91 TYR B O 1
ATOM 3288 N N . PHE B 1 92 ? 8.82 -13.195 -5.914 1 98.69 92 PHE B N 1
ATOM 3289 C CA . PHE B 1 92 ? 9.586 -13.883 -4.883 1 98.69 92 PHE B CA 1
ATOM 3290 C C . PHE B 1 92 ? 8.695 -14.812 -4.066 1 98.69 92 PHE B C 1
ATOM 3292 O O . PHE B 1 92 ? 9.133 -15.875 -3.621 1 98.69 92 PHE B O 1
ATOM 3299 N N . LYS B 1 93 ? 7.434 -14.406 -3.828 1 98.44 93 LYS B N 1
ATOM 3300 C CA . LYS B 1 93 ? 6.488 -15.336 -3.225 1 98.44 93 LYS B CA 1
ATOM 3301 C C . LYS B 1 93 ? 6.41 -16.641 -4.023 1 98.44 93 LYS B C 1
ATOM 3303 O O . LYS B 1 93 ? 6.48 -17.734 -3.455 1 98.44 93 LYS B O 1
ATOM 3308 N N . THR B 1 94 ? 6.316 -16.469 -5.293 1 98.56 94 THR B N 1
ATOM 3309 C CA . THR B 1 94 ? 6.184 -17.609 -6.188 1 98.56 94 THR B CA 1
ATOM 3310 C C . THR B 1 94 ? 7.453 -18.453 -6.18 1 98.56 94 THR B C 1
ATOM 3312 O O . THR B 1 94 ? 7.395 -19.672 -6.027 1 98.56 94 THR B O 1
ATOM 3315 N N . GLN B 1 95 ? 8.602 -17.797 -6.277 1 98.56 95 GLN B N 1
ATOM 3316 C CA . GLN B 1 95 ? 9.875 -18.516 -6.426 1 98.56 95 GLN B CA 1
ATOM 3317 C C . GLN B 1 95 ? 10.227 -19.281 -5.156 1 98.56 95 GLN B C 1
ATOM 3319 O O . GLN B 1 95 ? 10.633 -20.438 -5.219 1 98.56 95 GLN B O 1
ATOM 3324 N N . VAL B 1 96 ? 10.055 -18.656 -3.998 1 98.44 96 VAL B N 1
ATOM 3325 C CA . VAL B 1 96 ? 10.398 -19.344 -2.764 1 98.44 96 VAL B CA 1
ATOM 3326 C C . VAL B 1 96 ? 9.445 -20.516 -2.547 1 98.44 96 VAL B C 1
ATOM 3328 O O . VAL B 1 96 ? 9.867 -21.594 -2.113 1 98.44 96 VAL B O 1
ATOM 3331 N N . ALA B 1 97 ? 8.156 -20.312 -2.828 1 98.38 97 ALA B N 1
ATOM 3332 C CA . ALA B 1 97 ? 7.191 -21.391 -2.68 1 98.38 97 ALA B CA 1
ATOM 3333 C C . ALA B 1 97 ? 7.496 -22.547 -3.643 1 98.38 97 ALA B C 1
ATOM 3335 O O . ALA B 1 97 ? 7.477 -23.719 -3.25 1 98.38 97 ALA B O 1
ATOM 3336 N N . TYR B 1 98 ? 7.809 -22.203 -4.875 1 98.44 98 TYR B N 1
ATOM 3337 C CA . TYR B 1 98 ? 8.039 -23.203 -5.922 1 98.44 98 TYR B CA 1
ATOM 3338 C C . TYR B 1 98 ? 9.281 -24.031 -5.621 1 98.44 98 TYR B C 1
ATOM 3340 O O . TYR B 1 98 ? 9.203 -25.25 -5.496 1 98.44 98 TYR B O 1
ATOM 3348 N N . HIS B 1 99 ? 10.383 -23.391 -5.391 1 98.62 99 HIS B N 1
ATOM 3349 C CA . HIS B 1 99 ? 11.648 -24.109 -5.27 1 98.62 99 HIS B CA 1
ATOM 3350 C C . HIS B 1 99 ? 11.75 -24.844 -3.941 1 98.62 99 HIS B C 1
ATOM 3352 O O . HIS B 1 99 ? 12.305 -25.953 -3.877 1 98.62 99 HIS B O 1
ATOM 3358 N N . HIS B 1 100 ? 11.25 -24.219 -2.871 1 98.62 100 HIS B N 1
ATOM 3359 C CA . HIS B 1 100 ? 11.25 -24.906 -1.585 1 98.62 100 HIS B CA 1
ATOM 3360 C C . HIS B 1 100 ? 10.359 -26.141 -1.618 1 98.62 100 HIS B C 1
ATOM 3362 O O . HIS B 1 100 ? 10.766 -27.219 -1.177 1 98.62 100 HIS B O 1
ATOM 3368 N N . SER B 1 101 ? 9.164 -26.016 -2.207 1 98.31 101 SER B N 1
ATOM 3369 C CA . SER B 1 101 ? 8.242 -27.141 -2.293 1 98.31 101 SER B CA 1
ATOM 3370 C C . SER B 1 101 ? 8.781 -28.234 -3.217 1 98.31 101 SER B C 1
ATOM 3372 O O . SER B 1 101 ? 8.555 -29.422 -2.986 1 98.31 101 SER B O 1
ATOM 3374 N N . GLU B 1 102 ? 9.383 -27.812 -4.277 1 98.19 102 GLU B N 1
ATOM 3375 C CA . GLU B 1 102 ? 9.977 -28.766 -5.199 1 98.19 102 GLU B CA 1
ATOM 3376 C C . GLU B 1 102 ? 10.992 -29.656 -4.488 1 98.19 102 GLU B C 1
ATOM 3378 O O . GLU B 1 102 ? 11 -30.875 -4.688 1 98.19 102 GLU B O 1
ATOM 3383 N N . GLN B 1 103 ? 11.75 -29.094 -3.641 1 97.75 103 GLN B N 1
ATOM 3384 C CA . GLN B 1 103 ? 12.844 -29.812 -3.014 1 97.75 103 GLN B CA 1
ATOM 3385 C C . GLN B 1 103 ? 12.375 -30.562 -1.774 1 97.75 103 GLN B C 1
ATOM 3387 O O . GLN B 1 103 ? 12.867 -31.656 -1.48 1 97.75 103 GLN B O 1
ATOM 3392 N N . TYR B 1 104 ? 11.359 -29.984 -1.032 1 97.44 104 TYR B N 1
ATOM 3393 C CA . TYR B 1 104 ? 11.133 -30.516 0.304 1 97.44 104 TYR B CA 1
ATOM 3394 C C . TYR B 1 104 ? 9.672 -30.938 0.48 1 97.44 104 TYR B C 1
ATOM 3396 O O . TYR B 1 104 ? 9.344 -31.688 1.395 1 97.44 104 TYR B O 1
ATOM 3404 N N . GLY B 1 105 ? 8.797 -30.375 -0.353 1 96.88 105 GLY B N 1
ATOM 3405 C CA . GLY B 1 105 ? 7.398 -30.781 -0.278 1 96.88 105 GLY B CA 1
ATOM 3406 C C . GLY B 1 105 ? 6.469 -29.656 0.123 1 96.88 105 GLY B C 1
ATOM 3407 O O . GLY B 1 105 ? 6.918 -28.594 0.557 1 96.88 105 GLY B O 1
ATOM 3408 N N . ALA B 1 106 ? 5.223 -29.938 0.08 1 96.62 106 ALA B N 1
ATOM 3409 C CA . ALA B 1 106 ? 4.156 -28.953 0.196 1 96.62 106 ALA B CA 1
ATOM 3410 C C . ALA B 1 106 ? 4.09 -28.375 1.607 1 96.62 106 ALA B C 1
ATOM 3412 O O . ALA B 1 106 ? 3.768 -27.203 1.791 1 96.62 106 ALA B O 1
ATOM 3413 N N . LEU B 1 107 ? 4.426 -29.188 2.637 1 96.62 107 LEU B N 1
ATOM 3414 C CA . LEU B 1 107 ? 4.266 -28.781 4.031 1 96.62 107 LEU B CA 1
ATOM 3415 C C . LEU B 1 107 ? 5.617 -28.703 4.734 1 96.62 107 LEU B C 1
ATOM 3417 O O . LEU B 1 107 ? 5.68 -28.688 5.965 1 96.62 107 LEU B O 1
ATOM 3421 N N . ALA B 1 108 ? 6.617 -28.609 3.932 1 96.25 108 ALA B N 1
ATOM 3422 C CA . ALA B 1 108 ? 7.969 -28.734 4.469 1 96.25 108 ALA B CA 1
ATOM 3423 C C . ALA B 1 108 ? 8.305 -27.562 5.375 1 96.25 108 ALA B C 1
ATOM 3425 O O . ALA B 1 108 ? 9.211 -27.641 6.211 1 96.25 108 ALA B O 1
ATOM 3426 N N . TYR B 1 109 ? 7.586 -26.438 5.207 1 97.19 109 TYR B N 1
ATOM 3427 C CA . TYR B 1 109 ? 7.832 -25.25 6.023 1 97.19 109 TYR B CA 1
ATOM 3428 C C . TYR B 1 109 ? 7.555 -25.547 7.496 1 97.19 109 TYR B C 1
ATOM 3430 O O . TYR B 1 109 ? 7.965 -24.781 8.367 1 97.19 109 TYR B O 1
ATOM 3438 N N . LYS B 1 110 ? 6.926 -26.609 7.812 1 96.81 110 LYS B N 1
ATOM 3439 C CA . LYS B 1 110 ? 6.562 -26.953 9.188 1 96.81 110 LYS B CA 1
ATOM 3440 C C . LYS B 1 110 ? 7.746 -27.578 9.93 1 96.81 110 LYS B C 1
ATOM 3442 O O . LYS B 1 110 ? 7.699 -27.734 11.148 1 96.81 110 LYS B O 1
ATOM 3447 N N . TYR B 1 111 ? 8.805 -27.859 9.188 1 97.44 111 TYR B N 1
ATOM 3448 C CA . TYR B 1 111 ? 9.938 -28.562 9.797 1 97.44 111 TYR B CA 1
ATOM 3449 C C . TYR B 1 111 ? 11.203 -27.719 9.711 1 97.44 111 TYR B C 1
ATOM 3451 O O . TYR B 1 111 ? 11.641 -27.359 8.609 1 97.44 111 TYR B O 1
ATOM 3459 N N . SER B 1 112 ? 11.828 -27.531 10.812 1 97.5 112 SER B N 1
ATOM 3460 C CA . SER B 1 112 ? 12.984 -26.641 10.914 1 97.5 112 SER B CA 1
ATOM 3461 C C . SER B 1 112 ? 14.148 -27.156 10.062 1 97.5 112 SER B C 1
ATOM 3463 O O . SER B 1 112 ? 14.961 -26.375 9.57 1 97.5 112 SER B O 1
ATOM 3465 N N . LYS B 1 113 ? 14.195 -28.453 9.859 1 97.5 113 LYS B N 1
ATOM 3466 C CA . LYS B 1 113 ? 15.305 -29.078 9.148 1 97.5 113 LYS B CA 1
ATOM 3467 C C . LYS B 1 113 ? 15.344 -28.625 7.688 1 97.5 113 LYS B C 1
ATOM 3469 O O . LYS B 1 113 ? 16.359 -28.797 7.004 1 97.5 113 LYS B O 1
ATOM 3474 N N . ASN B 1 114 ? 14.266 -28.094 7.168 1 98.06 114 ASN B N 1
ATOM 3475 C CA . ASN B 1 114 ? 14.164 -27.688 5.77 1 98.06 114 ASN B CA 1
ATOM 3476 C C . ASN B 1 114 ? 14.562 -26.219 5.586 1 98.06 114 ASN B C 1
ATOM 3478 O O . ASN B 1 114 ? 14.242 -25.609 4.559 1 98.06 114 ASN B O 1
ATOM 3482 N N . PHE B 1 115 ? 15.258 -25.656 6.602 1 98.56 115 PHE B N 1
ATOM 3483 C CA . PHE B 1 115 ? 15.766 -24.281 6.566 1 98.56 115 PHE B CA 1
ATOM 3484 C C . PHE B 1 115 ? 17.25 -24.25 6.938 1 98.56 115 PHE B C 1
ATOM 3486 O O . PHE B 1 115 ? 17.828 -25.281 7.281 1 98.56 115 PHE B O 1
ATOM 3493 N N . ASN B 1 116 ? 17.844 -23.125 6.703 1 97.56 116 ASN B N 1
ATOM 3494 C CA . ASN B 1 116 ? 19.25 -23.016 7.074 1 97.56 116 ASN B CA 1
ATOM 3495 C C . ASN B 1 116 ? 19.422 -22.844 8.578 1 97.56 116 ASN B C 1
ATOM 3497 O O . ASN B 1 116 ? 18.438 -22.766 9.312 1 97.56 116 ASN B O 1
ATOM 3501 N N . LYS B 1 117 ? 20.609 -22.719 9.078 1 96.12 117 LYS B N 1
ATOM 3502 C CA . LYS B 1 117 ? 20.953 -22.766 10.5 1 96.12 117 LYS B CA 1
ATOM 3503 C C . LYS B 1 117 ? 20.516 -21.484 11.211 1 96.12 117 LYS B C 1
ATOM 3505 O O . LYS B 1 117 ? 20.438 -21.453 12.438 1 96.12 117 LYS B O 1
ATOM 3510 N N . TYR B 1 118 ? 20.219 -20.453 10.484 1 95.38 118 TYR B N 1
ATOM 3511 C CA . TYR B 1 118 ? 19.891 -19.156 11.094 1 95.38 118 TYR B CA 1
ATOM 3512 C C . TYR B 1 118 ? 18.391 -19.031 11.289 1 95.38 118 TYR B C 1
ATOM 3514 O O . TYR B 1 118 ? 17.922 -18.109 11.969 1 95.38 118 TYR B O 1
ATOM 3522 N N . HIS B 1 119 ? 17.609 -19.953 10.703 1 97.5 119 HIS B N 1
ATOM 3523 C CA . HIS B 1 119 ? 16.156 -19.891 10.75 1 97.5 119 HIS B CA 1
ATOM 3524 C C . HIS B 1 119 ? 15.633 -20.094 12.172 1 97.5 119 HIS B C 1
ATOM 3526 O O . HIS B 1 119 ? 15.953 -21.078 12.82 1 97.5 119 HIS B O 1
ATOM 3532 N N . LYS B 1 120 ? 14.891 -19.172 12.625 1 97.19 120 LYS B N 1
ATOM 3533 C CA . LYS B 1 120 ? 14.18 -19.297 13.891 1 97.19 120 LYS B CA 1
ATOM 3534 C C . LYS B 1 120 ? 12.781 -19.875 13.688 1 97.19 120 LYS B C 1
ATOM 3536 O O . LYS B 1 120 ? 11.797 -19.141 13.688 1 97.19 120 LYS B O 1
ATOM 3541 N N . HIS B 1 121 ? 12.727 -21.125 13.719 1 97.38 121 HIS B N 1
ATOM 3542 C CA . HIS B 1 121 ? 11.539 -21.844 13.266 1 97.38 121 HIS B CA 1
ATOM 3543 C C . HIS B 1 121 ? 10.359 -21.609 14.203 1 97.38 121 HIS B C 1
ATOM 3545 O O . HIS B 1 121 ? 9.227 -21.422 13.75 1 97.38 121 HIS B O 1
ATOM 3551 N N . ASP B 1 122 ? 10.586 -21.594 15.5 1 97 122 ASP B N 1
ATOM 3552 C CA . ASP B 1 122 ? 9.5 -21.375 16.453 1 97 122 ASP B CA 1
ATOM 3553 C C . ASP B 1 122 ? 8.867 -19.984 16.266 1 97 122 ASP B C 1
ATOM 3555 O O . ASP B 1 122 ? 7.645 -19.859 16.297 1 97 122 ASP B O 1
ATOM 3559 N N . GLU B 1 123 ? 9.75 -19.062 16.062 1 96.38 123 GLU B N 1
ATOM 3560 C CA . GLU B 1 123 ? 9.266 -17.719 15.812 1 96.38 123 GLU B CA 1
ATOM 3561 C C . GLU B 1 123 ? 8.477 -17.625 14.508 1 96.38 123 GLU B C 1
ATOM 3563 O O . GLU B 1 123 ? 7.434 -16.984 14.445 1 96.38 123 GLU B O 1
ATOM 3568 N N . PHE B 1 124 ? 9.008 -18.297 13.539 1 96.44 124 PHE B N 1
ATOM 3569 C CA . PHE B 1 124 ? 8.344 -18.328 12.234 1 96.44 124 PHE B CA 1
ATOM 3570 C C . PHE B 1 124 ? 6.953 -18.938 12.352 1 96.44 124 PHE B C 1
ATOM 3572 O O . PHE B 1 124 ? 5.977 -18.344 11.875 1 96.44 124 PHE B O 1
ATOM 3579 N N . MET B 1 125 ? 6.863 -20.062 13.008 1 96.38 125 MET B N 1
ATOM 3580 C CA . MET B 1 125 ? 5.586 -20.75 13.148 1 96.38 125 MET B CA 1
ATOM 3581 C C . MET B 1 125 ? 4.605 -19.938 13.977 1 96.38 125 MET B C 1
ATOM 3583 O O . MET B 1 125 ? 3.408 -19.906 13.688 1 96.38 125 MET B O 1
ATOM 3587 N N . LYS B 1 126 ? 5.121 -19.297 14.969 1 95.25 126 LYS B N 1
ATOM 3588 C CA . LYS B 1 126 ? 4.277 -18.453 15.797 1 95.25 126 LYS B CA 1
ATOM 3589 C C . LYS B 1 126 ? 3.709 -17.281 14.992 1 95.25 126 LYS B C 1
ATOM 3591 O O . LYS B 1 126 ? 2.52 -16.969 15.094 1 95.25 126 LYS B O 1
ATOM 3596 N N . ASN B 1 127 ? 4.586 -16.672 14.227 1 92.88 127 ASN B N 1
ATOM 3597 C CA . ASN B 1 127 ? 4.16 -15.555 13.383 1 92.88 127 ASN B CA 1
ATOM 3598 C C . ASN B 1 127 ? 3.143 -16.016 12.336 1 92.88 127 ASN B C 1
ATOM 3600 O O . ASN B 1 127 ? 2.189 -15.289 12.039 1 92.88 127 ASN B O 1
ATOM 3604 N N . LEU B 1 128 ? 3.387 -17.141 11.812 1 93.25 128 LEU B N 1
ATOM 3605 C CA . LEU B 1 128 ? 2.471 -17.703 10.828 1 93.25 128 LEU B CA 1
ATOM 3606 C C . LEU B 1 128 ? 1.098 -17.953 11.445 1 93.25 128 LEU B C 1
ATOM 3608 O O . LEU B 1 128 ? 0.074 -17.594 10.852 1 93.25 128 LEU B O 1
ATOM 3612 N N . GLU B 1 129 ? 1.09 -18.5 12.57 1 91.81 129 GLU B N 1
ATOM 3613 C CA . GLU B 1 129 ? -0.167 -18.766 13.266 1 91.81 129 GLU B CA 1
ATOM 3614 C C . GLU B 1 129 ? -0.913 -17.484 13.578 1 91.81 129 GLU B C 1
ATOM 3616 O O . GLU B 1 129 ? -2.141 -17.422 13.477 1 91.81 129 GLU B O 1
ATOM 3621 N N . LYS B 1 130 ? -0.176 -16.562 13.984 1 90.81 130 LYS B N 1
ATOM 3622 C CA . LYS B 1 130 ? -0.764 -15.25 14.266 1 90.81 130 LYS B CA 1
ATOM 3623 C C . LYS B 1 130 ? -1.402 -14.656 13.016 1 90.81 130 LYS B C 1
ATOM 3625 O O . LYS B 1 130 ? -2.543 -14.188 13.055 1 90.81 130 LYS B O 1
ATOM 3630 N N . GLU B 1 131 ? -0.679 -14.688 11.906 1 89.69 131 GLU B N 1
ATOM 3631 C CA . GLU B 1 131 ? -1.19 -14.172 10.641 1 89.69 131 GLU B CA 1
ATOM 3632 C C . GLU B 1 131 ? -2.447 -14.922 10.203 1 89.69 131 GLU B C 1
ATOM 3634 O O . GLU B 1 131 ? -3.42 -14.305 9.766 1 89.69 131 GLU B O 1
ATOM 3639 N N . LEU B 1 132 ? -2.426 -16.234 10.352 1 89.38 132 LEU B N 1
ATOM 3640 C CA . LEU B 1 132 ? -3.549 -17.078 9.938 1 89.38 132 LEU B CA 1
ATOM 3641 C C . LEU B 1 132 ? -4.77 -16.828 10.82 1 89.38 132 LEU B C 1
ATOM 3643 O O . LEU B 1 132 ? -5.906 -16.875 10.344 1 89.38 132 LEU B O 1
ATOM 3647 N N . SER B 1 133 ? -4.496 -16.516 12.047 1 88.12 133 SER B N 1
ATOM 3648 C CA . SER B 1 133 ? -5.598 -16.25 12.969 1 88.12 133 SER B CA 1
ATOM 3649 C C . SER B 1 133 ? -6.344 -14.977 12.578 1 88.12 133 SER B C 1
ATOM 3651 O O . SER B 1 133 ? -7.551 -14.867 12.805 1 88.12 133 SER B O 1
ATOM 3653 N N . TYR B 1 134 ? -5.645 -14.07 11.953 1 83.94 134 TYR B N 1
ATOM 3654 C CA . TYR B 1 134 ? -6.254 -12.812 11.516 1 83.94 134 TYR B CA 1
ATOM 3655 C C . TYR B 1 134 ? -7.016 -13 10.211 1 83.94 134 TYR B C 1
ATOM 3657 O O . TYR B 1 134 ? -7.801 -12.133 9.812 1 83.94 134 TYR B O 1
ATOM 3665 N N . ARG B 1 135 ? -6.805 -14.133 9.562 1 85.19 135 ARG B N 1
ATOM 3666 C CA . ARG B 1 135 ? -7.359 -14.344 8.234 1 85.19 135 ARG B CA 1
ATOM 3667 C C . ARG B 1 135 ? -8.469 -15.391 8.258 1 85.19 135 ARG B C 1
ATOM 3669 O O . ARG B 1 135 ? -8.773 -16.016 7.238 1 85.19 135 ARG B O 1
ATOM 3676 N N . ARG B 1 136 ? -9.094 -15.594 9.383 1 84.25 136 ARG B N 1
ATOM 3677 C CA . ARG B 1 136 ? -10.078 -16.656 9.547 1 84.25 136 ARG B CA 1
ATOM 3678 C C . ARG B 1 136 ? -11.297 -16.422 8.672 1 84.25 136 ARG B C 1
ATOM 3680 O O . ARG B 1 136 ? -11.984 -17.359 8.281 1 84.25 136 ARG B O 1
ATOM 3687 N N . LYS B 1 137 ? -11.578 -15.227 8.32 1 80.31 137 LYS B N 1
ATOM 3688 C CA . LYS B 1 137 ? -12.75 -14.914 7.512 1 80.31 137 LYS B CA 1
ATOM 3689 C C . LYS B 1 137 ? -12.414 -14.945 6.023 1 80.31 137 LYS B C 1
ATOM 3691 O O . LYS B 1 137 ? -13.312 -14.852 5.18 1 80.31 137 LYS B O 1
ATOM 3696 N N . ASP B 1 138 ? -11.125 -15.109 5.766 1 84.81 138 ASP B N 1
ATOM 3697 C CA . ASP B 1 138 ? -10.68 -15.172 4.379 1 84.81 138 ASP B CA 1
ATOM 3698 C C . ASP B 1 138 ? -11.156 -16.453 3.707 1 84.81 138 ASP B C 1
ATOM 3700 O O . ASP B 1 138 ? -11.078 -17.547 4.297 1 84.81 138 ASP B O 1
ATOM 3704 N N . PRO B 1 139 ? -11.695 -16.312 2.549 1 81.12 139 PRO B N 1
ATOM 3705 C CA . PRO B 1 139 ? -12.195 -17.5 1.843 1 81.12 139 PRO B CA 1
ATOM 3706 C C . PRO B 1 139 ? -11.125 -18.578 1.677 1 81.12 139 PRO B C 1
ATOM 3708 O O . PRO B 1 139 ? -11.438 -19.766 1.728 1 81.12 139 PRO B O 1
ATOM 3711 N N . ILE B 1 140 ? -9.914 -18.188 1.459 1 84.44 140 ILE B N 1
ATOM 3712 C CA . ILE B 1 140 ? -8.828 -19.141 1.305 1 84.44 140 ILE B CA 1
ATOM 3713 C C . ILE B 1 140 ? -8.641 -19.938 2.6 1 84.44 140 ILE B C 1
ATOM 3715 O O . ILE B 1 140 ? -8.508 -21.156 2.576 1 84.44 140 ILE B O 1
ATOM 3719 N N . TYR B 1 141 ? -8.633 -19.203 3.666 1 87.25 141 TYR B N 1
ATOM 3720 C CA . TYR B 1 141 ? -8.484 -19.844 4.969 1 87.25 141 TYR B CA 1
ATOM 3721 C C . TYR B 1 141 ? -9.625 -20.812 5.234 1 87.25 141 TYR B C 1
ATOM 3723 O O . TYR B 1 141 ? -9.391 -21.984 5.574 1 87.25 141 TYR B O 1
ATOM 3731 N N . LYS B 1 142 ? -10.844 -20.391 4.977 1 86.62 142 LYS B N 1
ATOM 3732 C CA . LYS B 1 142 ? -12.023 -21.219 5.227 1 86.62 142 LYS B CA 1
ATOM 3733 C C . LYS B 1 142 ? -11.992 -22.469 4.363 1 86.62 142 LYS B C 1
ATOM 3735 O O . LYS B 1 142 ? -12.297 -23.562 4.844 1 86.62 142 LYS B O 1
ATOM 3740 N N . HIS B 1 143 ? -11.617 -22.266 3.158 1 85.5 143 HIS B N 1
ATOM 3741 C CA . HIS B 1 143 ? -11.555 -23.391 2.227 1 85.5 143 HIS B CA 1
ATOM 3742 C C . HIS B 1 143 ? -10.578 -24.453 2.713 1 85.5 143 HIS B C 1
ATOM 3744 O O . HIS B 1 143 ? -10.906 -25.641 2.723 1 85.5 143 HIS B O 1
ATOM 3750 N N . HIS B 1 144 ? -9.461 -24.031 3.158 1 88.12 144 HIS B N 1
ATOM 3751 C CA . HIS B 1 144 ? -8.43 -25 3.529 1 88.12 144 HIS B CA 1
ATOM 3752 C C . HIS B 1 144 ? -8.695 -25.594 4.91 1 88.12 144 HIS B C 1
ATOM 3754 O O . HIS B 1 144 ? -8.312 -26.719 5.188 1 88.12 144 HIS B O 1
ATOM 3760 N N . GLN B 1 145 ? -9.367 -24.844 5.742 1 85.94 145 GLN B N 1
ATOM 3761 C CA . GLN B 1 145 ? -9.82 -25.406 7.012 1 85.94 145 GLN B CA 1
ATOM 3762 C C . GLN B 1 145 ? -10.828 -26.531 6.785 1 85.94 145 GLN B C 1
ATOM 3764 O O . GLN B 1 145 ? -10.734 -27.594 7.41 1 85.94 145 GLN B O 1
ATOM 3769 N N . PHE B 1 146 ? -11.648 -26.312 5.867 1 85.44 146 PHE B N 1
ATOM 3770 C CA . PHE B 1 146 ? -12.727 -27.25 5.609 1 85.44 146 PHE B CA 1
ATOM 3771 C C . PHE B 1 146 ? -12.227 -28.453 4.809 1 85.44 146 PHE B C 1
ATOM 3773 O O . PHE B 1 146 ? -12.5 -29.594 5.16 1 85.44 146 PHE B O 1
ATOM 3780 N N . LYS B 1 147 ? -11.422 -28.203 3.799 1 85.56 147 LYS B N 1
ATOM 3781 C CA . LYS B 1 147 ? -11.086 -29.25 2.832 1 85.56 147 LYS B CA 1
ATOM 3782 C C . LYS B 1 147 ? -9.781 -29.938 3.207 1 85.56 147 LYS B C 1
ATOM 3784 O O . LYS B 1 147 ? -9.586 -31.125 2.893 1 85.56 147 LYS B O 1
ATOM 3789 N N . TYR B 1 148 ? -8.898 -29.25 3.951 1 89 148 TYR B N 1
ATOM 3790 C CA . TYR B 1 148 ? -7.566 -29.812 4.145 1 89 148 TYR B CA 1
ATOM 3791 C C . TYR B 1 148 ? -7.168 -29.766 5.613 1 89 148 TYR B C 1
ATOM 3793 O O . TYR B 1 148 ? -5.984 -29.656 5.941 1 89 148 TYR B O 1
ATOM 3801 N N . ASP B 1 149 ? -8.117 -29.688 6.477 1 87.5 149 ASP B N 1
ATOM 3802 C CA . ASP B 1 149 ? -7.902 -29.75 7.918 1 87.5 149 ASP B CA 1
ATOM 3803 C C . ASP B 1 149 ? -6.938 -28.656 8.383 1 87.5 149 ASP B C 1
ATOM 3805 O O . ASP B 1 149 ? -6.039 -28.922 9.18 1 87.5 149 ASP B O 1
ATOM 3809 N N . GLY B 1 150 ? -6.973 -27.609 7.68 1 87.5 150 GLY B N 1
ATOM 3810 C CA . GLY B 1 150 ? -6.207 -26.453 8.102 1 87.5 150 GLY B CA 1
ATOM 3811 C C . GLY B 1 150 ? -4.773 -26.469 7.602 1 87.5 150 GLY B C 1
ATOM 3812 O O . GLY B 1 150 ? -3.951 -25.656 8.039 1 87.5 150 GLY B O 1
ATOM 3813 N N . GLU B 1 151 ? -4.473 -27.422 6.781 1 91.31 151 GLU B N 1
ATOM 3814 C CA . GLU B 1 151 ? -3.143 -27.469 6.188 1 91.31 151 GLU B CA 1
ATOM 3815 C C . GLU B 1 151 ? -3.072 -26.625 4.918 1 91.31 151 GLU B C 1
ATOM 3817 O O . GLU B 1 151 ? -3.975 -26.688 4.078 1 91.31 151 GLU B O 1
ATOM 3822 N N . PHE B 1 152 ? -2.002 -25.844 4.812 1 94.31 152 PHE B N 1
ATOM 3823 C CA . PHE B 1 152 ? -1.792 -25 3.648 1 94.31 152 PHE B CA 1
ATOM 3824 C C . PHE B 1 152 ? -0.509 -25.391 2.922 1 94.31 152 PHE B C 1
ATOM 3826 O O . PHE B 1 152 ? 0.589 -25.219 3.457 1 94.31 152 PHE B O 1
ATOM 3833 N N . PRO B 1 153 ? -0.671 -25.922 1.694 1 96.44 153 PRO B N 1
ATOM 3834 C CA . PRO B 1 153 ? 0.574 -26.016 0.928 1 96.44 153 PRO B CA 1
ATOM 3835 C C . PRO B 1 153 ? 1.284 -24.656 0.802 1 96.44 153 PRO B C 1
ATOM 3837 O O . PRO B 1 153 ? 0.634 -23.609 0.807 1 96.44 153 PRO B O 1
ATOM 3840 N N . LEU B 1 154 ? 2.596 -24.719 0.674 1 97.31 154 LEU B N 1
ATOM 3841 C CA . LEU B 1 154 ? 3.391 -23.5 0.739 1 97.31 154 LEU B CA 1
ATOM 3842 C C . LEU B 1 154 ? 2.959 -22.516 -0.34 1 97.31 154 LEU B C 1
ATOM 3844 O O . LEU B 1 154 ? 2.959 -21.297 -0.114 1 97.31 154 LEU B O 1
ATOM 3848 N N . TRP B 1 155 ? 2.537 -23.016 -1.539 1 97.38 155 TRP B N 1
ATOM 3849 C CA . TRP B 1 155 ? 2.15 -22.141 -2.633 1 97.38 155 TRP B CA 1
ATOM 3850 C C . TRP B 1 155 ? 0.812 -21.469 -2.346 1 97.38 155 TRP B C 1
ATOM 3852 O O . TRP B 1 155 ? 0.45 -20.484 -2.998 1 97.38 155 TRP B O 1
ATOM 3862 N N . VAL B 1 156 ? 0.051 -21.969 -1.382 1 96.06 156 VAL B N 1
ATOM 3863 C CA . VAL B 1 156 ? -1.153 -21.312 -0.881 1 96.06 156 VAL B CA 1
ATOM 3864 C C . VAL B 1 156 ? -0.798 -20.406 0.296 1 96.06 156 VAL B C 1
ATOM 3866 O O . VAL B 1 156 ? -1.272 -19.281 0.378 1 96.06 156 VAL B O 1
ATOM 3869 N N . LEU B 1 157 ? 0.084 -20.891 1.139 1 95.88 157 LEU B N 1
ATOM 3870 C CA . LEU B 1 157 ? 0.467 -20.203 2.369 1 95.88 157 LEU B CA 1
ATOM 3871 C C . LEU B 1 157 ? 1.087 -18.844 2.066 1 95.88 157 LEU B C 1
ATOM 3873 O O . LEU B 1 157 ? 0.885 -17.891 2.816 1 95.88 157 LEU B O 1
ATOM 3877 N N . VAL B 1 158 ? 1.847 -18.703 0.971 1 96.44 158 VAL B N 1
ATOM 3878 C CA . VAL B 1 158 ? 2.588 -17.5 0.66 1 96.44 158 VAL B CA 1
ATOM 3879 C C . VAL B 1 158 ? 1.613 -16.359 0.333 1 96.44 158 VAL B C 1
ATOM 3881 O O . VAL B 1 158 ? 1.988 -15.188 0.344 1 96.44 158 VAL B O 1
ATOM 3884 N N . GLU B 1 159 ? 0.364 -16.688 0.016 1 93.31 159 GLU B N 1
ATOM 3885 C CA . GLU B 1 159 ? -0.647 -15.656 -0.206 1 93.31 159 GLU B CA 1
ATOM 3886 C C . GLU B 1 159 ? -0.923 -14.867 1.072 1 93.31 159 GLU B C 1
ATOM 3888 O O . GLU B 1 159 ? -1.407 -13.734 1.018 1 93.31 159 GLU B O 1
ATOM 3893 N N . PHE B 1 160 ? -0.534 -15.484 2.162 1 92.62 160 PHE B N 1
ATOM 3894 C CA . PHE B 1 160 ? -0.738 -14.828 3.447 1 92.62 160 PHE B CA 1
ATOM 3895 C C . PHE B 1 160 ? 0.547 -14.164 3.926 1 92.62 160 PHE B C 1
ATOM 3897 O O . PHE B 1 160 ? 0.555 -13.484 4.957 1 92.62 160 PHE B O 1
ATOM 3904 N N . PHE B 1 161 ? 1.639 -14.344 3.17 1 95.38 161 PHE B N 1
ATOM 3905 C CA . PHE B 1 161 ? 2.906 -13.742 3.561 1 95.38 161 PHE B CA 1
ATOM 3906 C C . PHE B 1 161 ? 2.893 -12.242 3.295 1 95.38 161 PHE B C 1
ATOM 3908 O O . PHE B 1 161 ? 2.383 -11.789 2.268 1 95.38 161 PHE B O 1
ATOM 3915 N N . SER B 1 162 ? 3.396 -11.445 4.242 1 93.56 162 SER B N 1
ATOM 3916 C CA 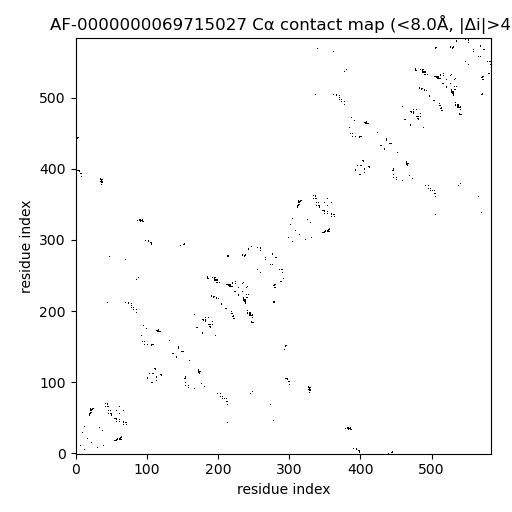. SER B 1 162 ? 3.822 -10.086 3.916 1 93.56 162 SER B CA 1
ATOM 3917 C C . SER B 1 162 ? 5.102 -10.094 3.084 1 93.56 162 SER B C 1
ATOM 3919 O O . SER B 1 162 ? 5.734 -11.133 2.916 1 93.56 162 SER B O 1
ATOM 3921 N N . PHE B 1 163 ? 5.453 -9 2.582 1 97.25 163 PHE B N 1
ATOM 3922 C CA . PHE B 1 163 ? 6.707 -8.898 1.852 1 97.25 163 PHE B CA 1
ATOM 3923 C C . PHE B 1 163 ? 7.891 -9.203 2.764 1 97.25 163 PHE B C 1
ATOM 3925 O O . PHE B 1 163 ? 8.859 -9.836 2.344 1 97.25 163 PHE B O 1
ATOM 3932 N N . GLY B 1 164 ? 7.805 -8.727 4.039 1 96.44 164 GLY B N 1
ATOM 3933 C CA . GLY B 1 164 ? 8.836 -9.016 5.02 1 96.44 164 GLY B CA 1
ATOM 3934 C C . GLY B 1 164 ? 8.992 -10.492 5.301 1 96.44 164 GLY B C 1
ATOM 3935 O O . GLY B 1 164 ? 10.117 -11.008 5.367 1 96.44 164 GLY B O 1
ATOM 3936 N N . MET B 1 165 ? 7.898 -11.188 5.449 1 96.06 165 MET B N 1
ATOM 3937 C CA . MET B 1 165 ? 7.93 -12.633 5.664 1 96.06 165 MET B CA 1
ATOM 3938 C C . MET B 1 165 ? 8.539 -13.344 4.461 1 96.06 165 MET B C 1
ATOM 3940 O O . MET B 1 165 ? 9.305 -14.297 4.625 1 96.06 165 MET B O 1
ATOM 3944 N N . THR B 1 166 ? 8.203 -12.852 3.264 1 97.94 166 THR B N 1
ATOM 3945 C CA . THR B 1 166 ? 8.758 -13.414 2.039 1 97.94 166 THR B CA 1
ATOM 3946 C C . THR B 1 166 ? 10.273 -13.227 1.992 1 97.94 166 THR B C 1
ATOM 3948 O O . THR B 1 166 ? 11.016 -14.164 1.686 1 97.94 166 THR B O 1
ATOM 3951 N N . SER B 1 167 ? 10.68 -12.008 2.283 1 98.25 167 SER B N 1
ATOM 3952 C CA . SER B 1 167 ? 12.109 -11.695 2.316 1 98.25 167 SER B CA 1
ATOM 3953 C C . SER B 1 167 ? 12.844 -12.586 3.311 1 98.25 167 SER B C 1
ATOM 3955 O O . SER B 1 167 ? 13.891 -13.156 2.986 1 98.25 167 SER B O 1
ATOM 3957 N N . LYS B 1 168 ? 12.305 -12.781 4.488 1 97.62 168 LYS B N 1
ATOM 3958 C CA . LYS B 1 168 ? 12.914 -13.617 5.52 1 97.62 168 LYS B CA 1
ATOM 3959 C C . LYS B 1 168 ? 12.914 -15.086 5.109 1 97.62 168 LYS B C 1
ATOM 3961 O O . LYS B 1 168 ? 13.875 -15.812 5.375 1 97.62 168 LYS B O 1
ATOM 3966 N N . PHE B 1 169 ? 11.797 -15.508 4.516 1 98.44 169 PHE B N 1
ATOM 3967 C CA . PHE B 1 169 ? 11.719 -16.891 4.051 1 98.44 169 PHE B CA 1
ATOM 3968 C C . PHE B 1 169 ? 12.836 -17.188 3.059 1 98.44 169 PHE B C 1
ATOM 3970 O O . PHE B 1 169 ? 13.484 -18.234 3.143 1 98.44 169 PHE B O 1
ATOM 3977 N N . TYR B 1 170 ? 13.062 -16.297 2.135 1 98.69 170 TYR B N 1
ATOM 3978 C CA . TYR B 1 170 ? 14.188 -16.469 1.216 1 98.69 170 TYR B CA 1
ATOM 3979 C C . TYR B 1 170 ? 15.508 -16.547 1.976 1 98.69 170 TYR B C 1
ATOM 3981 O O . TYR B 1 170 ? 16.297 -17.469 1.751 1 98.69 170 TYR B O 1
ATOM 3989 N N . ALA B 1 171 ? 15.688 -15.578 2.871 1 98.44 171 ALA B N 1
ATOM 3990 C CA . ALA B 1 171 ? 16.953 -15.477 3.602 1 98.44 171 ALA B CA 1
ATOM 3991 C C . ALA B 1 171 ? 17.203 -16.734 4.422 1 98.44 171 ALA B C 1
ATOM 3993 O O . ALA B 1 171 ? 18.359 -17.141 4.605 1 98.44 171 ALA B O 1
ATOM 3994 N N . ASP B 1 172 ? 16.141 -17.344 4.871 1 98.12 172 ASP B N 1
ATOM 3995 C CA . ASP B 1 172 ? 16.266 -18.469 5.781 1 98.12 172 ASP B CA 1
ATOM 3996 C C . ASP B 1 172 ? 16.203 -19.797 5.02 1 98.12 172 ASP B C 1
ATOM 3998 O O . ASP B 1 172 ? 16.406 -20.859 5.605 1 98.12 172 ASP B O 1
ATOM 4002 N N . SER B 1 173 ? 15.883 -19.75 3.746 1 98.44 173 SER B N 1
ATOM 4003 C CA . SER B 1 173 ? 15.859 -20.969 2.93 1 98.44 173 SER B CA 1
ATOM 4004 C C . SER B 1 173 ? 17.266 -21.562 2.785 1 98.44 173 SER B C 1
ATOM 4006 O O . SER B 1 173 ? 18.25 -20.859 2.951 1 98.44 173 SER B O 1
ATOM 4008 N N . PRO B 1 174 ? 17.312 -22.875 2.566 1 97.81 174 PRO B N 1
ATOM 4009 C CA . PRO B 1 174 ? 18.625 -23.484 2.314 1 97.81 174 PRO B CA 1
ATOM 4010 C C . PRO B 1 174 ? 19.312 -22.906 1.082 1 97.81 174 PRO B C 1
ATOM 4012 O O . PRO B 1 174 ? 18.641 -22.406 0.171 1 97.81 174 PRO B O 1
ATOM 4015 N N . ASN B 1 175 ? 20.594 -23.047 1.052 1 97.56 175 ASN B N 1
ATOM 4016 C CA . ASN B 1 175 ? 21.391 -22.516 -0.046 1 97.56 175 ASN B CA 1
ATOM 4017 C C . ASN B 1 175 ? 20.922 -23.047 -1.394 1 97.56 175 ASN B C 1
ATOM 4019 O O . ASN B 1 175 ? 21 -22.359 -2.406 1 97.56 175 ASN B O 1
ATOM 4023 N N . SER B 1 176 ? 20.5 -24.234 -1.415 1 97.5 176 SER B N 1
ATOM 4024 C CA . SER B 1 176 ? 20.062 -24.859 -2.654 1 97.5 176 SER B CA 1
ATOM 4025 C C . SER B 1 176 ? 18.875 -24.109 -3.254 1 97.5 176 SER B C 1
ATOM 4027 O O . SER B 1 176 ? 18.781 -23.953 -4.473 1 97.5 176 SER B O 1
ATOM 4029 N N . VAL B 1 177 ? 18 -23.625 -2.4 1 98.31 177 VAL B N 1
ATOM 4030 C CA . VAL B 1 177 ? 16.844 -22.875 -2.846 1 98.31 177 VAL B CA 1
ATOM 4031 C C . VAL B 1 177 ? 17.266 -21.453 -3.219 1 98.31 177 VAL B C 1
ATOM 4033 O O . VAL B 1 177 ? 16.906 -20.953 -4.289 1 98.31 177 VAL B O 1
ATOM 4036 N N . GLN B 1 178 ? 18.078 -20.812 -2.361 1 98.62 178 GLN B N 1
ATOM 4037 C CA . GLN B 1 178 ? 18.516 -19.453 -2.596 1 98.62 178 GLN B CA 1
ATOM 4038 C C . GLN B 1 178 ? 19.297 -19.328 -3.904 1 98.62 178 GLN B C 1
ATOM 4040 O O . GLN B 1 178 ? 19.125 -18.375 -4.664 1 98.62 178 GLN B O 1
ATOM 4045 N N . SER B 1 179 ? 20.109 -20.312 -4.148 1 98.44 179 SER B N 1
ATOM 4046 C CA . SER B 1 179 ? 20.984 -20.281 -5.316 1 98.44 179 SER B CA 1
ATOM 4047 C C . SER B 1 179 ? 20.172 -20.391 -6.609 1 98.44 179 SER B C 1
ATOM 4049 O O . SER B 1 179 ? 20.531 -19.781 -7.621 1 98.44 179 SER B O 1
ATOM 4051 N N . LEU B 1 180 ? 19.141 -21.156 -6.602 1 98.19 180 LEU B N 1
ATOM 4052 C CA . LEU B 1 180 ? 18.297 -21.281 -7.785 1 98.19 180 LEU B CA 1
ATOM 4053 C C . LEU B 1 180 ? 17.641 -19.953 -8.141 1 98.19 180 LEU B C 1
ATOM 4055 O O . LEU B 1 180 ? 17.609 -19.562 -9.305 1 98.19 180 LEU B O 1
ATOM 4059 N N . ILE B 1 181 ? 17.188 -19.25 -7.16 1 98.19 181 ILE B N 1
ATOM 4060 C CA . ILE B 1 181 ? 16.516 -17.969 -7.371 1 98.19 181 ILE B CA 1
ATOM 4061 C C . ILE B 1 181 ? 17.547 -16.906 -7.789 1 98.19 181 ILE B C 1
ATOM 4063 O O . ILE B 1 181 ? 17.312 -16.141 -8.727 1 98.19 181 ILE B O 1
ATOM 4067 N N . ALA B 1 182 ? 18.672 -16.938 -7.102 1 98.44 182 ALA B N 1
ATOM 4068 C CA . ALA B 1 182 ? 19.734 -15.977 -7.402 1 98.44 182 ALA B CA 1
ATOM 4069 C C . ALA B 1 182 ? 20.25 -16.172 -8.828 1 98.44 182 ALA B C 1
ATOM 4071 O O . ALA B 1 182 ? 20.547 -15.188 -9.516 1 98.44 182 ALA B O 1
ATOM 4072 N N . LYS B 1 183 ? 20.344 -17.375 -9.266 1 97.56 183 LYS B N 1
ATOM 4073 C CA . LYS B 1 183 ? 20.812 -17.703 -10.609 1 97.56 183 LYS B CA 1
ATOM 4074 C C . LYS B 1 183 ? 19.891 -17.125 -11.672 1 97.56 183 LYS B C 1
ATOM 4076 O O . LYS B 1 183 ? 20.359 -16.578 -12.68 1 97.56 183 LYS B O 1
ATOM 4081 N N . ASP B 1 184 ? 18.609 -17.219 -11.414 1 94.56 184 ASP B N 1
ATOM 4082 C CA . ASP B 1 184 ? 17.625 -16.688 -12.359 1 94.56 184 ASP B CA 1
ATOM 4083 C C . ASP B 1 184 ? 17.766 -15.164 -12.477 1 94.56 184 ASP B C 1
ATOM 4085 O O . ASP B 1 184 ? 17.484 -14.594 -13.539 1 94.56 184 ASP B O 1
ATOM 4089 N N . LEU B 1 185 ? 18.234 -14.508 -11.469 1 96.25 185 LEU B N 1
ATOM 4090 C CA . LEU B 1 185 ? 18.375 -13.055 -11.438 1 96.25 185 LEU B CA 1
ATOM 4091 C C . LEU B 1 185 ? 19.797 -12.648 -11.859 1 96.25 185 LEU B C 1
ATOM 4093 O O . LEU B 1 185 ? 20.062 -11.469 -12.078 1 96.25 185 LEU B O 1
ATOM 4097 N N . ASN B 1 186 ? 20.703 -13.617 -11.906 1 96.25 186 ASN B N 1
ATOM 4098 C CA . ASN B 1 186 ? 22.094 -13.406 -12.273 1 96.25 186 ASN B CA 1
ATOM 4099 C C . ASN B 1 186 ? 22.797 -12.477 -11.289 1 96.25 186 ASN B C 1
ATOM 4101 O O . ASN B 1 186 ? 23.516 -11.555 -11.695 1 96.25 186 ASN B O 1
ATOM 4105 N N . ILE B 1 187 ? 22.516 -12.586 -10.031 1 96.62 187 ILE B N 1
ATOM 4106 C CA . ILE B 1 187 ? 23.219 -11.891 -8.953 1 96.62 187 ILE B CA 1
ATOM 4107 C C . ILE B 1 187 ? 23.5 -12.859 -7.809 1 96.62 187 ILE B C 1
ATOM 4109 O O . ILE B 1 187 ? 23.031 -14 -7.824 1 96.62 187 ILE B O 1
ATOM 4113 N N . LYS B 1 188 ? 24.297 -12.477 -6.84 1 97.19 188 LYS B N 1
ATOM 4114 C CA . LYS B 1 188 ? 24.703 -13.344 -5.738 1 97.19 188 LYS B CA 1
ATOM 4115 C C . LYS B 1 188 ? 23.578 -13.492 -4.711 1 97.19 188 LYS B C 1
ATOM 4117 O O . LYS B 1 188 ? 22.734 -12.602 -4.57 1 97.19 188 LYS B O 1
ATOM 4122 N N . ILE B 1 189 ? 23.609 -14.578 -4.004 1 97.62 189 ILE B N 1
ATOM 4123 C CA . ILE B 1 189 ? 22.641 -14.883 -2.955 1 97.62 189 ILE B CA 1
ATOM 4124 C C . ILE B 1 189 ? 22.609 -13.742 -1.944 1 97.62 189 ILE B C 1
ATOM 4126 O O . ILE B 1 189 ? 21.531 -13.297 -1.547 1 97.62 189 ILE B O 1
ATOM 4130 N N . THR B 1 190 ? 23.766 -13.242 -1.593 1 96.5 190 THR B N 1
ATOM 4131 C CA . THR B 1 190 ? 23.875 -12.188 -0.584 1 96.5 190 THR B CA 1
ATOM 4132 C C . THR B 1 190 ? 23.25 -10.891 -1.094 1 96.5 190 THR B C 1
ATOM 4134 O O . THR B 1 190 ? 22.641 -10.141 -0.326 1 96.5 190 THR B O 1
ATOM 4137 N N . GLN B 1 191 ? 23.391 -10.633 -2.377 1 97.5 191 GLN B N 1
ATOM 4138 C CA . GLN B 1 191 ? 22.797 -9.445 -2.982 1 97.5 191 GLN B CA 1
ATOM 4139 C C . GLN B 1 191 ? 21.266 -9.539 -2.959 1 97.5 191 GLN B C 1
ATOM 4141 O O . GLN B 1 191 ? 20.594 -8.57 -2.609 1 97.5 191 GLN B O 1
ATOM 4146 N N . VAL B 1 192 ? 20.75 -10.727 -3.301 1 98.56 192 VAL B N 1
ATOM 4147 C CA . VAL B 1 192 ? 19.312 -10.906 -3.279 1 98.56 192 VAL B CA 1
ATOM 4148 C C . VAL B 1 192 ? 18.766 -10.609 -1.881 1 98.56 192 VAL B C 1
ATOM 4150 O O . VAL B 1 192 ? 17.781 -9.891 -1.729 1 98.56 192 VAL B O 1
ATOM 4153 N N . ARG B 1 193 ? 19.484 -11.156 -0.928 1 97.94 193 ARG B N 1
ATOM 4154 C CA . ARG B 1 193 ? 19.047 -10.992 0.456 1 97.94 193 ARG B CA 1
ATOM 4155 C C . ARG B 1 193 ? 18.969 -9.516 0.834 1 97.94 193 ARG B C 1
ATOM 4157 O O . ARG B 1 193 ? 17.938 -9.047 1.303 1 97.94 193 ARG B O 1
ATOM 4164 N N . THR B 1 194 ? 20.016 -8.781 0.579 1 97.69 194 THR B N 1
ATOM 4165 C CA . THR B 1 194 ? 20.078 -7.387 0.984 1 97.69 194 THR B CA 1
ATOM 4166 C C . THR B 1 194 ? 19.125 -6.531 0.143 1 97.69 194 THR B C 1
ATOM 4168 O O . THR B 1 194 ? 18.516 -5.598 0.654 1 97.69 194 THR B O 1
ATOM 4171 N N . TYR B 1 195 ? 19.016 -6.816 -1.167 1 98.5 195 TYR B N 1
ATOM 4172 C CA . TYR B 1 195 ? 18.125 -6.062 -2.041 1 98.5 195 TYR B CA 1
ATOM 4173 C C . TYR B 1 195 ? 16.672 -6.289 -1.657 1 98.5 195 TYR B C 1
ATOM 4175 O O . TYR B 1 195 ? 15.852 -5.379 -1.753 1 98.5 195 TYR B O 1
ATOM 4183 N N . LEU B 1 196 ? 16.344 -7.504 -1.184 1 98.69 196 LEU B N 1
ATOM 4184 C CA . LEU B 1 196 ? 14.992 -7.773 -0.719 1 98.69 196 LEU B CA 1
ATOM 4185 C C . LEU B 1 196 ? 14.68 -6.973 0.54 1 98.69 196 LEU B C 1
ATOM 4187 O O . LEU B 1 196 ? 13.57 -6.453 0.693 1 98.69 196 LEU B O 1
ATOM 4191 N N . GLU B 1 197 ? 15.672 -6.902 1.416 1 98.06 197 GLU B N 1
ATOM 4192 C CA . GLU B 1 197 ? 15.469 -6.098 2.619 1 98.06 197 GLU B CA 1
ATOM 4193 C C . GLU B 1 197 ? 15.172 -4.645 2.268 1 98.06 197 GLU B C 1
ATOM 4195 O O . GLU B 1 197 ? 14.297 -4.02 2.869 1 98.06 197 GLU B O 1
ATOM 4200 N N . VAL B 1 198 ? 15.906 -4.133 1.303 1 97.88 198 VAL B N 1
ATOM 4201 C CA . VAL B 1 198 ? 15.711 -2.773 0.811 1 97.88 198 VAL B CA 1
ATOM 4202 C C . VAL B 1 198 ? 14.32 -2.639 0.197 1 97.88 198 VAL B C 1
ATOM 4204 O O . VAL B 1 198 ? 13.602 -1.671 0.468 1 97.88 198 VAL B O 1
ATOM 4207 N N . ALA B 1 199 ? 13.914 -3.605 -0.562 1 98.56 199 ALA B N 1
ATOM 4208 C CA . ALA B 1 199 ? 12.617 -3.586 -1.23 1 98.56 199 ALA B CA 1
ATOM 4209 C C . ALA B 1 199 ? 11.477 -3.609 -0.217 1 98.56 199 ALA B C 1
ATOM 4211 O O . ALA B 1 199 ? 10.469 -2.92 -0.392 1 98.56 199 ALA B O 1
ATOM 4212 N N . VAL B 1 200 ? 11.641 -4.406 0.838 1 98 200 VAL B N 1
ATOM 4213 C CA . VAL B 1 200 ? 10.641 -4.504 1.891 1 98 200 VAL B CA 1
ATOM 4214 C C . VAL B 1 200 ? 10.438 -3.137 2.539 1 98 200 VAL B C 1
ATOM 4216 O O . VAL B 1 200 ? 9.305 -2.674 2.684 1 98 200 VAL B O 1
ATOM 4219 N N . VAL B 1 201 ? 11.516 -2.488 2.871 1 96.75 201 VAL B N 1
ATOM 4220 C CA . VAL B 1 201 ? 11.453 -1.196 3.545 1 96.75 201 VAL B CA 1
ATOM 4221 C C . VAL B 1 201 ? 10.82 -0.159 2.621 1 96.75 201 VAL B C 1
ATOM 4223 O O . VAL B 1 201 ? 9.922 0.579 3.029 1 96.75 201 VAL B O 1
ATOM 4226 N N . LEU B 1 202 ? 11.25 -0.149 1.396 1 98.06 202 LEU B N 1
ATOM 4227 C CA . LEU B 1 202 ? 10.719 0.806 0.428 1 98.06 202 LEU B CA 1
ATOM 4228 C C . LEU B 1 202 ? 9.227 0.574 0.194 1 98.06 202 LEU B C 1
ATOM 4230 O O . LEU B 1 202 ? 8.445 1.526 0.154 1 98.06 202 LEU B O 1
ATOM 4234 N N . ARG B 1 203 ? 8.875 -0.681 0.047 1 98.06 203 ARG B N 1
ATOM 4235 C CA . ARG B 1 203 ? 7.465 -1.021 -0.146 1 98.06 203 ARG B CA 1
ATOM 4236 C C . ARG B 1 203 ? 6.621 -0.542 1.029 1 98.06 203 ARG B C 1
ATOM 4238 O O . ARG B 1 203 ? 5.516 -0.034 0.838 1 98.06 203 ARG B O 1
ATOM 4245 N N . ASN B 1 204 ? 7.09 -0.73 2.203 1 95.06 204 ASN B N 1
ATOM 4246 C CA . ASN B 1 204 ? 6.367 -0.3 3.393 1 95.06 204 ASN B CA 1
ATOM 4247 C C . ASN B 1 204 ? 6.207 1.217 3.434 1 95.06 204 ASN B C 1
ATOM 4249 O O . ASN B 1 204 ? 5.141 1.724 3.785 1 95.06 204 ASN B O 1
ATOM 4253 N N . TYR B 1 205 ? 7.277 1.904 3.072 1 96.12 205 TYR B N 1
ATOM 4254 C CA . TYR B 1 205 ? 7.184 3.357 3.002 1 96.12 205 TYR B CA 1
ATOM 4255 C C . TYR B 1 205 ? 6.109 3.787 2.012 1 96.12 205 TYR B C 1
ATOM 4257 O O . TYR B 1 205 ? 5.32 4.695 2.293 1 96.12 205 TYR B O 1
ATOM 4265 N N . CYS B 1 206 ? 6.051 3.113 0.904 1 98.06 206 CYS B N 1
ATOM 4266 C CA . CYS B 1 206 ? 5.074 3.457 -0.123 1 98.06 206 CYS B CA 1
ATOM 4267 C C . CYS B 1 206 ? 3.658 3.125 0.337 1 98.06 206 CYS B C 1
ATOM 4269 O O . CYS B 1 206 ? 2.75 3.949 0.208 1 98.06 206 CYS B O 1
ATOM 4271 N N . ALA B 1 207 ? 3.482 1.984 0.941 1 97.19 207 ALA B N 1
ATOM 4272 C CA . ALA B 1 207 ? 2.16 1.502 1.333 1 97.19 207 ALA B CA 1
ATOM 4273 C C . ALA B 1 207 ? 1.591 2.332 2.479 1 97.19 207 ALA B C 1
ATOM 4275 O O . ALA B 1 207 ? 0.372 2.459 2.617 1 97.19 207 ALA B O 1
ATOM 4276 N N . HIS B 1 208 ? 2.426 2.918 3.225 1 95 208 HIS B N 1
ATOM 4277 C CA . HIS B 1 208 ? 1.979 3.703 4.371 1 95 208 HIS B CA 1
ATOM 4278 C C . HIS B 1 208 ? 2.07 5.199 4.082 1 95 208 HIS B C 1
ATOM 4280 O O . HIS B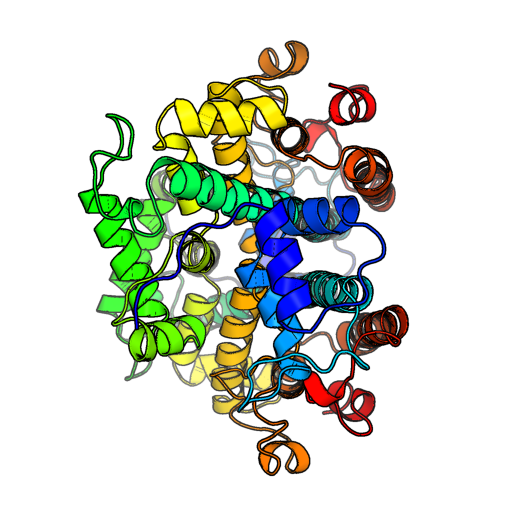 1 208 ? 1.95 6.02 4.996 1 95 208 HIS B O 1
ATOM 4286 N N . TYR B 1 209 ? 2.371 5.5 2.91 1 96.88 209 TYR B N 1
ATOM 4287 C CA . TYR B 1 209 ? 2.34 6.863 2.391 1 96.88 209 TYR B CA 1
ATOM 4288 C C . TYR B 1 209 ? 3.406 7.727 3.057 1 96.88 209 TYR B C 1
ATOM 4290 O O . TYR B 1 209 ? 3.184 8.914 3.311 1 96.88 209 TYR B O 1
ATOM 4298 N N . SER B 1 210 ? 4.543 7.176 3.375 1 95.5 210 SER B N 1
ATOM 4299 C CA . SER B 1 210 ? 5.645 7.891 4.012 1 95.5 210 SER B CA 1
ATOM 4300 C C . SER B 1 210 ? 6.391 8.766 3.008 1 95.5 210 SER B C 1
ATOM 4302 O O . SER B 1 210 ? 6.371 8.492 1.806 1 95.5 210 SER B O 1
ATOM 4304 N N . ARG B 1 211 ? 6.996 9.797 3.49 1 96.56 211 ARG B N 1
ATOM 4305 C CA . ARG B 1 211 ? 7.82 10.68 2.666 1 96.56 211 ARG B CA 1
ATOM 4306 C C . ARG B 1 211 ? 9.055 9.953 2.152 1 96.56 211 ARG B C 1
ATOM 4308 O O . ARG B 1 211 ? 9.805 9.367 2.936 1 96.56 211 ARG B O 1
ATOM 4315 N N . LEU B 1 212 ? 9.242 10.031 0.841 1 97.94 212 LEU B N 1
ATOM 4316 C CA . LEU B 1 212 ? 10.445 9.492 0.217 1 97.94 212 LEU B CA 1
ATOM 4317 C C . LEU B 1 212 ? 11.43 10.602 -0.126 1 97.94 212 LEU B C 1
ATOM 4319 O O . LEU B 1 212 ? 12.648 10.406 -0.071 1 97.94 212 LEU B O 1
ATOM 4323 N N . TYR B 1 213 ? 10.906 11.734 -0.51 1 98.12 213 TYR B N 1
ATOM 4324 C CA . TYR B 1 213 ? 11.734 12.867 -0.918 1 98.12 213 TYR B CA 1
ATOM 4325 C C . TYR B 1 213 ? 12.641 13.32 0.22 1 98.12 213 TYR B C 1
ATOM 4327 O O . TYR B 1 213 ? 12.164 13.594 1.326 1 98.12 213 TYR B O 1
ATOM 4335 N N . TYR B 1 214 ? 13.914 13.383 0.013 1 96.25 214 TYR B N 1
ATOM 4336 C CA . TYR B 1 214 ? 14.922 13.867 0.952 1 96.25 214 TYR B CA 1
ATOM 4337 C C . TYR B 1 214 ? 15.047 12.93 2.148 1 96.25 214 TYR B C 1
ATOM 4339 O O . TYR B 1 214 ? 15.492 13.344 3.221 1 96.25 214 TYR B O 1
ATOM 4347 N N . ARG B 1 215 ? 14.672 11.68 1.968 1 95.19 215 ARG B N 1
ATOM 4348 C CA . ARG B 1 215 ? 14.773 10.688 3.033 1 95.19 215 ARG B CA 1
ATOM 4349 C C . ARG B 1 215 ? 16.141 10.008 3.021 1 95.19 215 ARG B C 1
ATOM 4351 O O . ARG B 1 215 ? 16.688 9.727 1.955 1 95.19 215 ARG B O 1
ATOM 4358 N N . SER B 1 216 ? 16.609 9.758 4.184 1 92.94 216 SER B N 1
ATOM 4359 C CA . SER B 1 216 ? 17.719 8.836 4.387 1 92.94 216 SER B CA 1
ATOM 4360 C C . SER B 1 216 ? 17.219 7.465 4.824 1 92.94 216 SER B C 1
ATOM 4362 O O . SER B 1 216 ? 16.672 7.316 5.914 1 92.94 216 SER B O 1
ATOM 4364 N N . PHE B 1 217 ? 17.484 6.527 4.023 1 93 217 PHE B N 1
ATOM 4365 C CA . PHE B 1 217 ? 16.984 5.188 4.316 1 93 217 PHE B CA 1
ATOM 4366 C C . PHE B 1 217 ? 17.922 4.465 5.277 1 93 217 PHE B C 1
ATOM 4368 O O . PHE B 1 217 ? 19.141 4.586 5.172 1 93 217 PHE B O 1
ATOM 4375 N N . THR B 1 218 ? 17.344 3.805 6.199 1 85.5 218 THR B N 1
ATOM 4376 C CA . THR B 1 218 ? 18.125 3.092 7.203 1 85.5 218 THR B CA 1
ATOM 4377 C C . THR B 1 218 ? 18.766 1.842 6.609 1 85.5 218 THR B C 1
ATOM 4379 O O . THR B 1 218 ? 19.844 1.428 7.035 1 85.5 218 THR B O 1
ATOM 4382 N N . LYS B 1 219 ? 18.031 1.219 5.676 1 91.25 219 LYS B N 1
ATOM 4383 C CA . LYS B 1 219 ? 18.594 0.057 4.984 1 91.25 219 LYS B CA 1
ATOM 4384 C C . LYS B 1 219 ? 19.234 0.459 3.66 1 91.25 219 LYS B C 1
ATOM 4386 O O . LYS B 1 219 ? 18.625 1.178 2.861 1 91.25 219 LYS B O 1
ATOM 4391 N N . VAL B 1 220 ? 20.453 0.047 3.492 1 92.88 220 VAL B N 1
ATOM 4392 C CA . VAL B 1 220 ? 21.188 0.336 2.264 1 92.88 220 VAL B CA 1
ATOM 4393 C C . VAL B 1 220 ? 21.531 -0.968 1.55 1 92.88 220 VAL B C 1
ATOM 4395 O O . VAL B 1 220 ? 21.75 -1.995 2.193 1 92.88 220 VAL B O 1
ATOM 4398 N N . PRO B 1 221 ? 21.484 -0.942 0.189 1 94.56 221 PRO B N 1
ATOM 4399 C CA . PRO B 1 221 ? 21.875 -2.148 -0.549 1 94.56 221 PRO B CA 1
ATOM 4400 C C . PRO B 1 221 ? 23.281 -2.633 -0.204 1 94.56 221 PRO B C 1
ATOM 4402 O O . PRO B 1 221 ? 24.188 -1.818 -0.028 1 94.56 221 PRO B O 1
ATOM 4405 N N . GLY B 1 222 ? 23.422 -3.922 -0.079 1 91.56 222 GLY B N 1
ATOM 4406 C CA . GLY B 1 222 ? 24.719 -4.5 0.264 1 91.56 222 GLY B CA 1
ATOM 4407 C C . GLY B 1 222 ? 25.781 -4.254 -0.791 1 91.56 222 GLY B C 1
ATOM 4408 O O . GLY B 1 222 ? 26.969 -4.234 -0.483 1 91.56 222 GLY B O 1
ATOM 4409 N N . GLN B 1 223 ? 25.375 -4.141 -1.991 1 93.19 223 GLN B N 1
ATOM 4410 C CA . GLN B 1 223 ? 26.281 -3.863 -3.098 1 93.19 223 GLN B CA 1
ATOM 4411 C C . GLN B 1 223 ? 25.734 -2.758 -3.996 1 93.19 223 GLN B C 1
ATOM 4413 O O . GLN B 1 223 ? 24.609 -2.838 -4.469 1 93.19 223 GLN B O 1
ATOM 4418 N N . LEU B 1 224 ? 26.562 -1.754 -4.156 1 93.44 224 LEU B N 1
ATOM 4419 C CA . LEU B 1 224 ? 26.281 -0.624 -5.035 1 93.44 224 LEU B CA 1
ATOM 4420 C C . LEU B 1 224 ? 27.469 -0.322 -5.93 1 93.44 224 LEU B C 1
ATOM 4422 O O . LEU B 1 224 ? 28.594 -0.733 -5.637 1 93.44 224 LEU B O 1
ATOM 4426 N N . PRO B 1 225 ? 27.188 0.332 -7.062 1 90.69 225 PRO B N 1
ATOM 4427 C CA . PRO B 1 225 ? 28.344 0.817 -7.828 1 90.69 225 PRO B CA 1
ATOM 4428 C C . PRO B 1 225 ? 29.281 1.674 -6.992 1 90.69 225 PRO B C 1
ATOM 4430 O O . PRO B 1 225 ? 28.844 2.389 -6.09 1 90.69 225 PRO B O 1
ATOM 4433 N N . PRO B 1 226 ? 30.484 1.666 -7.277 1 89.5 226 PRO B N 1
ATOM 4434 C CA . PRO B 1 226 ? 31.484 2.359 -6.469 1 89.5 226 PRO B CA 1
ATOM 4435 C C . PRO B 1 226 ? 31.172 3.842 -6.285 1 89.5 226 PRO B C 1
ATOM 4437 O O . PRO B 1 226 ? 31.344 4.379 -5.188 1 89.5 226 PRO B O 1
ATOM 4440 N N . PHE B 1 227 ? 30.734 4.5 -7.273 1 85.75 227 PHE B N 1
ATOM 4441 C CA . PHE B 1 227 ? 30.5 5.934 -7.18 1 85.75 227 PHE B CA 1
ATOM 4442 C C . PHE B 1 227 ? 29.375 6.234 -6.195 1 85.75 227 PHE B C 1
ATOM 4444 O O . PHE B 1 227 ? 29.328 7.324 -5.625 1 85.75 227 PHE B O 1
ATOM 4451 N N . MET B 1 228 ? 28.547 5.262 -5.906 1 86.69 228 MET B N 1
ATOM 4452 C CA . MET B 1 228 ? 27.469 5.445 -4.941 1 86.69 228 MET B CA 1
ATOM 4453 C C . MET B 1 228 ? 27.922 5.074 -3.535 1 86.69 228 MET B C 1
ATOM 4455 O O . MET B 1 228 ? 27.547 5.734 -2.564 1 86.69 228 MET B O 1
ATOM 4459 N N . THR B 1 229 ? 28.719 4.004 -3.512 1 84.94 229 THR B N 1
ATOM 4460 C CA . THR B 1 229 ? 29.172 3.514 -2.215 1 84.94 229 THR B CA 1
ATOM 4461 C C . THR B 1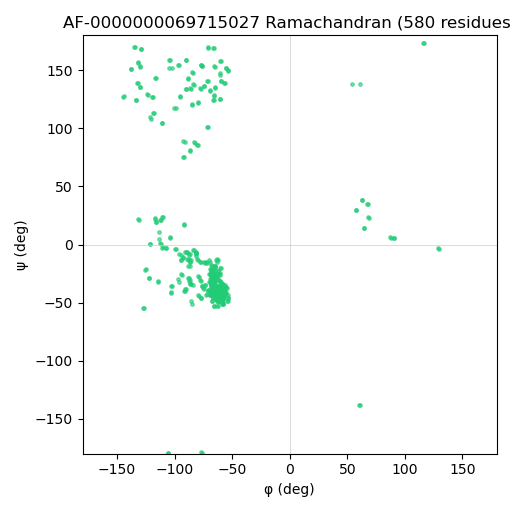 229 ? 30.094 4.531 -1.542 1 84.94 229 THR B C 1
ATOM 4463 O O . THR B 1 229 ? 30.078 4.672 -0.317 1 84.94 229 THR B O 1
ATOM 4466 N N . GLU B 1 230 ? 30.766 5.23 -2.307 1 83.31 230 GLU B N 1
ATOM 4467 C CA . GLU B 1 230 ? 31.797 6.133 -1.783 1 83.31 230 GLU B CA 1
ATOM 4468 C C . GLU B 1 230 ? 31.203 7.492 -1.423 1 83.31 230 GLU B C 1
ATOM 4470 O O . GLU B 1 230 ? 31.844 8.305 -0.763 1 83.31 230 GLU B O 1
ATOM 4475 N N . ASN B 1 231 ? 30 7.672 -1.79 1 81.69 231 ASN B N 1
ATOM 4476 C CA . ASN B 1 231 ? 29.328 8.945 -1.525 1 81.69 231 ASN B CA 1
ATOM 4477 C C . ASN B 1 231 ? 28.219 8.789 -0.487 1 81.69 231 ASN B C 1
ATOM 4479 O O . ASN B 1 231 ? 27.125 8.336 -0.808 1 81.69 231 ASN B O 1
ATOM 4483 N N . VAL B 1 232 ? 28.469 9.227 0.687 1 77.19 232 VAL B N 1
ATOM 4484 C CA . VAL B 1 232 ? 27.578 9.078 1.834 1 77.19 232 VAL B CA 1
ATOM 4485 C C . VAL B 1 232 ? 26.266 9.797 1.566 1 77.19 232 VAL B C 1
ATOM 4487 O O . VAL B 1 232 ? 25.219 9.414 2.092 1 77.19 232 VAL B O 1
ATOM 4490 N N . LYS B 1 233 ? 26.359 10.766 0.652 1 81.62 233 LYS B N 1
ATOM 4491 C CA . LYS B 1 233 ? 25.1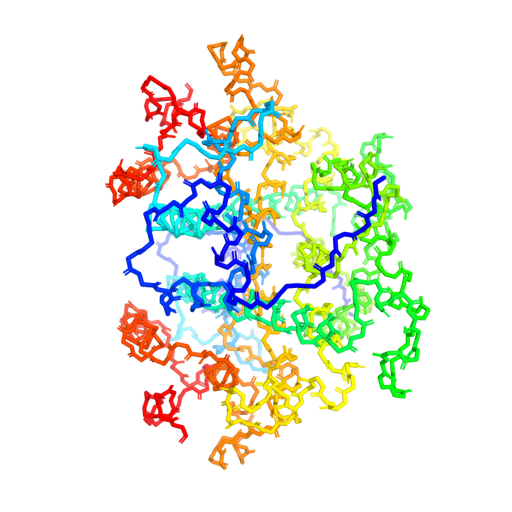72 11.586 0.375 1 81.62 233 LYS B CA 1
ATOM 4492 C C . LYS B 1 233 ? 24.219 10.867 -0.582 1 81.62 233 LYS B C 1
ATOM 4494 O O . LYS B 1 233 ? 23.094 11.312 -0.782 1 81.62 233 LYS B O 1
ATOM 4499 N N . ILE B 1 234 ? 24.688 9.719 -1.102 1 87.81 234 ILE B N 1
ATOM 4500 C CA . ILE B 1 234 ? 23.906 9.094 -2.156 1 87.81 234 ILE B CA 1
ATOM 4501 C C . ILE B 1 234 ? 23.516 7.676 -1.74 1 87.81 234 ILE B C 1
ATOM 4503 O O . ILE B 1 234 ? 22.453 7.184 -2.1 1 87.81 234 ILE B O 1
ATOM 4507 N N . LYS B 1 235 ? 24.312 7.02 -0.926 1 90.94 235 LYS B N 1
ATOM 4508 C CA . LYS B 1 235 ? 24.188 5.586 -0.685 1 90.94 235 LYS B CA 1
ATOM 4509 C C . LYS B 1 235 ? 22.906 5.254 0.075 1 90.94 235 LYS B C 1
ATOM 4511 O O . LYS B 1 235 ? 22.406 4.133 -0.009 1 90.94 235 LYS B O 1
ATOM 4516 N N . ASN B 1 236 ? 22.391 6.238 0.823 1 93.56 236 ASN B N 1
ATOM 4517 C CA . ASN B 1 236 ? 21.203 5.969 1.617 1 93.56 236 ASN B CA 1
ATOM 4518 C C . ASN B 1 236 ? 19.984 6.742 1.098 1 93.56 236 ASN B C 1
ATOM 4520 O O . ASN B 1 236 ? 19.047 7.016 1.85 1 93.56 236 ASN B O 1
ATOM 4524 N N . ARG B 1 237 ? 20.047 7.145 -0.14 1 96.19 237 ARG B N 1
ATOM 4525 C CA . ARG B 1 237 ? 18.953 7.891 -0.75 1 96.19 237 ARG B CA 1
ATOM 4526 C C . ARG B 1 237 ? 18.156 7.016 -1.721 1 96.19 237 ARG B C 1
ATOM 4528 O O . ARG B 1 237 ? 18.438 5.816 -1.838 1 96.19 237 ARG B O 1
ATOM 4535 N N . LEU B 1 238 ? 17.188 7.555 -2.32 1 97.75 238 LEU B N 1
ATOM 4536 C CA . LEU B 1 238 ? 16.234 6.793 -3.117 1 97.75 238 LEU B CA 1
ATOM 4537 C C . LEU B 1 238 ? 16.922 6.121 -4.301 1 97.75 238 LEU B C 1
ATOM 4539 O O . LEU B 1 238 ? 16.594 4.992 -4.66 1 97.75 238 LEU B O 1
ATOM 4543 N N . MET B 1 239 ? 17.875 6.777 -4.93 1 97 239 MET B N 1
ATOM 4544 C CA . MET B 1 239 ? 18.531 6.203 -6.102 1 97 239 MET B CA 1
ATOM 4545 C C . MET B 1 239 ? 19.156 4.852 -5.77 1 97 239 MET B C 1
ATOM 4547 O O . MET B 1 239 ? 19.062 3.908 -6.555 1 97 239 MET B O 1
ATOM 4551 N N . ALA B 1 240 ? 19.766 4.809 -4.617 1 96.56 240 ALA B N 1
ATOM 4552 C CA . ALA B 1 240 ? 20.375 3.553 -4.184 1 96.56 240 ALA B CA 1
ATOM 4553 C C . ALA B 1 240 ? 19.328 2.467 -3.998 1 96.56 240 ALA B C 1
ATOM 4555 O O . ALA B 1 240 ? 19.547 1.303 -4.336 1 96.56 240 ALA B O 1
ATOM 4556 N N . GLN B 1 241 ? 18.188 2.84 -3.426 1 97.69 241 GLN B N 1
ATOM 4557 C CA . GLN B 1 241 ? 17.078 1.898 -3.287 1 97.69 241 GLN B CA 1
ATOM 4558 C C . GLN B 1 241 ? 16.625 1.384 -4.648 1 97.69 241 GLN B C 1
ATOM 4560 O O . GLN B 1 241 ? 16.391 0.187 -4.816 1 97.69 241 GLN B O 1
ATOM 4565 N N . LEU B 1 242 ? 16.562 2.283 -5.617 1 97.94 242 LEU B N 1
ATOM 4566 C CA . LEU B 1 242 ? 16.094 1.931 -6.953 1 97.94 242 LEU B CA 1
ATOM 4567 C C . LEU B 1 242 ? 17.094 1.012 -7.652 1 97.94 242 LEU B C 1
ATOM 4569 O O . LEU B 1 242 ? 16.703 0.138 -8.43 1 97.94 242 LEU B O 1
ATOM 4573 N N . TYR B 1 243 ? 18.344 1.234 -7.379 1 96.81 243 TYR B N 1
ATOM 4574 C CA . TYR B 1 243 ? 19.344 0.328 -7.93 1 96.81 243 TYR B CA 1
ATOM 4575 C C . TYR B 1 243 ? 19.078 -1.104 -7.477 1 96.81 243 TYR B C 1
ATOM 4577 O O . TYR B 1 243 ? 19.125 -2.035 -8.289 1 96.81 243 TYR B O 1
ATOM 4585 N N . ALA B 1 244 ? 18.797 -1.258 -6.191 1 97.19 244 ALA B N 1
ATOM 4586 C CA . ALA B 1 244 ? 18.5 -2.578 -5.641 1 97.19 244 ALA B CA 1
ATOM 4587 C C . ALA B 1 244 ? 17.266 -3.18 -6.277 1 97.19 244 ALA B C 1
ATOM 4589 O O . ALA B 1 244 ? 17.266 -4.348 -6.676 1 97.19 244 ALA B O 1
ATOM 4590 N N . ILE B 1 245 ? 16.25 -2.396 -6.422 1 97.56 245 ILE B N 1
ATOM 4591 C CA . ILE B 1 245 ? 14.969 -2.824 -6.98 1 97.56 245 ILE B CA 1
ATOM 4592 C C . ILE B 1 245 ? 15.156 -3.254 -8.43 1 97.56 245 ILE B C 1
ATOM 4594 O O . ILE B 1 245 ? 14.578 -4.25 -8.875 1 97.56 245 ILE B O 1
ATOM 4598 N N . LYS B 1 246 ? 15.922 -2.51 -9.094 1 97.69 246 LYS B N 1
ATOM 4599 C CA . LYS B 1 246 ? 16.219 -2.822 -10.484 1 97.69 246 LYS B CA 1
ATOM 4600 C C . LYS B 1 246 ? 16.875 -4.199 -10.617 1 97.69 246 LYS B C 1
ATOM 4602 O O . LYS B 1 246 ? 16.531 -4.969 -11.516 1 97.69 246 LYS B O 1
ATOM 4607 N N . GLN B 1 247 ? 17.734 -4.508 -9.734 1 97.5 247 GLN B N 1
ATOM 4608 C CA . GLN B 1 247 ? 18.438 -5.785 -9.773 1 97.5 247 GLN B CA 1
ATOM 4609 C C . GLN B 1 247 ? 17.484 -6.949 -9.516 1 97.5 247 GLN B C 1
ATOM 4611 O O . GLN B 1 247 ? 17.703 -8.055 -10.008 1 97.5 247 GLN B O 1
ATOM 4616 N N . LEU B 1 248 ? 16.422 -6.676 -8.758 1 98.19 248 LEU B N 1
ATOM 4617 C CA . LEU B 1 248 ? 15.469 -7.715 -8.391 1 98.19 248 LEU B CA 1
ATOM 4618 C C . LEU B 1 248 ? 14.391 -7.867 -9.461 1 98.19 248 LEU B C 1
ATOM 4620 O O . LEU B 1 248 ? 13.648 -8.844 -9.461 1 98.19 248 LEU B O 1
ATOM 4624 N N . TYR B 1 249 ? 14.289 -6.879 -10.344 1 97.62 249 TYR B N 1
ATOM 4625 C CA . TYR B 1 249 ? 13.195 -6.848 -11.312 1 97.62 249 TYR B CA 1
ATOM 4626 C C . TYR B 1 249 ? 13.531 -7.691 -12.539 1 97.62 249 TYR B C 1
ATOM 4628 O O . TYR B 1 249 ? 14.477 -7.391 -13.266 1 97.62 249 TYR B O 1
ATOM 4636 N N . THR B 1 250 ? 12.781 -8.664 -12.859 1 94.88 250 THR B N 1
ATOM 4637 C CA . THR B 1 250 ? 13.133 -9.68 -13.844 1 94.88 250 THR B CA 1
ATOM 4638 C C . THR B 1 250 ? 12.773 -9.219 -15.25 1 94.88 250 THR B C 1
ATOM 4640 O O . THR B 1 250 ? 13.43 -9.602 -16.219 1 94.88 250 THR B O 1
ATOM 4643 N N . ASP B 1 251 ? 11.734 -8.492 -15.445 1 94.69 251 ASP B N 1
ATOM 4644 C CA . ASP B 1 251 ? 11.312 -8.008 -16.75 1 94.69 251 ASP B CA 1
ATOM 4645 C C . ASP B 1 251 ? 12.078 -6.742 -17.141 1 94.69 251 ASP B C 1
ATOM 4647 O O . ASP B 1 251 ? 11.555 -5.633 -17.016 1 94.69 251 ASP B O 1
ATOM 4651 N N . ARG B 1 252 ? 13.188 -6.895 -17.734 1 94.81 252 ARG B N 1
ATOM 4652 C CA . ARG B 1 252 ? 14.078 -5.785 -18.062 1 94.81 252 ARG B CA 1
ATOM 4653 C C . ARG B 1 252 ? 13.438 -4.848 -19.078 1 94.81 252 ARG B C 1
ATOM 4655 O O . ARG B 1 252 ? 13.656 -3.635 -19.031 1 94.81 252 ARG B O 1
ATOM 4662 N N . ASP B 1 253 ? 12.758 -5.406 -19.938 1 96.31 253 ASP B N 1
ATOM 4663 C CA . ASP B 1 253 ? 12.086 -4.59 -20.938 1 96.31 253 ASP B CA 1
ATOM 4664 C C . ASP B 1 253 ? 11.07 -3.646 -20.297 1 96.31 253 ASP B C 1
ATOM 4666 O O . ASP B 1 253 ? 11.039 -2.455 -20.609 1 96.31 253 ASP B O 1
ATOM 4670 N N . LYS B 1 254 ? 10.25 -4.156 -19.453 1 96.75 254 LYS B N 1
ATOM 4671 C CA . LYS B 1 254 ? 9.273 -3.328 -18.75 1 96.75 254 LYS B CA 1
ATOM 4672 C C . LYS B 1 254 ? 9.961 -2.271 -17.891 1 96.75 254 LYS B C 1
ATOM 4674 O O . LYS B 1 254 ? 9.516 -1.124 -17.828 1 96.75 254 LYS B O 1
ATOM 4679 N N . TRP B 1 255 ? 11.047 -2.637 -17.25 1 98 255 TRP B N 1
ATOM 4680 C CA . TRP B 1 255 ? 11.789 -1.686 -16.422 1 98 255 TRP B CA 1
ATOM 4681 C C . TRP B 1 255 ? 12.344 -0.552 -17.281 1 98 255 TRP B C 1
ATOM 4683 O O . TRP B 1 255 ? 12.094 0.624 -17.016 1 98 255 TRP B O 1
ATOM 4693 N N . ASN B 1 256 ? 12.969 -0.904 -18.375 1 97.94 256 ASN B N 1
ATOM 4694 C CA . ASN B 1 256 ? 13.703 0.067 -19.172 1 97.94 256 ASN B CA 1
ATOM 4695 C C . ASN B 1 256 ? 12.758 0.904 -20.031 1 97.94 256 ASN B C 1
ATOM 4697 O O . ASN B 1 256 ? 13.016 2.086 -20.281 1 97.94 256 ASN B O 1
ATOM 4701 N N . ASN B 1 257 ? 11.688 0.288 -20.406 1 98 257 ASN B N 1
ATOM 4702 C CA . ASN B 1 257 ? 10.867 0.961 -21.406 1 98 257 ASN B CA 1
ATOM 4703 C C . ASN B 1 257 ? 9.547 1.446 -20.828 1 98 257 ASN B C 1
ATOM 4705 O O . ASN B 1 257 ? 8.758 2.104 -21.5 1 98 257 ASN B O 1
ATOM 4709 N N . ASN B 1 258 ? 9.344 1.174 -19.641 1 98.06 258 ASN B N 1
ATOM 4710 C CA . ASN B 1 258 ? 8.133 1.676 -19 1 98.06 258 ASN B CA 1
ATOM 4711 C C . ASN B 1 258 ? 8.461 2.422 -17.703 1 98.06 258 ASN B C 1
ATOM 4713 O O . ASN B 1 258 ? 8.133 3.604 -17.562 1 98.06 258 ASN B O 1
ATOM 4717 N N . PHE B 1 259 ? 9.172 1.761 -16.797 1 98.38 259 PHE B N 1
ATOM 4718 C CA . PHE B 1 259 ? 9.477 2.398 -15.516 1 98.38 259 PHE B CA 1
ATOM 4719 C C . PHE B 1 259 ? 10.336 3.641 -15.727 1 98.38 259 PHE B C 1
ATOM 4721 O O . PHE B 1 259 ? 10.008 4.719 -15.227 1 98.38 259 PHE B O 1
ATOM 4728 N N . ILE B 1 260 ? 11.422 3.465 -16.438 1 98.44 260 ILE B N 1
ATOM 4729 C CA . ILE B 1 260 ? 12.414 4.527 -16.562 1 98.44 260 ILE B CA 1
ATOM 4730 C C . ILE B 1 260 ? 11.797 5.734 -17.266 1 98.44 260 ILE B C 1
ATOM 4732 O O . ILE B 1 260 ? 11.875 6.859 -16.766 1 98.44 260 ILE B O 1
ATOM 4736 N N . PRO B 1 261 ? 11.102 5.594 -18.375 1 98.56 261 PRO B N 1
ATOM 4737 C CA . PRO B 1 261 ? 10.469 6.758 -19 1 98.56 261 PRO B CA 1
ATOM 4738 C C . PRO B 1 261 ? 9.414 7.406 -18.109 1 98.56 261 PRO B C 1
ATOM 4740 O O . PRO B 1 261 ? 9.266 8.633 -18.109 1 98.56 261 PRO B O 1
ATOM 4743 N N . ARG B 1 262 ? 8.695 6.648 -17.375 1 98.69 262 ARG B N 1
ATOM 4744 C CA . ARG B 1 262 ? 7.676 7.199 -16.484 1 98.69 262 ARG B CA 1
ATOM 4745 C C . ARG B 1 262 ? 8.312 7.945 -15.32 1 98.69 262 ARG B C 1
ATOM 4747 O O . ARG B 1 262 ? 7.809 8.984 -14.891 1 98.69 262 ARG B O 1
ATOM 4754 N N . LEU B 1 263 ? 9.414 7.371 -14.828 1 98.62 263 LEU B N 1
ATOM 4755 C CA . LEU B 1 263 ? 10.164 8.07 -13.789 1 98.62 263 LEU B CA 1
ATOM 4756 C C . LEU B 1 263 ? 10.695 9.406 -14.312 1 98.62 263 LEU B C 1
ATOM 4758 O O . LEU B 1 263 ? 10.562 10.438 -13.648 1 98.62 263 LEU B O 1
ATOM 4762 N N . ARG B 1 264 ? 11.25 9.359 -15.477 1 98.06 264 ARG B N 1
ATOM 4763 C CA . ARG B 1 264 ? 11.734 10.578 -16.125 1 98.06 264 ARG B CA 1
ATOM 4764 C C . ARG B 1 264 ? 10.602 11.578 -16.328 1 98.06 264 ARG B C 1
ATOM 4766 O O . ARG B 1 264 ? 10.789 12.781 -16.125 1 98.06 264 ARG B O 1
ATOM 4773 N N . GLY B 1 265 ? 9.492 11.055 -16.781 1 98.69 265 GLY B N 1
ATOM 4774 C CA . GLY B 1 265 ? 8.328 11.922 -16.953 1 98.69 265 GLY B CA 1
ATOM 4775 C C . GLY B 1 265 ? 7.887 12.578 -15.656 1 98.69 265 GLY B C 1
ATOM 4776 O O . GLY B 1 265 ? 7.504 13.75 -15.656 1 98.69 265 GLY B O 1
ATOM 4777 N N . LEU B 1 266 ? 7.934 11.859 -14.617 1 98.62 266 LEU B N 1
ATOM 4778 C CA . LEU B 1 266 ? 7.582 12.391 -13.305 1 98.62 266 LEU B CA 1
ATOM 4779 C C . LEU B 1 266 ? 8.555 13.484 -12.883 1 98.62 266 LEU B C 1
ATOM 4781 O O . LEU B 1 266 ? 8.141 14.523 -12.359 1 98.62 266 LEU B O 1
ATOM 4785 N N . PHE B 1 267 ? 9.859 13.25 -13.078 1 98.56 267 PHE B N 1
ATOM 4786 C CA . PHE B 1 267 ? 10.875 14.258 -12.797 1 98.56 267 PHE B CA 1
ATOM 4787 C C . PHE B 1 267 ? 10.617 15.523 -13.602 1 98.56 267 PHE B C 1
ATOM 4789 O O . PHE B 1 267 ? 10.695 16.641 -13.07 1 98.56 267 PHE B O 1
ATOM 4796 N N . ALA B 1 268 ? 10.273 15.32 -14.836 1 98.62 268 ALA B N 1
ATOM 4797 C CA . ALA B 1 268 ? 10.023 16.453 -15.719 1 98.62 268 ALA B CA 1
ATOM 4798 C C . ALA B 1 268 ? 8.781 17.234 -15.281 1 98.62 268 ALA B C 1
ATOM 4800 O O . ALA B 1 268 ? 8.789 18.469 -15.273 1 98.62 268 ALA B O 1
ATOM 4801 N N . LYS B 1 269 ? 7.773 16.531 -14.914 1 98.69 269 LYS B N 1
ATOM 4802 C CA . LYS B 1 269 ? 6.508 17.125 -14.5 1 98.69 269 LYS B CA 1
ATOM 4803 C C . LYS B 1 269 ? 6.711 18.062 -13.305 1 98.69 269 LYS B C 1
ATOM 4805 O O . LYS B 1 269 ? 6.059 19.109 -13.211 1 98.69 269 LYS B O 1
ATOM 4810 N N . TYR B 1 270 ? 7.641 17.719 -12.453 1 98.69 270 TYR B N 1
ATOM 4811 C CA . TYR B 1 270 ? 7.797 18.469 -11.203 1 98.69 270 TYR B CA 1
ATOM 4812 C C . TYR B 1 270 ? 9.164 19.141 -11.148 1 98.69 270 TYR B C 1
ATOM 4814 O O . TYR B 1 270 ? 9.633 19.516 -10.07 1 98.69 270 TYR B O 1
ATOM 4822 N N . GLN B 1 271 ? 9.789 19.375 -12.242 1 97.94 271 GLN B N 1
ATOM 4823 C CA . GLN B 1 271 ? 11.172 19.828 -12.328 1 97.94 271 GLN B CA 1
ATOM 4824 C C . GLN B 1 271 ? 11.336 21.203 -11.688 1 97.94 271 GLN B C 1
ATOM 4826 O O . GLN B 1 271 ? 12.406 21.531 -11.172 1 97.94 271 GLN B O 1
ATOM 4831 N N . SER B 1 272 ? 10.305 22 -11.625 1 97.75 272 SER B N 1
ATOM 4832 C CA . SER B 1 272 ? 10.391 23.344 -11.07 1 97.75 272 SER B CA 1
ATOM 4833 C C . SER B 1 272 ? 10.422 23.312 -9.547 1 97.75 272 SER B C 1
ATOM 4835 O O . SER B 1 272 ? 10.797 24.297 -8.906 1 97.75 272 SER B O 1
ATOM 4837 N N . SER B 1 273 ? 10.055 22.141 -8.969 1 98.06 273 SER B N 1
ATOM 4838 C CA . SER B 1 273 ? 9.898 22.094 -7.523 1 98.06 273 SER B CA 1
ATOM 4839 C C . SER B 1 273 ? 10.938 21.188 -6.883 1 98.06 273 SER B C 1
ATOM 4841 O O . SER B 1 273 ? 11.43 21.453 -5.785 1 98.06 273 SER B O 1
ATOM 4843 N N . ILE B 1 274 ? 11.328 20.156 -7.574 1 98.06 274 ILE B N 1
ATOM 4844 C CA . ILE B 1 274 ? 12.18 19.141 -6.953 1 98.06 274 ILE B CA 1
ATOM 4845 C C . ILE B 1 274 ? 13.617 19.312 -7.449 1 98.06 274 ILE B C 1
ATOM 4847 O O . ILE B 1 274 ? 13.852 19.953 -8.477 1 98.06 274 ILE B O 1
ATOM 4851 N N . HIS B 1 275 ? 14.539 18.781 -6.668 1 96.94 275 HIS B N 1
ATOM 4852 C CA . HIS B 1 275 ? 15.938 18.609 -7.062 1 96.94 275 HIS B CA 1
ATOM 4853 C C . HIS B 1 275 ? 16.359 17.156 -6.949 1 96.94 275 HIS B C 1
ATOM 4855 O O . HIS B 1 275 ? 16.312 16.562 -5.863 1 96.94 275 HIS B O 1
ATOM 4861 N N . LEU B 1 276 ? 16.906 16.656 -7.957 1 96.69 276 LEU B N 1
ATOM 4862 C CA . LEU B 1 276 ? 17.188 15.227 -8.047 1 96.69 276 LEU B CA 1
ATOM 4863 C C . LEU B 1 276 ? 18.281 14.82 -7.055 1 96.69 276 LEU B C 1
ATOM 4865 O O . LEU B 1 276 ? 18.297 13.68 -6.582 1 96.69 276 LEU B O 1
ATOM 4869 N N . HIS B 1 277 ? 19.125 15.766 -6.723 1 94.5 277 HIS B N 1
ATOM 4870 C CA . HIS B 1 277 ? 20.188 15.445 -5.766 1 94.5 277 HIS B CA 1
ATOM 4871 C C . HIS B 1 277 ? 19.609 15.125 -4.391 1 94.5 277 HIS B C 1
ATOM 4873 O O . HIS B 1 277 ? 20.219 14.391 -3.609 1 94.5 277 HIS B O 1
ATOM 4879 N N . HIS B 1 278 ? 18.391 15.633 -4.055 1 96 278 HIS B N 1
ATOM 4880 C CA . HIS B 1 278 ? 17.734 15.328 -2.789 1 96 278 HIS B CA 1
ATOM 4881 C C . HIS B 1 278 ? 17.281 13.875 -2.738 1 96 278 HIS B C 1
ATOM 4883 O O . HIS B 1 278 ? 16.969 13.352 -1.665 1 96 278 HIS B O 1
ATOM 4889 N N . LEU B 1 279 ? 17.266 13.242 -3.896 1 97.25 279 LEU B N 1
ATOM 4890 C CA . LEU B 1 279 ? 16.859 11.844 -4.004 1 97.25 279 LEU B CA 1
ATOM 4891 C C . LEU B 1 279 ? 18.062 10.945 -4.266 1 97.25 279 LEU B C 1
ATOM 4893 O O . LEU B 1 279 ? 17.906 9.734 -4.441 1 97.25 279 LEU B O 1
ATOM 4897 N N . GLY B 1 280 ? 19.219 11.594 -4.406 1 95.38 280 GLY B N 1
ATOM 4898 C CA . GLY B 1 280 ? 20.453 10.859 -4.629 1 95.38 280 GLY B CA 1
ATOM 4899 C C . GLY B 1 280 ? 20.766 10.641 -6.098 1 95.38 280 GLY B C 1
ATOM 4900 O O . GLY B 1 280 ? 21.703 9.914 -6.438 1 95.38 280 GLY B O 1
ATOM 4901 N N . PHE B 1 281 ? 19.969 11.234 -6.934 1 95.12 281 PHE B N 1
ATOM 4902 C CA . PHE B 1 281 ? 20.203 11.086 -8.367 1 95.12 281 PHE B CA 1
ATOM 4903 C C . PHE B 1 281 ? 21.328 12.023 -8.82 1 95.12 281 PHE B C 1
ATOM 4905 O O . PHE B 1 281 ? 21.25 13.234 -8.594 1 95.12 281 PHE B O 1
ATOM 4912 N N . THR B 1 282 ? 22.312 11.414 -9.359 1 85.88 282 THR B N 1
ATOM 4913 C CA . THR B 1 282 ? 23.453 12.18 -9.844 1 85.88 282 THR B CA 1
ATOM 4914 C C . THR B 1 282 ? 23.922 11.648 -11.195 1 85.88 282 THR B C 1
ATOM 4916 O O . THR B 1 282 ? 23.594 10.516 -11.57 1 85.88 282 THR B O 1
ATOM 4919 N N . GLY B 1 283 ? 24.453 12.531 -11.906 1 83.5 283 GLY B N 1
ATOM 4920 C CA . GLY B 1 283 ? 25.047 12.109 -13.164 1 83.5 283 GLY B CA 1
ATOM 4921 C C . GLY B 1 283 ? 24.031 11.492 -14.109 1 83.5 283 GLY B C 1
ATOM 4922 O O . GLY B 1 283 ? 22.922 12.016 -14.273 1 83.5 283 GLY B O 1
ATOM 4923 N N . ASP B 1 284 ? 24.5 10.383 -14.758 1 90.5 284 ASP B N 1
ATOM 4924 C CA . ASP B 1 284 ? 23.641 9.68 -15.703 1 90.5 284 ASP B CA 1
ATOM 4925 C C . ASP B 1 284 ? 22.875 8.539 -15.016 1 90.5 284 ASP B C 1
ATOM 4927 O O . ASP B 1 284 ? 23.188 7.367 -15.227 1 90.5 284 ASP B O 1
ATOM 4931 N N . TRP B 1 285 ? 21.891 9.016 -14.289 1 93.81 285 TRP B N 1
ATOM 4932 C CA . TRP B 1 285 ? 21.172 8.055 -13.461 1 93.81 285 TRP B CA 1
ATOM 4933 C C . TRP B 1 285 ? 20.422 7.035 -14.32 1 93.81 285 TRP B C 1
ATOM 4935 O O . TRP B 1 285 ? 20.25 5.883 -13.922 1 93.81 285 TRP B O 1
ATOM 4945 N N . GLU B 1 286 ? 19.953 7.438 -15.539 1 94.75 286 GLU B N 1
ATOM 4946 C CA . GLU B 1 286 ? 19.266 6.496 -16.406 1 94.75 286 GLU B CA 1
ATOM 4947 C C . GLU B 1 286 ? 20.188 5.355 -16.828 1 94.75 286 GLU B C 1
ATOM 4949 O O . GLU B 1 286 ? 19.781 4.191 -16.859 1 94.75 286 GLU B O 1
ATOM 4954 N N . TYR B 1 287 ? 21.391 5.766 -17.172 1 93.88 287 TYR B N 1
ATOM 4955 C CA . TYR B 1 287 ? 22.375 4.75 -17.547 1 93.88 287 TYR B CA 1
ATOM 4956 C C . TYR B 1 287 ? 22.578 3.756 -16.406 1 93.88 287 TYR B C 1
ATOM 4958 O O . TYR B 1 287 ? 22.641 2.545 -16.641 1 93.88 287 TYR B O 1
ATOM 4966 N N . VAL B 1 288 ? 22.641 4.27 -15.211 1 92.38 288 VAL B N 1
ATOM 4967 C CA . VAL B 1 288 ? 22.891 3.447 -14.031 1 92.38 288 VAL B CA 1
ATOM 4968 C C . VAL B 1 288 ? 21.703 2.512 -13.789 1 92.38 288 VAL B C 1
ATOM 4970 O O . VAL B 1 288 ? 21.891 1.336 -13.469 1 92.38 288 VAL B O 1
ATOM 4973 N N . LEU B 1 289 ? 20.469 2.957 -13.984 1 95.31 289 LEU B N 1
ATOM 4974 C CA . LEU B 1 289 ? 19.281 2.184 -13.648 1 95.31 289 LEU B CA 1
ATOM 4975 C C . LEU B 1 289 ? 18.859 1.305 -14.812 1 95.31 289 LEU B C 1
ATOM 4977 O O . LEU B 1 289 ? 18.016 0.41 -14.656 1 95.31 289 LEU B O 1
ATOM 4981 N N . LYS B 1 290 ? 19.391 1.526 -15.992 1 93.69 290 LYS B N 1
ATOM 4982 C CA . LYS B 1 290 ? 19.031 0.709 -17.141 1 93.69 290 LYS B CA 1
ATOM 4983 C C . LYS B 1 290 ? 20.031 -0.419 -17.359 1 93.69 290 LYS B C 1
ATOM 4985 O O . LYS B 1 290 ? 19.688 -1.488 -17.859 1 93.69 290 LYS B O 1
ATOM 4990 N N . ASN B 1 291 ? 21.266 -0.158 -17.016 1 81.5 291 ASN B N 1
ATOM 4991 C CA . ASN B 1 291 ? 22.312 -1.109 -17.359 1 81.5 291 ASN B CA 1
ATOM 4992 C C . ASN B 1 291 ? 22.719 -1.94 -16.141 1 81.5 291 ASN B C 1
ATOM 4994 O O . ASN B 1 291 ? 22.516 -1.521 -15 1 81.5 291 ASN B O 1
ATOM 4998 N N . LYS B 1 292 ? 23.172 -3.131 -16.406 1 68.94 292 LYS B N 1
ATOM 4999 C CA . LYS B 1 292 ? 23.578 -4.074 -15.375 1 68.94 292 LYS B CA 1
ATOM 5000 C C . LYS B 1 292 ? 24.938 -3.711 -14.797 1 68.94 292 LYS B C 1
ATOM 5002 O O . LYS B 1 292 ? 25.812 -3.207 -15.508 1 68.94 292 LYS B O 1
#

Foldseek 3Di:
DDDDDDDDLLRLVVVLVVLQQVAEPDSVVSSVVCVPQPSVNLCVLQVVQADPPSRGGHNVQDHSVLSVLLLVLQLVVLVLLLVLLVQLLVVLLQLLLVLLCVVQHQQNLQDLVQWDPVDPSVVLVVVLVVLLVVCCVPPLQVVCCVPPVRDGGSSSSSVSPDLVNSLVSLVGGDPSSLVVLCVLLVHDSLQSSLLSVLSNQSNVCSVVSHGQQLDFAPRFGPDDPPVQVVDPLQRRFQLRNLLSSLSSRNCLCCCLPPSLVVVVVSCVVSVVNGDCSSRRDDDPSSCSSNDD/DDDDDDDDLLRLVVVLVVLQQVAEPDSVVSSVVCVPQPSVRLCVLQVVQADPVSRGGHNVQDHSVLSVLLLVLQLVVLVLLLVLLVQLLVVLLQLLLVLLCVVQHFQNLQDLVQWDPVDPSVVLVVVLVVLLVVCCVPPLQVVCCVPPVRDGGSSSSSVSPDLVNSLVSLVGGDPVSLVVLCVLLVHDSLQSSLLSVLSNQSNVCSVVSHGQFLDFAPRFGPDDPPVQVVDPLQRRFQLRNLLSSLSSRNCLCCCLPPSLVVNVVSCVVSVVNGDCSSRNDDDPSSCSSNDD

Solvent-accessible surface area (backbone atoms only — not comparable to full-atom values): 31392 Å² total; per-residue (Å²): 102,80,80,72,74,74,67,52,63,69,50,47,52,51,48,42,35,73,37,22,42,63,48,59,95,42,72,66,56,52,38,54,49,41,53,36,51,25,63,61,61,52,53,60,64,43,51,94,47,39,38,86,85,79,64,29,38,46,48,92,76,41,30,53,65,41,42,51,46,42,52,50,48,40,54,54,48,33,54,57,48,49,61,55,48,47,54,42,47,37,24,49,38,26,46,50,25,48,48,45,21,68,74,61,34,34,63,33,88,78,39,62,84,69,32,32,94,82,48,55,48,68,60,50,53,51,52,50,50,53,54,50,64,74,32,58,84,36,66,68,47,45,48,27,40,71,53,34,74,59,52,58,41,38,65,57,45,43,77,73,47,50,58,60,53,42,42,48,49,48,64,26,34,32,65,76,46,36,47,56,57,20,56,76,57,72,50,52,53,69,45,52,46,31,22,37,54,35,46,37,52,50,49,49,35,37,67,68,67,50,81,57,72,65,36,74,48,89,62,50,48,75,72,64,61,64,80,37,65,74,28,79,78,23,37,29,16,52,43,36,50,49,47,31,47,48,60,64,44,81,59,54,62,55,44,53,69,44,48,47,55,50,50,51,48,52,50,61,75,39,49,93,55,53,60,57,59,51,30,28,46,55,88,64,44,64,60,60,64,62,49,133,103,82,79,70,74,74,66,52,63,70,53,48,53,52,47,42,35,73,37,23,43,62,49,58,94,41,71,67,56,52,39,55,49,39,53,35,53,23,63,62,60,54,52,60,64,42,51,92,46,40,38,86,85,78,63,30,37,46,48,93,76,41,31,53,65,42,43,50,47,42,51,51,49,40,54,54,48,31,54,57,49,49,60,55,48,47,55,42,48,37,25,48,38,25,47,50,25,49,46,46,21,68,75,62,33,34,62,33,87,79,40,61,85,68,34,33,93,82,48,56,49,69,59,49,53,50,51,49,50,53,52,51,64,74,35,58,85,36,66,69,46,44,49,28,41,71,52,35,75,61,53,57,43,38,67,58,44,44,75,71,47,51,58,59,53,43,42,50,49,47,64,26,34,32,65,75,45,35,46,57,56,20,56,76,57,72,50,52,54,68,47,53,48,31,22,39,54,34,45,36,53,51,48,49,36,37,67,68,68,49,81,56,73,65,36,74,47,88,65,50,49,76,71,64,61,64,80,37,64,74,29,80,78,23,37,29,16,50,41,36,52,48,48,30,45,49,60,63,46,82,58,55,63,54,44,54,69,42,48,46,55,50,51,51,48,52,50,60,75,40,48,93,55,54,58,55,60,50,30,28,45,55,89,63,45,65,60,60,66,62,50,133

pLDDT: mean 94.91, std 5.0, range [64.75, 98.88]

Sequence (584 aa):
MEIKEFKTFEEQVAKLIEHGCEDITSKEYAITILKRINYYRLTAYFLPFRDEESQKYDSNKVSLEKIYSIYQFDSELRLLLMEYLEDIELYFKTQVAYHHSEQYGALAYKYSKNFNKYHKHDEFMKNLEKELSYRRKDPIYKHHQFKYDGEFPLWVLVEFFSFGMTSKFYADSPNSVQSLIAKDLNIKITQVRTYLEVAVVLRNYCAHYSRLYYRSFTKVPGQLPPFMTENVKIKNRLMAQLYAIKQLYTDRDKWNNNFIPRLRGLFAKYQSSIHLHHLGFTGDWEYVLKNKMEIKEFKTFEEQVAKLIEHGCEDITSKEYAITILKRINYYRLTAYFLPFRDEESQKYDSNKVSLEKIYSIYQFDSELRLLLMEYLEDIELYFKTQVAYHHSEQYGALAYKYSKNFNKYHKHDEFMKNLEKELSYRRKDPIYKHHQFKYDGEFPLWVLVEFFSFGMTSKFYADSPNSVQSLIAKDLNIKITQVRTYLEVAVVLRNYCAHYSRLYYRSFTKVPGQLPPFMTENVKIKNRLMAQLYAIKQLYTDRDKWNNNFIPRLRGLFAKYQSSIHLHHLGFTGDWEYVLKNK